Protein AF-0000000070387228 (afdb_homodimer)

InterPro domains:
  IPR002164 Nucleosome assembly protein [PF00956] (34-225)
  IPR002164 Nucleosome assembly protein [PTHR11875] (31-243)
  IPR037231 NAP-like superfamily [SSF143113] (24-251)

Nearest PDB structures (foldseek):
  7mto-assembly1_A-2  TM=8.230E-01  e=4.947E-10  Homo sapiens
  5day-assembly1_A  TM=7.634E-01  e=9.384E-08  Arabidopsis thaliana
  5day-assembly1_B  TM=8.164E-01  e=2.935E-07  Arabidopsis thaliana
  2e50-assembly2_Q  TM=8.242E-01  e=1.029E-06  Homo sapiens
  7un3-assembly1_C  TM=5.697E-01  e=8.864E-08  Homo sapiens

Structure (mmCIF, N/CA/C/O backbone):
data_AF-0000000070387228-model_v1
#
loop_
_entity.id
_entity.type
_entity.pdbx_description
1 polymer 'Template-activating factor I'
#
loop_
_atom_site.group_PDB
_atom_site.id
_atom_site.type_symbol
_atom_site.label_atom_id
_atom_site.label_alt_id
_atom_site.label_comp_id
_atom_site.label_asym_id
_atom_site.label_entity_id
_atom_site.label_seq_id
_atom_site.pdbx_PDB_ins_code
_atom_site.Cartn_x
_atom_site.Cartn_y
_atom_site.Cartn_z
_atom_site.occupancy
_atom_site.B_iso_or_equiv
_atom_site.auth_seq_id
_atom_site.auth_comp_id
_atom_site.auth_asym_id
_atom_site.auth_atom_id
_atom_site.pdbx_PDB_model_num
ATOM 1 N N . MET A 1 1 ? -10.091 30.792 23.882 1 68.48 1 MET A N 1
ATOM 2 C CA . MET A 1 1 ? -10.14 29.617 24.748 1 68.48 1 MET A CA 1
ATOM 3 C C . MET A 1 1 ? -8.739 29.199 25.179 1 68.48 1 MET A C 1
ATOM 5 O O . MET A 1 1 ? -7.801 29.237 24.38 1 68.48 1 MET A O 1
ATOM 9 N N . SER A 1 2 ? -8.559 29.061 26.487 1 78.41 2 SER A N 1
ATOM 10 C CA . SER A 1 2 ? -7.26 28.664 27.021 1 78.41 2 SER A CA 1
ATOM 11 C C . SER A 1 2 ? -6.997 27.18 26.787 1 78.41 2 SER A C 1
ATOM 13 O O . SER A 1 2 ? -7.922 26.417 26.5 1 78.41 2 SER A O 1
ATOM 15 N N . ALA A 1 3 ? -5.678 26.781 26.728 1 82.27 3 ALA A N 1
ATOM 16 C CA . ALA A 1 3 ? -5.283 25.384 26.565 1 82.27 3 ALA A CA 1
ATOM 17 C C . ALA A 1 3 ? -5.942 24.501 27.621 1 82.27 3 ALA A C 1
ATOM 19 O O . ALA A 1 3 ? -6.336 23.368 27.333 1 82.27 3 ALA A O 1
ATOM 20 N N . GLU A 1 4 ? -6.111 25.009 28.8 1 81.86 4 GLU A N 1
ATOM 21 C CA . GLU A 1 4 ? -6.675 24.24 29.905 1 81.86 4 GLU A CA 1
ATOM 22 C C . GLU A 1 4 ? -8.144 23.91 29.656 1 81.86 4 GLU A C 1
ATOM 24 O O . GLU A 1 4 ? -8.618 22.838 30.037 1 81.86 4 GLU A O 1
ATOM 29 N N . ASP A 1 5 ? -8.788 24.691 28.935 1 86.61 5 ASP A N 1
ATOM 30 C CA . ASP A 1 5 ? -10.222 24.532 28.717 1 86.61 5 ASP A CA 1
ATOM 31 C C . ASP A 1 5 ? -10.505 23.931 27.342 1 86.61 5 ASP A C 1
ATOM 33 O O . ASP A 1 5 ? -11.664 23.798 26.943 1 86.61 5 ASP A O 1
ATOM 37 N N . PHE A 1 6 ? -9.425 23.63 26.697 1 90.86 6 PHE A N 1
ATO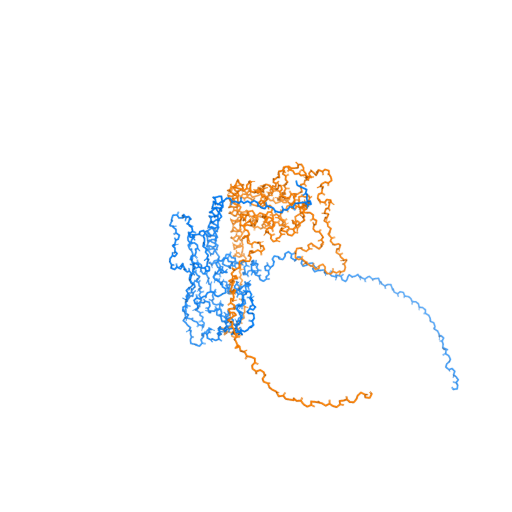M 38 C CA . PHE A 1 6 ? -9.614 23.167 25.327 1 90.86 6 PHE A CA 1
ATOM 39 C C . PHE A 1 6 ? -10.283 21.798 25.306 1 90.86 6 PHE A C 1
ATOM 41 O O . PHE A 1 6 ? -9.89 20.897 26.05 1 90.86 6 PHE A O 1
ATOM 48 N N . GLU A 1 7 ? -11.333 21.676 24.591 1 90.35 7 GLU A N 1
ATOM 49 C CA . GLU A 1 7 ? -12.013 20.415 24.309 1 90.35 7 GLU A CA 1
ATOM 50 C C . GLU A 1 7 ? -12.18 20.201 22.808 1 90.35 7 GLU A C 1
ATOM 52 O O . GLU A 1 7 ? -12.462 21.146 22.068 1 90.35 7 GLU A O 1
ATOM 57 N N . LEU A 1 8 ? -11.952 19.006 22.447 1 92.03 8 LEU A N 1
ATOM 58 C CA . LEU A 1 8 ? -12.148 18.67 21.041 1 92.03 8 LEU A CA 1
ATOM 59 C C . LEU A 1 8 ? -13.589 18.934 20.616 1 92.03 8 LEU A C 1
ATOM 61 O O . LEU A 1 8 ? -14.528 18.542 21.312 1 92.03 8 LEU A O 1
ATOM 65 N N . SER A 1 9 ? -13.784 19.709 19.622 1 91.5 9 SER A N 1
ATOM 66 C CA . SER A 1 9 ? -15.084 20.02 19.036 1 91.5 9 SER A CA 1
ATOM 67 C C . SER A 1 9 ? -15.034 19.95 17.513 1 91.5 9 SER A C 1
ATOM 69 O O . SER A 1 9 ? -15.028 20.982 16.839 1 91.5 9 SER A O 1
ATOM 71 N N . PRO A 1 10 ? -15.047 18.758 17.021 1 88.7 10 PRO A N 1
ATOM 72 C CA . PRO A 1 10 ? -14.919 18.613 15.569 1 88.7 10 PRO A CA 1
ATOM 73 C C . PRO A 1 10 ? -16.11 19.196 14.811 1 88.7 10 PRO A C 1
ATOM 75 O O . PRO A 1 10 ? -17.256 19.039 15.24 1 88.7 10 PRO A O 1
ATOM 78 N N . GLY A 1 11 ? -15.716 19.983 13.784 1 90.72 11 GLY A N 1
ATOM 79 C CA . GLY A 1 11 ? -16.769 20.471 12.908 1 90.72 11 GLY A CA 1
ATOM 80 C C . GLY A 1 11 ? -17.446 19.368 12.117 1 90.72 11 GLY A C 1
ATOM 81 O O . GLY A 1 11 ? -17.009 18.216 12.149 1 90.72 11 GLY A O 1
ATOM 82 N N . GLN A 1 12 ? -18.537 19.821 11.508 1 92.95 12 GLN A N 1
ATOM 83 C CA . GLN A 1 12 ? -19.277 18.863 10.694 1 92.95 12 GLN A CA 1
ATOM 84 C C . GLN A 1 12 ? -19.145 19.185 9.208 1 92.95 12 GLN A C 1
ATOM 86 O O . GLN A 1 12 ? -19.017 20.351 8.829 1 92.95 12 GLN A O 1
ATOM 91 N N . ILE A 1 13 ? -19.102 18.191 8.496 1 95.43 13 ILE A N 1
ATOM 92 C CA . ILE A 1 13 ? -19.135 18.319 7.043 1 95.43 13 ILE A CA 1
ATOM 93 C C . ILE A 1 13 ? -20.568 18.148 6.543 1 95.43 13 ILE A C 1
ATOM 95 O O . ILE A 1 13 ? -21.268 17.219 6.951 1 95.43 13 ILE A O 1
ATOM 99 N N . SER A 1 14 ? -21.016 19.114 5.699 1 95.24 14 SER A N 1
ATOM 100 C CA . SER A 1 14 ? -22.367 19.005 5.16 1 95.24 14 SER A CA 1
ATOM 101 C C . SER A 1 14 ? -22.524 17.75 4.309 1 95.24 14 SER A C 1
ATOM 103 O O . SER A 1 14 ? -21.542 17.227 3.778 1 95.24 14 SER A O 1
ATOM 105 N N . ASP A 1 15 ? -23.741 17.345 4.146 1 95.93 15 ASP A N 1
ATOM 106 C CA . ASP A 1 15 ? -24.02 16.148 3.358 1 95.93 15 ASP A CA 1
ATOM 107 C C . ASP A 1 15 ? -23.559 16.322 1.912 1 95.93 15 ASP A C 1
ATOM 109 O O . ASP A 1 15 ? -23.03 15.387 1.307 1 95.93 15 ASP A O 1
ATOM 113 N N . SER A 1 16 ? -23.781 17.502 1.465 1 96.27 16 SER A N 1
ATOM 114 C CA . SER A 1 16 ? -23.407 17.779 0.082 1 96.27 16 SER A CA 1
ATOM 115 C C . SER A 1 16 ? -21.898 17.68 -0.113 1 96.27 16 SER A C 1
ATOM 117 O O . SER A 1 16 ? -21.429 17.053 -1.066 1 96.27 16 SER A O 1
ATOM 119 N N . VAL A 1 17 ? -21.118 18.331 0.765 1 96.42 17 VAL A N 1
ATOM 120 C CA . VAL A 1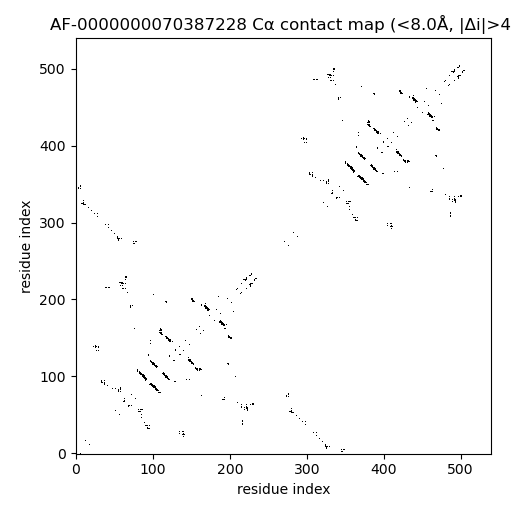 17 ? -19.661 18.29 0.685 1 96.42 17 VAL A CA 1
ATOM 121 C C . VAL A 1 17 ? -19.171 16.863 0.925 1 96.42 17 VAL A C 1
ATOM 123 O O . VAL A 1 17 ? -18.263 16.389 0.238 1 96.42 17 VAL A O 1
ATOM 126 N N . ARG A 1 18 ? -19.771 16.207 1.891 1 96.98 18 ARG A N 1
ATOM 127 C CA . ARG A 1 18 ? -19.427 14.818 2.177 1 96.98 18 ARG A CA 1
ATOM 128 C C . ARG A 1 18 ? -19.592 13.947 0.936 1 96.98 18 ARG A C 1
ATOM 130 O O . ARG A 1 18 ? -18.705 13.159 0.602 1 96.98 18 ARG A O 1
ATOM 137 N N . HIS A 1 19 ? -20.675 14.116 0.3 1 96.71 19 HIS A N 1
ATOM 138 C CA . HIS A 1 19 ? -20.946 13.337 -0.903 1 96.71 19 HIS A CA 1
ATOM 139 C C . HIS A 1 19 ? -19.91 13.618 -1.986 1 96.71 19 HIS A C 1
ATOM 141 O O . HIS A 1 19 ? -19.411 12.691 -2.629 1 96.71 19 HIS A O 1
ATOM 147 N N . GLN A 1 20 ? -19.528 14.826 -2.178 1 97.35 20 GLN A N 1
ATOM 148 C CA . GLN A 1 20 ? -18.524 15.196 -3.17 1 97.35 20 GLN A CA 1
ATOM 149 C C . GLN A 1 20 ? -17.171 14.57 -2.844 1 97.35 20 GLN A C 1
ATOM 151 O O . GLN A 1 20 ? -16.48 14.073 -3.736 1 97.35 20 GLN A O 1
ATOM 156 N N . LEU A 1 21 ? -16.852 14.594 -1.554 1 97.57 21 LEU A N 1
ATOM 157 C CA . LEU A 1 21 ? -15.568 14.045 -1.132 1 97.57 21 LEU A CA 1
ATOM 158 C C . LEU A 1 21 ? -15.551 12.527 -1.277 1 97.57 21 LEU A C 1
ATOM 160 O O . LEU A 1 21 ? -14.529 11.946 -1.649 1 97.57 21 LEU A O 1
ATOM 164 N N . GLU A 1 22 ? -16.668 11.917 -1.048 1 96.77 22 GLU A N 1
ATOM 165 C CA . GLU A 1 22 ? -16.786 10.473 -1.23 1 96.77 22 GLU A CA 1
ATOM 166 C C . GLU A 1 22 ? -16.611 10.086 -2.696 1 96.77 22 GLU A C 1
ATOM 168 O O . GLU A 1 22 ? -15.951 9.092 -3.006 1 96.77 22 GLU A O 1
ATOM 173 N N . ILE A 1 23 ? -17.18 10.838 -3.527 1 97.13 23 ILE A N 1
ATOM 174 C CA . ILE A 1 23 ? -17.078 10.581 -4.959 1 97.13 23 ILE A CA 1
ATOM 175 C C . ILE A 1 23 ? -15.622 10.708 -5.403 1 97.13 23 ILE A C 1
ATOM 177 O O . ILE A 1 23 ? -15.1 9.834 -6.099 1 97.13 23 ILE A O 1
ATOM 181 N N . GLU A 1 24 ? -14.948 11.737 -4.983 1 96.83 24 GLU A N 1
ATOM 182 C CA . GLU A 1 24 ? -13.563 11.955 -5.39 1 96.83 24 GLU A CA 1
ATOM 183 C C . GLU A 1 24 ? -12.646 10.871 -4.831 1 96.83 24 GLU A C 1
ATOM 185 O O . GLU A 1 24 ? -11.734 10.407 -5.519 1 96.83 24 GLU A O 1
ATOM 190 N N . GLU A 1 25 ? -12.905 10.519 -3.607 1 96.47 25 GLU A N 1
ATOM 191 C CA . GLU A 1 25 ? -12.151 9.421 -3.009 1 96.47 25 GLU A CA 1
ATOM 192 C C . GLU A 1 25 ? -12.349 8.126 -3.791 1 96.47 25 GLU A C 1
ATOM 194 O O . GLU A 1 25 ? -11.384 7.41 -4.071 1 96.47 25 GLU A O 1
ATOM 199 N N . GLY A 1 26 ? -13.585 7.86 -4.086 1 96.37 26 GLY A N 1
ATOM 200 C CA . GLY A 1 26 ? -13.891 6.679 -4.878 1 96.37 26 GLY A CA 1
ATOM 201 C C . GLY A 1 26 ? -13.241 6.695 -6.248 1 96.37 26 GLY A C 1
ATOM 202 O O . GLY A 1 26 ? -12.723 5.675 -6.707 1 96.37 26 GLY A O 1
ATOM 203 N N . ASN A 1 27 ? -13.285 7.875 -6.919 1 97.22 27 ASN A N 1
ATOM 204 C CA . ASN A 1 27 ? -12.632 8.016 -8.217 1 97.22 27 ASN A CA 1
ATOM 205 C C . ASN A 1 27 ? -11.134 7.743 -8.123 1 97.22 27 ASN A C 1
ATOM 207 O O . ASN A 1 27 ? -10.578 7.02 -8.952 1 97.22 27 ASN A O 1
ATOM 211 N N . LYS A 1 28 ? -10.536 8.304 -7.165 1 97.08 28 LYS A N 1
ATOM 212 C CA . LYS A 1 28 ? -9.108 8.1 -6.941 1 97.08 28 LYS A CA 1
ATOM 213 C C . LYS A 1 28 ? -8.787 6.62 -6.753 1 97.08 28 LYS A C 1
ATOM 215 O O . LYS A 1 28 ? -7.842 6.103 -7.354 1 97.08 28 LYS A O 1
ATOM 220 N N . ASN A 1 29 ? -9.586 5.962 -5.956 1 96.39 29 ASN A N 1
ATOM 221 C CA . ASN A 1 29 ? -9.353 4.548 -5.68 1 96.39 29 ASN A CA 1
ATOM 222 C C . ASN A 1 29 ? -9.498 3.699 -6.939 1 96.39 29 ASN A C 1
ATOM 224 O O . ASN A 1 29 ? -8.727 2.763 -7.154 1 96.39 29 ASN A O 1
ATOM 228 N N . VAL A 1 30 ? -10.463 4.031 -7.703 1 97.57 30 VAL A N 1
ATOM 229 C CA . VAL A 1 30 ? -10.664 3.313 -8.957 1 97.57 30 VAL A CA 1
ATOM 230 C C . VAL A 1 30 ? -9.467 3.536 -9.878 1 97.57 30 VAL A C 1
ATOM 232 O O . VAL A 1 30 ? -8.952 2.59 -10.479 1 97.57 30 VAL A O 1
ATOM 235 N N . GLN A 1 31 ? -8.964 4.752 -9.947 1 97.15 31 GLN A N 1
ATOM 236 C CA . GLN A 1 31 ? -7.807 5.056 -10.783 1 97.15 31 GLN A CA 1
ATOM 237 C C . GLN A 1 31 ? -6.565 4.318 -10.293 1 97.15 31 GLN A C 1
ATOM 239 O O . GLN A 1 31 ? -5.765 3.835 -11.097 1 97.15 31 GLN A O 1
ATOM 244 N N . TYR A 1 32 ? -6.456 4.195 -9.02 1 97.04 32 TYR A N 1
ATOM 245 C CA . TYR A 1 32 ? -5.345 3.447 -8.443 1 97.04 32 TYR A CA 1
ATOM 246 C C . TYR A 1 32 ? -5.409 1.979 -8.845 1 97.04 32 TYR A C 1
ATOM 248 O O . TYR A 1 32 ? -4.395 1.39 -9.229 1 97.04 32 TYR A O 1
ATOM 256 N N . GLN A 1 33 ? -6.568 1.461 -8.734 1 97.17 33 GLN A N 1
ATOM 257 C CA . GLN A 1 33 ? -6.716 0.042 -9.039 1 97.17 33 GLN A CA 1
ATOM 258 C C . GLN A 1 33 ? -6.466 -0.231 -10.52 1 97.17 33 GLN A C 1
ATOM 260 O O . GLN A 1 33 ? -5.818 -1.218 -10.874 1 97.17 33 GLN A O 1
ATOM 265 N N . ARG A 1 34 ? -6.951 0.639 -11.376 1 98.02 34 ARG A N 1
ATOM 266 C CA . ARG A 1 34 ? -6.707 0.493 -12.807 1 98.02 34 ARG A CA 1
ATOM 267 C C . ARG A 1 34 ? -5.22 0.611 -13.124 1 98.02 34 ARG A C 1
ATOM 269 O O . ARG A 1 34 ? -4.684 -0.172 -13.911 1 98.02 34 ARG A O 1
ATOM 276 N N . PHE A 1 35 ? -4.589 1.543 -12.542 1 98.36 35 PHE A N 1
ATOM 277 C CA . PHE A 1 35 ? -3.154 1.715 -12.736 1 98.36 35 PHE A CA 1
ATOM 278 C C . PHE A 1 35 ? -2.39 0.495 -12.235 1 98.36 35 PHE A C 1
ATOM 280 O O . PHE A 1 35 ? -1.488 -0 -12.913 1 98.36 35 PHE A O 1
ATOM 287 N N . HIS A 1 36 ? -2.731 0.012 -11.045 1 97.78 36 HIS A N 1
ATOM 288 C CA . HIS A 1 36 ? -2.09 -1.165 -10.468 1 97.78 36 HIS A CA 1
ATOM 289 C C . HIS A 1 36 ? -2.238 -2.376 -11.383 1 97.78 36 HIS A C 1
ATOM 291 O O . HIS A 1 36 ? -1.274 -3.113 -11.604 1 97.78 36 HIS A O 1
ATOM 297 N N . THR A 1 37 ? -3.437 -2.534 -11.861 1 98.21 37 THR A N 1
ATOM 298 C CA . THR A 1 37 ? -3.706 -3.649 -12.762 1 98.21 37 THR A CA 1
ATOM 299 C C . THR A 1 37 ? -2.827 -3.562 -14.007 1 98.21 37 THR A C 1
ATOM 301 O O . THR A 1 37 ? -2.16 -4.533 -14.37 1 98.21 37 THR A O 1
ATOM 304 N N . LYS A 1 38 ? -2.767 -2.414 -14.594 1 98.26 38 LYS A N 1
ATOM 305 C CA . LYS A 1 38 ? -1.968 -2.218 -15.801 1 98.26 38 LYS A CA 1
ATOM 306 C C . LYS A 1 38 ? -0.485 -2.441 -15.52 1 98.26 38 LYS A C 1
ATOM 308 O O . LYS A 1 38 ? 0.198 -3.135 -16.276 1 98.26 38 LYS A O 1
ATOM 313 N N . GLN A 1 39 ? 0.011 -1.89 -14.436 1 97.89 39 GLN A N 1
ATOM 314 C CA . GLN A 1 39 ? 1.422 -2.019 -14.089 1 97.89 39 GLN A CA 1
ATOM 315 C C . GLN A 1 39 ? 1.789 -3.473 -13.809 1 97.89 39 GLN A C 1
ATOM 317 O O . GLN A 1 39 ? 2.869 -3.931 -14.189 1 97.89 39 GLN A O 1
ATOM 322 N N . THR A 1 40 ? 0.888 -4.183 -13.122 1 98.14 40 THR A N 1
ATOM 323 C CA . THR A 1 40 ? 1.133 -5.591 -12.828 1 98.14 40 THR A CA 1
ATOM 324 C C . THR A 1 40 ? 1.202 -6.408 -14.115 1 98.14 40 THR A C 1
ATOM 326 O O . THR A 1 40 ? 2.105 -7.229 -14.288 1 98.14 40 THR A O 1
ATOM 329 N N . GLN A 1 41 ? 0.304 -6.121 -14.99 1 98.08 41 GLN A N 1
ATOM 330 C CA . GLN A 1 41 ? 0.29 -6.845 -16.256 1 98.08 41 GLN A CA 1
ATOM 331 C C . GLN A 1 41 ? 1.539 -6.54 -17.079 1 98.08 41 GLN A C 1
ATOM 333 O O . GLN A 1 41 ? 2.143 -7.445 -17.657 1 98.08 41 GLN A O 1
ATOM 338 N N . ASP A 1 42 ? 1.925 -5.33 -17.14 1 97.95 42 ASP A N 1
ATOM 339 C CA . ASP A 1 42 ? 3.146 -4.955 -17.848 1 97.95 42 ASP A CA 1
ATOM 340 C C . ASP A 1 42 ? 4.367 -5.632 -17.23 1 97.95 42 ASP A C 1
ATOM 342 O O . ASP A 1 42 ? 5.238 -6.128 -17.948 1 97.95 42 ASP A O 1
ATOM 346 N N . TYR A 1 43 ? 4.408 -5.625 -15.94 1 97.98 43 TYR A N 1
ATOM 347 C CA . TYR A 1 43 ? 5.509 -6.254 -15.219 1 97.98 43 TYR A CA 1
ATOM 348 C C . TYR A 1 43 ? 5.563 -7.75 -15.504 1 97.98 43 TYR A C 1
ATOM 350 O O . TYR A 1 43 ? 6.63 -8.295 -15.796 1 97.98 43 TYR A O 1
ATOM 358 N N . LEU A 1 44 ? 4.434 -8.382 -15.447 1 98.26 44 LEU A N 1
ATOM 359 C CA . LEU A 1 44 ? 4.377 -9.823 -15.664 1 98.26 44 LEU A CA 1
ATOM 360 C C . LEU A 1 44 ? 4.751 -10.172 -17.101 1 98.26 44 LEU A C 1
ATOM 362 O O . LEU A 1 44 ? 5.351 -11.219 -17.354 1 98.26 44 LEU A O 1
ATOM 366 N N . ALA A 1 45 ? 4.34 -9.303 -18.041 1 97.78 45 ALA A N 1
ATOM 367 C CA . ALA A 1 45 ? 4.709 -9.512 -19.439 1 97.78 45 ALA A CA 1
ATOM 368 C C . ALA A 1 45 ? 6.225 -9.527 -19.61 1 97.78 45 ALA A C 1
ATOM 370 O O . ALA A 1 45 ? 6.748 -10.184 -20.513 1 97.78 45 ALA A O 1
ATOM 371 N N . HIS A 1 46 ? 6.917 -8.889 -18.757 1 97.38 46 HIS A N 1
ATOM 372 C CA . HIS A 1 46 ? 8.375 -8.852 -18.785 1 97.38 46 HIS A CA 1
ATOM 373 C C . HIS A 1 46 ? 8.971 -10.009 -17.991 1 97.38 46 HIS A C 1
ATOM 375 O O . HIS A 1 46 ? 9.931 -10.644 -18.435 1 97.38 46 HIS A O 1
ATOM 381 N N . LEU A 1 47 ? 8.418 -10.32 -16.891 1 98.1 47 LEU A N 1
ATOM 382 C CA . LEU A 1 47 ? 8.975 -11.272 -15.937 1 98.1 47 LEU A CA 1
ATOM 383 C C . LEU A 1 47 ? 8.778 -12.705 -16.421 1 98.1 47 LEU A C 1
ATOM 385 O O . LEU A 1 47 ? 9.724 -13.496 -16.435 1 98.1 47 LEU A O 1
ATOM 389 N N . ARG A 1 48 ? 7.585 -13.046 -16.798 1 98.14 48 ARG A N 1
ATOM 390 C CA . ARG A 1 48 ? 7.172 -14.432 -16.992 1 98.14 48 ARG A CA 1
ATOM 391 C C . ARG A 1 48 ? 8.043 -15.122 -18.037 1 98.14 48 ARG A C 1
ATOM 393 O O . ARG A 1 48 ? 8.569 -16.21 -17.793 1 98.14 48 ARG A O 1
ATOM 400 N N . PRO A 1 49 ? 8.321 -14.476 -19.211 1 97.52 49 PRO A N 1
ATOM 401 C CA . PRO A 1 49 ? 9.18 -15.147 -20.19 1 97.52 49 PRO A CA 1
ATOM 402 C C . PRO A 1 49 ? 10.612 -15.329 -19.691 1 97.52 49 PRO A C 1
ATOM 404 O O . PRO A 1 49 ? 11.306 -16.255 -20.119 1 97.52 49 PRO A O 1
ATOM 407 N N . LYS A 1 50 ? 11.062 -14.558 -18.772 1 97.26 50 LYS A N 1
ATOM 408 C CA . LYS A 1 50 ? 12.452 -14.561 -18.327 1 97.26 50 LYS A CA 1
ATOM 409 C C . LYS A 1 50 ? 12.676 -15.599 -17.231 1 97.26 50 LYS A C 1
ATOM 411 O O . LYS A 1 50 ? 13.805 -16.045 -17.012 1 97.26 50 LYS A O 1
ATOM 416 N N . VAL A 1 51 ? 11.585 -16.005 -16.556 1 96.86 51 VAL A N 1
ATOM 417 C CA . VAL A 1 51 ? 11.788 -16.893 -15.416 1 96.86 51 VAL A CA 1
ATOM 418 C C . VAL A 1 51 ? 11.212 -18.273 -15.727 1 96.86 51 VAL A C 1
ATOM 420 O O . VAL A 1 51 ? 11.208 -19.158 -14.868 1 96.86 51 VAL A O 1
ATOM 423 N N . LYS A 1 52 ? 10.704 -18.492 -16.843 1 93.57 52 LYS A N 1
ATOM 424 C CA . LYS A 1 52 ? 10.045 -19.732 -17.242 1 93.57 52 LYS A CA 1
ATOM 425 C C . LYS A 1 52 ? 10.969 -20.932 -17.054 1 93.57 52 LYS A C 1
ATOM 427 O O . LYS A 1 52 ? 10.518 -22.018 -16.686 1 93.57 52 LYS A O 1
ATOM 432 N N . ASP A 1 53 ? 12.276 -20.732 -17.242 1 91.98 53 ASP A N 1
ATOM 433 C CA . ASP A 1 53 ? 13.22 -21.845 -17.196 1 91.98 53 ASP A CA 1
ATOM 434 C C . ASP A 1 53 ? 13.951 -21.891 -15.856 1 91.98 53 ASP A C 1
ATOM 436 O O . ASP A 1 53 ? 14.902 -22.657 -15.688 1 91.98 53 ASP A O 1
ATOM 440 N N . VAL A 1 54 ? 13.565 -20.98 -14.982 1 96.02 54 VAL A N 1
ATOM 441 C CA . VAL A 1 54 ? 14.161 -20.998 -13.65 1 96.02 54 VAL A CA 1
ATOM 442 C C . VAL A 1 54 ? 13.469 -22.051 -12.787 1 96.02 54 VAL A C 1
ATOM 444 O O . VAL A 1 54 ? 12.3 -21.895 -12.424 1 96.02 54 VAL A O 1
ATOM 447 N N . ASP A 1 55 ? 14.163 -23.04 -12.445 1 94.86 55 ASP A N 1
ATOM 448 C CA . ASP A 1 55 ? 13.599 -24.16 -11.699 1 94.86 55 ASP A CA 1
ATOM 449 C C . ASP A 1 55 ? 12.984 -23.69 -10.383 1 94.86 55 ASP A C 1
ATOM 451 O O . ASP A 1 55 ? 13.625 -22.969 -9.615 1 94.86 55 ASP A O 1
ATOM 455 N N . GLN A 1 56 ? 11.748 -24.059 -10.131 1 96.67 56 GLN A N 1
ATOM 456 C CA . GLN A 1 56 ? 11.025 -23.886 -8.876 1 96.67 56 GLN A CA 1
ATOM 457 C C . GLN A 1 56 ? 10.865 -22.408 -8.532 1 96.67 56 GLN A C 1
ATOM 459 O O . GLN A 1 56 ? 10.754 -22.047 -7.359 1 96.67 56 GLN A O 1
ATOM 464 N N . PHE A 1 57 ? 10.983 -21.503 -9.538 1 97.79 57 PHE A N 1
ATOM 465 C CA . PHE A 1 57 ? 10.827 -20.071 -9.311 1 97.79 57 PHE A CA 1
ATOM 466 C C . PHE A 1 57 ? 9.563 -19.784 -8.51 1 97.79 57 PHE A C 1
ATOM 468 O O . PHE A 1 57 ? 9.625 -19.181 -7.436 1 97.79 57 PHE A O 1
ATOM 475 N N . TRP A 1 58 ? 8.438 -20.274 -8.95 1 98.39 58 TRP A N 1
ATOM 476 C CA . TRP A 1 58 ? 7.148 -19.936 -8.356 1 98.39 58 TRP A CA 1
ATOM 477 C C . TRP A 1 58 ? 6.982 -20.609 -6.997 1 98.39 58 TRP A C 1
ATOM 479 O O . TRP A 1 58 ? 6.351 -20.053 -6.095 1 98.39 58 TRP A O 1
ATOM 489 N N . LEU A 1 59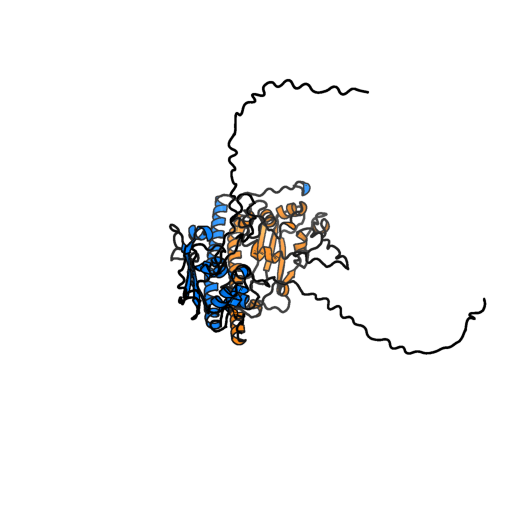 ? 7.494 -21.805 -6.889 1 98.03 59 LEU A N 1
ATOM 490 C CA . LEU A 1 59 ? 7.454 -22.443 -5.577 1 98.03 59 LEU A CA 1
ATOM 491 C C . LEU A 1 59 ? 8.196 -21.605 -4.542 1 98.03 59 LEU A C 1
ATOM 493 O O . LEU A 1 59 ? 7.699 -21.396 -3.433 1 98.03 59 LEU A O 1
ATOM 497 N N . ILE A 1 60 ? 9.358 -21.064 -4.933 1 97.39 60 ILE A N 1
ATOM 498 C CA . ILE A 1 60 ? 10.148 -20.234 -4.03 1 97.39 60 ILE A CA 1
ATOM 499 C C . ILE A 1 60 ? 9.384 -18.953 -3.705 1 97.39 60 ILE A C 1
ATOM 501 O O . ILE A 1 60 ? 9.355 -18.516 -2.552 1 97.39 60 ILE A O 1
ATOM 505 N N . VAL A 1 61 ? 8.763 -18.395 -4.677 1 97.87 61 VAL A N 1
ATOM 506 C CA . VAL A 1 61 ? 7.955 -17.195 -4.487 1 97.87 61 VAL A CA 1
ATOM 507 C C . VAL A 1 61 ? 6.858 -17.467 -3.461 1 97.87 61 VAL A C 1
ATOM 509 O O . VAL A 1 61 ? 6.664 -16.685 -2.528 1 97.87 61 VAL A O 1
ATOM 512 N N . LEU A 1 62 ? 6.164 -18.584 -3.602 1 98.04 62 LEU A N 1
ATOM 513 C CA . LEU A 1 62 ? 5.071 -18.928 -2.699 1 98.04 62 LEU A CA 1
ATOM 514 C C . LEU A 1 62 ? 5.59 -19.177 -1.287 1 98.04 62 LEU A C 1
ATOM 516 O O . LEU A 1 62 ? 4.987 -18.726 -0.311 1 98.04 62 LEU A O 1
ATOM 520 N N . LEU A 1 63 ? 6.7 -19.777 -1.192 1 96.91 63 LEU A N 1
ATOM 521 C CA . LEU A 1 63 ? 7.293 -20.119 0.097 1 96.91 63 LEU A CA 1
ATOM 522 C C . LEU A 1 63 ? 7.82 -18.873 0.8 1 96.91 63 LEU A C 1
ATOM 524 O O . LEU A 1 63 ? 8.072 -18.896 2.007 1 96.91 63 LEU A O 1
ATOM 528 N N . SER A 1 64 ? 7.982 -17.824 0.042 1 96.45 64 SER A N 1
ATOM 529 C CA . SER A 1 64 ? 8.561 -16.601 0.588 1 96.45 64 SER A CA 1
ATOM 530 C C . SER A 1 64 ? 7.478 -15.649 1.082 1 96.45 64 SER A C 1
ATOM 532 O O . SER A 1 64 ? 7.78 -14.598 1.652 1 96.45 64 SER A O 1
ATOM 534 N N . HIS A 1 65 ? 6.279 -16.016 0.893 1 97.01 65 HIS A N 1
ATOM 535 C CA . HIS A 1 65 ? 5.175 -15.13 1.244 1 97.01 65 HIS A CA 1
ATOM 536 C C . HIS A 1 65 ? 4.541 -15.539 2.569 1 97.01 65 HIS A C 1
ATOM 538 O O . HIS A 1 65 ? 4.106 -16.682 2.728 1 97.01 65 HIS A O 1
ATOM 544 N N . GLN A 1 66 ? 4.367 -14.629 3.453 1 95.12 66 GLN A N 1
ATOM 545 C CA . GLN A 1 66 ? 4.032 -14.918 4.844 1 95.12 66 GLN A CA 1
ATOM 546 C C . GLN A 1 66 ? 2.652 -15.559 4.955 1 95.12 66 GLN A C 1
ATOM 548 O O . GLN A 1 66 ? 2.423 -16.403 5.824 1 95.12 66 GLN A O 1
ATOM 553 N N . ILE A 1 67 ? 1.716 -15.189 4.142 1 94.13 67 ILE A N 1
ATOM 554 C CA . ILE A 1 67 ? 0.35 -15.691 4.235 1 94.13 67 ILE A CA 1
ATOM 555 C C . ILE A 1 67 ? 0.242 -17.032 3.511 1 94.13 67 ILE A C 1
ATOM 557 O O . ILE A 1 67 ? -0.428 -17.95 3.989 1 94.13 67 ILE A O 1
ATOM 561 N N . VAL A 1 68 ? 0.962 -17.236 2.421 1 96.61 68 VAL A N 1
ATOM 562 C CA . VAL A 1 68 ? 0.808 -18.416 1.576 1 96.61 68 VAL A CA 1
ATOM 563 C C . VAL A 1 68 ? 1.745 -19.522 2.057 1 96.61 68 VAL A C 1
ATOM 565 O O . VAL A 1 68 ? 1.373 -20.698 2.066 1 96.61 68 VAL A O 1
ATOM 568 N N . ALA A 1 69 ? 2.889 -19.2 2.51 1 96.02 69 ALA A N 1
ATOM 569 C CA . ALA A 1 69 ? 3.955 -20.143 2.836 1 96.02 69 ALA A CA 1
ATOM 570 C C . ALA A 1 69 ? 3.465 -21.21 3.81 1 96.02 69 ALA A C 1
ATOM 572 O O . ALA A 1 69 ? 3.709 -22.402 3.609 1 96.02 69 ALA A O 1
ATOM 573 N N . PRO A 1 70 ? 2.708 -20.863 4.871 1 95.03 70 PRO A N 1
ATOM 574 C CA . PRO A 1 70 ? 2.264 -21.875 5.832 1 95.03 70 PRO A CA 1
ATOM 575 C C . PRO A 1 70 ? 1.362 -22.933 5.201 1 95.03 70 PRO A C 1
ATOM 577 O O . PRO A 1 70 ? 1.187 -24.016 5.764 1 95.03 70 PRO A O 1
ATOM 580 N N . HIS A 1 71 ? 0.843 -22.679 4.066 1 94.82 71 HIS A N 1
ATOM 581 C CA . HIS A 1 71 ? -0.114 -23.583 3.44 1 94.82 71 HIS A CA 1
ATOM 582 C C . HIS A 1 71 ? 0.555 -24.441 2.372 1 94.82 71 HIS A C 1
ATOM 584 O O . HIS A 1 71 ? -0.099 -25.271 1.736 1 94.82 71 HIS A O 1
ATOM 590 N N . VAL A 1 72 ? 1.825 -24.208 2.16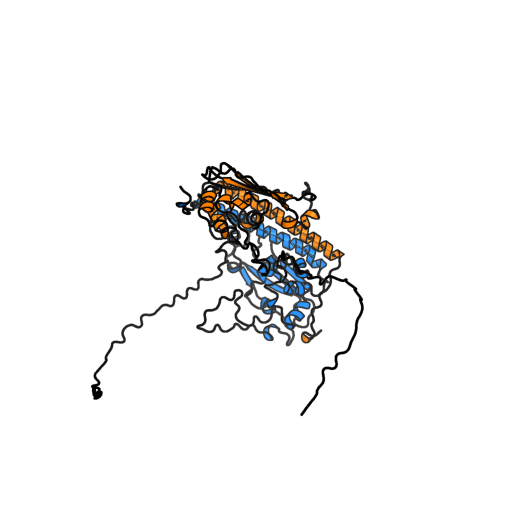3 1 95.27 72 VAL A N 1
ATOM 591 C CA . VAL A 1 72 ? 2.57 -24.955 1.154 1 95.27 72 VAL A CA 1
ATOM 592 C C . VAL A 1 72 ? 3.76 -25.656 1.805 1 95.27 72 VAL A C 1
ATOM 594 O O . VAL A 1 72 ? 4.79 -25.87 1.161 1 95.27 72 VAL A O 1
ATOM 597 N N . THR A 1 73 ? 3.679 -26.048 2.984 1 89.59 73 THR A N 1
ATOM 598 C CA . THR A 1 73 ? 4.83 -26.543 3.73 1 89.59 73 THR A CA 1
ATOM 599 C C . THR A 1 73 ? 4.962 -28.056 3.58 1 89.59 73 THR A C 1
ATOM 601 O O . THR A 1 73 ? 6.035 -28.617 3.812 1 89.59 73 THR A O 1
ATOM 604 N N . SER A 1 74 ? 3.882 -28.784 3.253 1 92.89 74 SER A N 1
ATOM 605 C CA . SER A 1 74 ? 3.976 -30.233 3.11 1 92.89 74 SER A CA 1
ATOM 606 C C . SER A 1 74 ? 4.892 -30.616 1.953 1 92.89 74 SER A C 1
ATOM 608 O O . SER A 1 74 ? 4.865 -29.981 0.896 1 92.89 74 SER A O 1
ATOM 610 N N . LYS A 1 75 ? 5.606 -31.714 2.115 1 94.07 75 LYS A N 1
ATOM 611 C CA . LYS A 1 75 ? 6.512 -32.189 1.073 1 94.07 75 LYS A CA 1
ATOM 612 C C . LYS A 1 75 ? 5.746 -32.57 -0.191 1 94.07 75 LYS A C 1
ATOM 614 O O . LYS A 1 75 ? 6.237 -32.373 -1.304 1 94.07 75 LYS A O 1
ATOM 619 N N . LEU A 1 76 ? 4.575 -33.116 -0.02 1 95.49 76 LEU A N 1
ATOM 620 C CA . LEU A 1 76 ? 3.751 -33.513 -1.157 1 95.49 76 LEU A CA 1
ATOM 621 C C . LEU A 1 76 ? 3.311 -32.293 -1.96 1 95.49 76 LEU A C 1
ATOM 623 O O . LEU A 1 76 ? 3.404 -32.288 -3.19 1 95.49 76 LEU A O 1
ATOM 627 N N . ASP A 1 77 ? 2.878 -31.232 -1.278 1 96.95 77 ASP A N 1
ATOM 628 C CA . ASP A 1 77 ? 2.487 -30 -1.956 1 96.95 77 ASP A CA 1
ATOM 629 C C . ASP A 1 77 ? 3.681 -29.353 -2.654 1 96.95 77 ASP A C 1
ATOM 631 O O . ASP A 1 77 ? 3.567 -28.892 -3.791 1 96.95 77 ASP A O 1
ATOM 635 N N . GLN A 1 78 ? 4.777 -29.323 -1.955 1 97.29 78 GLN A N 1
ATOM 636 C CA . GLN A 1 78 ? 5.966 -28.709 -2.535 1 97.29 78 GLN A CA 1
ATOM 637 C C . GLN A 1 78 ? 6.42 -29.46 -3.784 1 97.29 78 GLN A C 1
ATOM 639 O O . GLN A 1 78 ? 6.787 -28.844 -4.787 1 97.29 78 GLN A O 1
ATOM 644 N N . HIS A 1 79 ? 6.404 -30.801 -3.683 1 97.69 79 HIS A N 1
ATOM 645 C CA . HIS A 1 79 ? 6.76 -31.587 -4.86 1 97.69 79 HIS A CA 1
ATOM 646 C C . HIS A 1 79 ? 5.812 -31.301 -6.02 1 97.69 79 HIS A C 1
ATOM 648 O O . HIS A 1 79 ? 6.256 -31.079 -7.149 1 97.69 79 HIS A O 1
ATOM 654 N N . ALA A 1 80 ? 4.541 -31.291 -5.773 1 98.13 80 ALA A N 1
ATOM 655 C CA . ALA A 1 80 ? 3.562 -31.001 -6.818 1 98.13 80 ALA A CA 1
ATOM 656 C C . ALA A 1 80 ? 3.766 -29.599 -7.386 1 98.13 80 ALA A C 1
ATOM 658 O O . ALA A 1 80 ? 3.727 -29.404 -8.603 1 98.13 80 ALA A O 1
ATOM 659 N N . LEU A 1 81 ? 4.025 -28.607 -6.519 1 98.08 81 LEU A N 1
ATOM 660 C CA . LEU A 1 81 ? 4.175 -27.212 -6.92 1 98.08 81 LEU A CA 1
ATOM 661 C C . LEU A 1 81 ? 5.529 -26.979 -7.581 1 98.08 81 LEU A C 1
ATOM 663 O O . LEU A 1 81 ? 5.737 -25.956 -8.237 1 98.08 81 LEU A O 1
ATOM 667 N N . SER A 1 82 ? 6.443 -27.903 -7.411 1 97.19 82 SER A N 1
ATOM 668 C CA . SER A 1 82 ? 7.726 -27.785 -8.096 1 97.19 82 SER A CA 1
ATOM 669 C C . SER A 1 82 ? 7.561 -27.922 -9.606 1 97.19 82 SER A C 1
ATOM 671 O O . SER A 1 82 ? 8.461 -27.564 -10.369 1 97.19 82 SER A O 1
ATOM 673 N N . PHE A 1 83 ? 6.43 -28.388 -10.057 1 97.11 83 PHE A N 1
ATOM 674 C CA . PHE A 1 83 ? 6.151 -28.525 -11.482 1 97.11 83 PHE A CA 1
ATOM 675 C C . PHE A 1 83 ? 5.411 -27.302 -12.009 1 97.11 83 PHE A C 1
ATOM 677 O O . PHE A 1 83 ? 5.084 -27.23 -13.195 1 97.11 83 PHE A O 1
ATOM 684 N N . LEU A 1 84 ? 5.098 -26.315 -11.12 1 98.06 84 LEU A N 1
ATOM 685 C CA . LEU A 1 84 ? 4.486 -25.049 -11.508 1 98.06 84 LEU A CA 1
ATOM 686 C C . LEU A 1 84 ? 5.471 -24.184 -12.287 1 98.06 84 LEU A C 1
ATOM 688 O O . LEU A 1 84 ? 6.505 -23.777 -11.752 1 98.06 84 LEU A O 1
ATOM 692 N N . GLU A 1 85 ? 5.088 -23.82 -13.527 1 96.86 85 GLU A N 1
ATOM 693 C CA . GLU A 1 85 ? 6.015 -23.126 -14.416 1 96.86 85 GLU A CA 1
ATOM 694 C C . GLU A 1 85 ? 5.646 -21.652 -14.557 1 96.86 85 GLU A C 1
ATOM 696 O O . GLU A 1 85 ? 6.496 -20.823 -14.887 1 96.86 85 GLU A O 1
ATOM 701 N N . ASP A 1 86 ? 4.392 -21.432 -14.345 1 98.01 86 ASP A N 1
ATOM 702 C CA . ASP A 1 86 ? 3.905 -20.091 -14.655 1 98.01 86 ASP A CA 1
ATOM 703 C C . ASP A 1 86 ? 2.597 -19.8 -13.922 1 98.01 86 ASP A C 1
ATOM 705 O O . ASP A 1 86 ? 1.79 -20.705 -13.699 1 98.01 86 ASP A O 1
ATOM 709 N N . ILE A 1 87 ? 2.429 -18.582 -13.52 1 98.63 87 ILE A N 1
ATOM 710 C CA . ILE A 1 87 ? 1.144 -18.093 -13.034 1 98.63 87 ILE A CA 1
ATOM 711 C C . ILE A 1 87 ? 0.7 -16.893 -13.868 1 98.63 87 ILE A C 1
ATOM 713 O O . ILE A 1 87 ? 1.392 -15.873 -13.917 1 98.63 87 ILE A O 1
ATOM 717 N N . GLU A 1 88 ? -0.431 -17.056 -14.476 1 98.39 88 GLU A N 1
ATOM 718 C CA . GLU A 1 88 ? -1.002 -16.027 -15.341 1 98.39 88 GLU A CA 1
ATOM 719 C C . GLU A 1 88 ? -2.165 -15.315 -14.657 1 98.39 88 GLU A C 1
ATOM 721 O O . GLU A 1 88 ? -3.017 -15.958 -14.04 1 98.39 88 GLU A O 1
ATOM 726 N N . LEU A 1 89 ? -2.104 -13.984 -14.694 1 98.72 89 LEU A N 1
ATOM 727 C CA . LEU A 1 89 ? -3.213 -13.163 -14.221 1 98.72 89 LEU A CA 1
ATOM 728 C C . LEU A 1 89 ? -4.025 -12.619 -15.392 1 98.72 89 LEU A C 1
ATOM 730 O O . LEU A 1 89 ? -3.495 -11.894 -16.237 1 98.72 89 LEU A O 1
ATOM 734 N N . LYS A 1 90 ? -5.252 -13.049 -15.488 1 98.6 90 LYS A N 1
ATOM 735 C CA . LYS A 1 90 ? -6.199 -12.481 -16.443 1 98.6 90 LYS A CA 1
ATOM 736 C C . LYS A 1 90 ? -7.122 -11.47 -15.767 1 98.6 90 LYS A C 1
ATOM 738 O O . LYS A 1 90 ? -7.906 -11.83 -14.887 1 98.6 90 LYS A O 1
ATOM 743 N N . GLN A 1 91 ? -7.003 -10.273 -16.156 1 98.36 91 GLN A N 1
ATOM 744 C CA . GLN A 1 91 ? -7.764 -9.182 -15.556 1 98.36 91 GLN A CA 1
ATOM 745 C C . GLN A 1 91 ? -7.908 -8.013 -16.527 1 98.36 91 GLN A C 1
ATOM 747 O O . GLN A 1 91 ? -6.953 -7.652 -17.218 1 98.36 91 GLN A O 1
ATOM 752 N N . ASP A 1 92 ? -9.072 -7.455 -16.573 1 97.33 92 ASP A N 1
ATOM 753 C CA . ASP A 1 92 ? -9.305 -6.282 -17.411 1 97.33 92 ASP A CA 1
ATOM 754 C C . ASP A 1 92 ? -8.96 -4.996 -16.664 1 97.33 92 ASP A C 1
ATOM 756 O O . ASP A 1 92 ? -9.398 -4.794 -15.529 1 97.33 92 ASP A O 1
ATOM 760 N N . VAL A 1 93 ? -8.165 -4.13 -17.263 1 96.88 93 VAL A N 1
ATOM 761 C CA . VAL A 1 93 ? -7.733 -2.885 -16.635 1 96.88 93 VAL A CA 1
ATOM 762 C C . VAL A 1 93 ? -8.946 -2.003 -16.349 1 96.88 93 VAL A C 1
ATOM 764 O O . VAL A 1 93 ? -9.016 -1.354 -15.302 1 96.88 93 VAL A O 1
ATOM 767 N N . ASN A 1 94 ? -9.904 -1.961 -17.274 1 96.12 94 ASN A N 1
ATOM 768 C CA . ASN A 1 94 ? -11.069 -1.095 -17.129 1 96.12 94 ASN A CA 1
ATOM 769 C C . ASN A 1 94 ? -12.025 -1.615 -16.059 1 96.12 94 ASN A C 1
ATOM 771 O O . ASN A 1 94 ? -12.636 -0.829 -15.332 1 96.12 94 ASN A O 1
ATOM 775 N N . ASP A 1 95 ? -12.194 -2.892 -16.035 1 97.45 95 ASP A N 1
ATOM 776 C CA . ASP A 1 95 ? -12.953 -3.542 -14.971 1 97.45 95 ASP A CA 1
ATOM 777 C C . ASP A 1 95 ? -12.063 -4.476 -14.154 1 97.45 95 ASP A C 1
ATOM 779 O O . ASP A 1 95 ? -12.124 -5.697 -14.314 1 97.45 95 ASP A O 1
ATOM 783 N N . PHE A 1 96 ? -11.305 -3.901 -13.244 1 97.61 96 PHE A N 1
ATOM 784 C CA . PHE A 1 96 ? -10.255 -4.579 -12.493 1 97.61 96 PHE A CA 1
ATOM 785 C C . PHE A 1 96 ? -10.854 -5.549 -11.481 1 97.61 96 PHE A C 1
ATOM 787 O O . PHE A 1 96 ? -10.125 -6.281 -10.808 1 97.61 96 PHE A O 1
ATOM 794 N N . ARG A 1 97 ? -12.184 -5.688 -11.365 1 97.8 97 ARG A N 1
ATOM 795 C CA . ARG A 1 97 ? -12.837 -6.396 -10.268 1 97.8 97 ARG A CA 1
ATOM 796 C C . ARG A 1 97 ? -12.805 -7.904 -10.493 1 97.8 97 ARG A C 1
ATOM 798 O O . ARG A 1 97 ? -12.19 -8.639 -9.718 1 97.8 97 ARG A O 1
ATOM 805 N N . PRO A 1 98 ? -13.38 -8.402 -11.584 1 98.3 98 PRO A N 1
ATOM 806 C CA . PRO A 1 98 ? -13.204 -9.836 -11.826 1 98.3 98 PRO A CA 1
ATOM 807 C C . PRO A 1 98 ? -11.801 -10.183 -12.319 1 98.3 98 PRO A C 1
ATOM 809 O O . PRO A 1 98 ? -11.169 -9.38 -13.011 1 98.3 98 PRO A O 1
ATOM 812 N N . TYR A 1 99 ? -11.32 -11.363 -11.998 1 98.61 99 TYR A N 1
ATOM 813 C CA . TYR A 1 99 ? -10.006 -11.802 -12.452 1 98.61 99 TYR A CA 1
ATOM 814 C C . TYR A 1 99 ? -9.881 -13.319 -12.374 1 98.61 99 TYR A C 1
ATOM 816 O O . TYR A 1 99 ? -10.744 -13.991 -11.804 1 98.61 99 TYR A O 1
ATOM 824 N N . GLU A 1 100 ? -8.912 -13.785 -13.045 1 98.55 100 GLU A N 1
ATOM 825 C CA . GLU A 1 100 ? -8.629 -15.216 -13.081 1 98.55 100 GLU A CA 1
ATOM 826 C C . GLU A 1 100 ? -7.138 -15.489 -12.91 1 98.55 100 GLU A C 1
ATOM 828 O O . GLU A 1 100 ? -6.305 -14.828 -13.533 1 98.55 100 GLU A O 1
ATOM 833 N N . LEU A 1 101 ? -6.832 -16.371 -12.011 1 98.66 101 LEU A N 1
ATOM 834 C CA . LEU A 1 101 ? -5.474 -16.875 -11.838 1 98.66 101 LEU A CA 1
ATOM 835 C C . LEU A 1 101 ? -5.316 -18.245 -12.491 1 98.66 101 LEU A C 1
ATOM 837 O O . LEU A 1 101 ? -6.038 -19.186 -12.152 1 98.66 101 LEU A O 1
ATOM 841 N N . VAL A 1 102 ? -4.39 -18.327 -13.429 1 98.68 102 VAL A N 1
ATOM 842 C CA . VAL A 1 102 ? -4.146 -19.575 -14.143 1 98.68 102 VAL A CA 1
ATOM 843 C C . VAL A 1 102 ? -2.748 -20.094 -13.815 1 98.68 102 VAL A C 1
ATOM 845 O O . VAL A 1 102 ? -1.749 -19.433 -14.11 1 98.68 102 VAL A O 1
ATOM 848 N N . PHE A 1 103 ? -2.698 -21.289 -13.237 1 98.73 103 PHE A N 1
ATOM 849 C CA . PHE A 1 103 ? -1.444 -21.956 -12.908 1 98.73 103 PHE A CA 1
ATOM 850 C C . PHE A 1 103 ? -1.077 -22.977 -13.978 1 98.73 103 PHE A C 1
ATOM 852 O O . PHE A 1 103 ? -1.847 -23.899 -14.255 1 98.73 103 PHE A O 1
ATOM 859 N N . HIS A 1 104 ? 0.073 -22.808 -14.61 1 98.68 104 HIS A N 1
ATOM 860 C CA . HIS A 1 104 ? 0.542 -23.701 -15.663 1 98.68 104 HIS A CA 1
ATOM 861 C C . HIS A 1 104 ? 1.554 -24.707 -15.123 1 98.68 104 HIS A C 1
ATOM 863 O O . HIS A 1 104 ? 2.56 -24.321 -14.524 1 98.68 104 HIS A O 1
ATOM 869 N N . PHE A 1 105 ? 1.264 -25.96 -15.38 1 98.19 105 PHE A N 1
ATOM 870 C CA . PHE A 1 105 ? 2.112 -27.023 -14.853 1 98.19 105 PHE A CA 1
ATOM 871 C C . PHE A 1 105 ? 2.752 -27.817 -15.986 1 98.19 105 PHE A C 1
ATOM 873 O O . PHE A 1 105 ? 2.121 -28.053 -17.019 1 98.19 105 PHE A O 1
ATOM 880 N N . LYS A 1 106 ? 3.931 -28.189 -15.745 1 96.8 106 LYS A N 1
ATOM 881 C CA . LYS A 1 106 ? 4.511 -29.246 -16.57 1 96.8 106 LYS A CA 1
ATOM 882 C C . LYS A 1 106 ? 3.969 -30.615 -16.17 1 96.8 106 LYS A C 1
ATOM 884 O O . LYS A 1 106 ? 3.266 -30.741 -15.164 1 96.8 106 LYS A O 1
ATOM 889 N N . GLU A 1 107 ? 4.315 -31.616 -17.053 1 97.47 107 GLU A N 1
ATOM 890 C CA . GLU A 1 107 ? 3.918 -32.973 -16.691 1 97.47 107 GLU A CA 1
ATOM 891 C C . GLU A 1 107 ? 4.389 -33.33 -15.284 1 97.47 107 GLU A C 1
ATOM 893 O O . GLU A 1 107 ? 5.522 -33.024 -14.907 1 97.47 107 GLU A O 1
ATOM 898 N N . ASN A 1 108 ? 3.458 -33.944 -14.5 1 97.35 108 ASN A N 1
ATOM 899 C CA . ASN A 1 108 ? 3.74 -34.249 -13.101 1 97.35 108 AS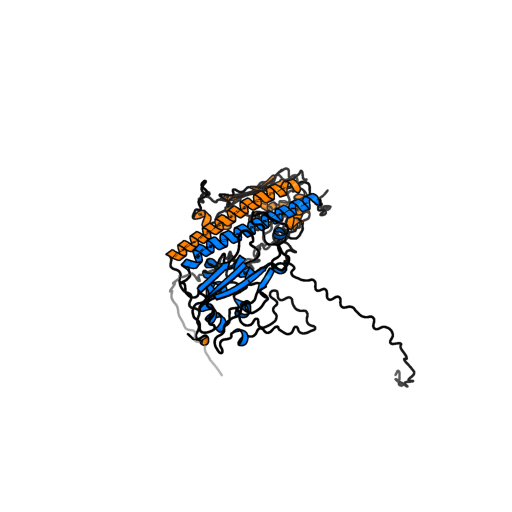N A CA 1
ATOM 900 C C . ASN A 1 108 ? 3.069 -35.548 -12.664 1 97.35 108 ASN A C 1
ATOM 902 O O . ASN A 1 108 ? 2.222 -36.085 -13.379 1 97.35 108 ASN A O 1
ATOM 906 N N . PRO A 1 109 ? 3.431 -36.103 -11.642 1 97.49 109 PRO A N 1
ATOM 907 C CA . PRO A 1 109 ? 2.915 -37.413 -11.238 1 97.49 109 PRO A CA 1
ATOM 908 C C . PRO A 1 109 ? 1.567 -37.323 -10.526 1 97.49 109 PRO A C 1
ATOM 910 O O . PRO A 1 109 ? 0.987 -38.349 -10.163 1 97.49 109 PRO A O 1
ATOM 913 N N . TYR A 1 110 ? 0.96 -36.174 -10.385 1 98.18 110 TYR A N 1
ATOM 914 C CA . TYR A 1 110 ? -0.199 -36.024 -9.513 1 98.18 110 TYR A CA 1
ATOM 915 C C . TYR A 1 110 ? -1.48 -35.885 -10.327 1 98.18 110 TYR A C 1
ATOM 917 O O . TYR A 1 110 ? -2.514 -36.455 -9.971 1 98.18 110 TYR A O 1
ATOM 925 N N . PHE A 1 111 ? -1.482 -35.155 -11.354 1 98.75 111 PHE A N 1
ATOM 926 C CA . PHE A 1 111 ? -2.685 -34.894 -12.137 1 98.75 111 PHE A CA 1
ATOM 927 C C . PHE A 1 111 ? -2.339 -34.679 -13.605 1 98.75 111 PHE A C 1
ATOM 929 O O . PHE A 1 111 ? -1.171 -34.489 -13.952 1 98.75 111 PHE A O 1
ATOM 936 N N . THR A 1 112 ? -3.343 -34.655 -14.477 1 98.62 112 THR A N 1
ATOM 937 C CA . THR A 1 112 ? -3.113 -34.592 -15.916 1 98.62 112 THR A CA 1
ATOM 938 C C . THR A 1 112 ? -3.395 -33.191 -16.449 1 98.62 112 THR A C 1
ATOM 940 O O . THR A 1 112 ? -3.048 -32.872 -17.588 1 98.62 112 THR A O 1
ATOM 943 N N . ASN A 1 113 ? -4.008 -32.313 -15.593 1 98.41 113 ASN A N 1
ATOM 944 C CA . ASN A 1 113 ? -4.263 -30.942 -16.022 1 98.41 113 ASN A CA 1
ATOM 945 C C . ASN A 1 113 ? -2.977 -30.239 -16.448 1 98.41 113 ASN A C 1
ATOM 947 O O . ASN A 1 113 ? -1.947 -30.366 -15.784 1 98.41 113 ASN A O 1
ATOM 951 N N . LYS A 1 114 ? -3.048 -29.554 -17.5 1 98.4 114 LYS A N 1
ATOM 952 C CA . LYS A 1 114 ? -1.935 -28.681 -17.86 1 98.4 114 LYS A CA 1
ATOM 953 C C . LYS A 1 114 ? -2.035 -27.338 -17.143 1 98.4 114 LYS A C 1
ATOM 955 O O . LYS A 1 114 ? -1.022 -26.677 -16.906 1 98.4 114 LYS A O 1
ATOM 960 N N . THR A 1 115 ? -3.303 -26.991 -16.911 1 98.52 115 THR A N 1
ATOM 961 C CA . THR A 1 115 ? -3.567 -25.746 -16.199 1 98.52 115 THR A CA 1
ATOM 962 C C . THR A 1 115 ? -4.615 -25.957 -15.11 1 98.52 115 THR A C 1
ATOM 964 O O . THR A 1 115 ? -5.523 -26.777 -15.265 1 98.52 115 THR A O 1
ATOM 967 N N . LEU A 1 116 ? -4.452 -25.293 -13.996 1 98.44 116 LEU A N 1
ATOM 968 C CA . LEU A 1 116 ? -5.476 -25.128 -12.97 1 98.44 116 LEU A CA 1
ATOM 969 C C . LEU A 1 116 ? -5.828 -23.655 -12.785 1 98.44 116 LEU A C 1
ATOM 971 O O . LEU A 1 116 ? -4.937 -22.808 -12.689 1 98.44 116 LEU A O 1
ATOM 975 N N . SER A 1 117 ? -7.054 -23.365 -12.753 1 97.25 117 SER A N 1
ATOM 976 C CA . SER A 1 117 ? -7.467 -21.966 -12.706 1 97.25 117 SER A CA 1
ATOM 977 C C . SER A 1 117 ? -8.396 -21.704 -11.526 1 97.25 117 SER A C 1
ATOM 979 O O . SER A 1 117 ? -9.142 -22.591 -11.107 1 97.25 117 SER A O 1
ATOM 981 N N . LYS A 1 118 ? -8.307 -20.616 -10.933 1 97.85 118 LYS A N 1
ATOM 982 C CA . LYS A 1 118 ? -9.238 -20.055 -9.958 1 97.85 118 LYS A CA 1
ATOM 983 C C . LYS A 1 118 ? -9.84 -18.747 -10.463 1 97.85 118 LYS A C 1
ATOM 985 O O . LYS A 1 118 ? -9.118 -17.78 -10.711 1 97.85 118 LYS A O 1
ATOM 990 N N . LYS A 1 119 ? -11.122 -18.736 -10.636 1 97.65 119 LYS A N 1
ATOM 991 C CA . LYS A 1 119 ? -11.804 -17.596 -11.242 1 97.65 119 LYS A CA 1
ATOM 992 C C . LYS A 1 119 ? -12.628 -16.835 -10.208 1 97.65 119 LYS A C 1
ATOM 994 O O . LYS A 1 119 ? -13.303 -17.443 -9.375 1 97.65 119 LYS A O 1
ATOM 999 N N . TYR A 1 120 ? -12.508 -15.558 -10.23 1 98.05 120 TYR A N 1
ATOM 1000 C CA . TYR A 1 120 ? -13.293 -14.617 -9.439 1 98.05 120 TYR A CA 1
ATOM 1001 C C . TYR A 1 120 ? -14.185 -13.763 -10.333 1 98.05 120 TYR A C 1
ATOM 1003 O O . TYR A 1 120 ? -13.69 -12.97 -11.138 1 98.05 120 TYR A O 1
ATOM 1011 N N . THR A 1 121 ? -15.483 -13.95 -10.222 1 97.85 121 THR A N 1
ATOM 1012 C CA . THR A 1 121 ? -16.417 -13.264 -11.106 1 97.85 121 THR A CA 1
ATOM 1013 C C . THR A 1 121 ? -17.373 -12.384 -10.306 1 97.85 121 THR A C 1
ATOM 1015 O O . THR A 1 121 ? -17.592 -12.619 -9.115 1 97.85 121 THR A O 1
ATOM 1018 N N . LEU A 1 122 ? -17.896 -11.411 -10.991 1 97.51 122 LEU A N 1
ATOM 1019 C CA . LEU A 1 122 ? -18.909 -10.578 -10.351 1 97.51 122 LEU A CA 1
ATOM 1020 C C . LEU A 1 122 ? -20.144 -11.4 -9.998 1 97.51 122 LEU A C 1
ATOM 1022 O O . LEU A 1 122 ? -20.595 -12.225 -10.795 1 97.51 122 LEU A O 1
ATOM 1026 N N . LYS A 1 123 ? -20.626 -11.195 -8.828 1 96.79 123 LYS A N 1
ATOM 1027 C CA . LYS A 1 123 ? -21.88 -11.832 -8.437 1 96.79 123 LYS A CA 1
ATOM 1028 C C . LYS A 1 123 ? -23.032 -11.368 -9.323 1 96.79 123 LYS A C 1
ATOM 1030 O O . LYS A 1 123 ? -22.953 -10.308 -9.948 1 96.79 123 LYS A O 1
ATOM 1035 N N . LYS A 1 124 ? -24.067 -12.217 -9.278 1 94.89 124 LYS A N 1
ATOM 1036 C CA . LYS A 1 124 ? -25.256 -11.878 -10.055 1 94.89 124 LYS A CA 1
ATOM 1037 C C . LYS A 1 124 ? -25.817 -10.521 -9.638 1 94.89 124 LYS A C 1
ATOM 1039 O O . LYS A 1 124 ? -25.929 -10.23 -8.445 1 94.89 124 LYS A O 1
ATOM 1044 N N . GLY A 1 125 ? -26.078 -9.617 -10.584 1 94.15 125 GLY A N 1
ATOM 1045 C CA . GLY A 1 125 ? -26.676 -8.32 -10.309 1 94.15 125 GLY A CA 1
ATOM 1046 C C . GLY A 1 125 ? -25.67 -7.185 -10.318 1 94.15 125 GLY A C 1
ATOM 1047 O O . GLY A 1 125 ? -26.049 -6.014 -10.388 1 94.15 125 GLY A O 1
ATOM 1048 N N . ILE A 1 126 ? -24.452 -7.554 -10.204 1 95.1 126 ILE A N 1
ATOM 1049 C CA . ILE A 1 126 ? -23.429 -6.515 -10.26 1 95.1 126 ILE A CA 1
ATOM 1050 C C . ILE A 1 126 ? -23.036 -6.255 -11.712 1 95.1 126 ILE A C 1
ATOM 1052 O O . ILE A 1 126 ? -22.604 -7.169 -12.418 1 95.1 126 ILE A O 1
ATOM 1056 N N . LYS A 1 127 ? -23.103 -5.028 -12.117 1 93.96 127 LYS A N 1
ATOM 1057 C CA . LYS A 1 127 ? -22.874 -4.658 -13.511 1 93.96 127 LYS A CA 1
ATOM 1058 C C . LYS A 1 127 ? -21.382 -4.533 -13.809 1 93.96 127 LYS A C 1
ATOM 1060 O O . LYS A 1 127 ? -20.621 -4.013 -12.99 1 93.96 127 LYS A O 1
ATOM 1065 N N . PRO A 1 128 ? -20.972 -5.037 -14.968 1 95.23 128 PRO A N 1
ATOM 1066 C CA . PRO A 1 128 ? -19.591 -4.795 -15.391 1 95.23 128 PRO A CA 1
ATOM 1067 C C . PRO A 1 128 ? -19.283 -3.312 -15.58 1 95.23 128 PRO A C 1
ATOM 1069 O O . PRO A 1 128 ? -20.202 -2.492 -15.659 1 95.23 128 PRO A O 1
ATOM 1072 N N . ALA A 1 129 ? -18.032 -2.991 -15.58 1 96.62 129 ALA A N 1
ATOM 1073 C CA . ALA A 1 129 ? -17.632 -1.606 -15.814 1 96.62 129 ALA A CA 1
ATOM 1074 C C . ALA A 1 129 ? -18.019 -1.152 -17.219 1 96.62 129 ALA A C 1
ATOM 1076 O O . ALA A 1 129 ? -18.007 -1.949 -18.16 1 96.62 129 ALA A O 1
ATOM 1077 N N . PRO A 1 130 ? -18.289 0.109 -17.398 1 95.04 130 PRO A N 1
ATOM 1078 C CA . PRO A 1 130 ? -18.6 0.626 -18.733 1 95.04 130 PRO A CA 1
ATOM 1079 C C . PRO A 1 130 ? -17.402 0.574 -19.679 1 95.04 130 PRO A C 1
ATOM 1081 O O . PRO A 1 130 ? -16.261 0.76 -19.248 1 95.04 130 PRO A O 1
ATOM 1084 N N . ALA A 1 131 ? -17.711 0.415 -20.946 1 91.85 131 ALA A N 1
ATOM 1085 C CA . ALA A 1 131 ? -16.667 0.289 -21.959 1 91.85 131 ALA A CA 1
ATOM 1086 C C . ALA A 1 131 ? -15.951 1.619 -22.179 1 91.85 131 ALA A C 1
ATOM 1088 O O . ALA A 1 131 ? -14.795 1.645 -22.608 1 91.85 131 ALA A O 1
ATOM 1089 N N . ASP A 1 132 ? -16.589 2.702 -21.822 1 92.85 132 ASP A N 1
ATOM 1090 C CA . ASP A 1 132 ? -16.03 4.02 -22.11 1 92.85 132 ASP A CA 1
ATOM 1091 C C . ASP A 1 132 ? -15.079 4.467 -21.002 1 92.85 132 ASP A C 1
ATOM 1093 O O . ASP A 1 132 ? -14.544 5.577 -21.046 1 92.85 132 ASP A O 1
ATOM 1097 N N . GLY A 1 133 ? -14.953 3.67 -20.007 1 92.59 133 GLY A N 1
ATOM 1098 C CA . GLY A 1 133 ? -13.975 3.951 -18.968 1 92.59 133 GLY A CA 1
ATOM 1099 C C . GLY A 1 133 ? -14.525 4.814 -17.849 1 92.59 133 GLY A C 1
ATOM 1100 O O . GLY A 1 133 ? -13.802 5.16 -16.912 1 92.59 133 GLY A O 1
ATOM 1101 N N . SER A 1 134 ? -15.801 5.092 -17.902 1 95.41 134 SER A N 1
ATOM 1102 C CA . SER A 1 134 ? -16.404 5.919 -16.863 1 95.41 134 SER A CA 1
ATOM 1103 C C . SER A 1 134 ? -16.436 5.189 -15.524 1 95.41 134 SER A C 1
ATOM 1105 O O . SER A 1 134 ? -16.465 3.957 -15.483 1 95.41 134 SER A O 1
ATOM 1107 N N . VAL A 1 135 ? -16.431 5.959 -14.473 1 96.82 135 VAL A N 1
ATOM 1108 C CA . VAL A 1 135 ? -16.462 5.394 -13.128 1 96.82 135 VAL A CA 1
ATOM 1109 C C . VAL A 1 135 ? -17.889 5.427 -12.586 1 96.82 135 VAL A C 1
ATOM 1111 O O . VAL A 1 135 ? -18.488 6.498 -12.463 1 96.82 135 VAL A O 1
ATOM 1114 N N . THR A 1 136 ? -18.421 4.302 -12.282 1 96.64 136 THR A N 1
ATOM 1115 C CA . THR A 1 136 ? -19.78 4.186 -11.765 1 96.64 136 THR A CA 1
ATOM 1116 C C . THR A 1 136 ? -19.77 4.057 -10.244 1 96.64 136 THR A C 1
ATOM 1118 O O . THR A 1 136 ? -18.716 3.85 -9.64 1 96.64 136 THR A O 1
ATOM 1121 N N . ASP A 1 137 ? -20.886 4.143 -9.658 1 94.95 137 ASP A N 1
ATOM 1122 C CA . ASP A 1 137 ? -21.025 3.966 -8.216 1 94.95 137 ASP A CA 1
ATOM 1123 C C . ASP A 1 137 ? -20.625 2.554 -7.794 1 94.95 137 ASP A C 1
ATOM 1125 O O . ASP A 1 137 ? -20.028 2.364 -6.733 1 94.95 137 ASP A O 1
ATOM 1129 N N . GLU A 1 138 ? -20.95 1.62 -8.658 1 94.39 138 GLU A N 1
ATOM 1130 C CA . GLU A 1 138 ? -20.603 0.23 -8.381 1 94.39 138 GLU A CA 1
ATOM 1131 C C . GLU A 1 138 ? -19.09 0.042 -8.308 1 94.39 138 GLU A C 1
ATOM 1133 O O . GLU A 1 138 ? -18.595 -0.732 -7.486 1 94.39 138 GLU A O 1
ATOM 1138 N N . LEU A 1 139 ? -18.393 0.769 -9.145 1 96.91 139 LEU A N 1
ATOM 1139 C CA . LEU A 1 139 ? -16.936 0.701 -9.131 1 96.91 139 LEU A CA 1
ATOM 1140 C C . LEU A 1 139 ? -16.374 1.355 -7.874 1 96.91 139 LEU A C 1
ATOM 1142 O O . LEU A 1 139 ? -15.464 0.813 -7.241 1 96.91 139 LEU A O 1
ATOM 1146 N N . ARG A 1 140 ? -16.923 2.468 -7.438 1 96.42 140 ARG A N 1
ATOM 1147 C CA . ARG A 1 140 ? -16.446 3.223 -6.284 1 96.42 140 ARG A CA 1
ATOM 1148 C C . ARG A 1 140 ? -16.644 2.436 -4.993 1 96.42 140 ARG A C 1
ATOM 1150 O O . ARG A 1 140 ? -15.834 2.533 -4.07 1 96.42 140 ARG A O 1
ATOM 1157 N N . LYS A 1 141 ? -17.691 1.657 -4.947 1 93.9 141 LYS A N 1
ATOM 1158 C CA . LYS A 1 141 ? -18.1 1.012 -3.702 1 93.9 141 LYS A CA 1
ATOM 1159 C C . LYS A 1 141 ? -17.749 -0.472 -3.711 1 93.9 141 LYS A C 1
ATOM 1161 O O . LYS A 1 141 ? -18.192 -1.226 -2.842 1 93.9 141 LYS A O 1
ATOM 1166 N N . PHE A 1 142 ? -16.939 -0.874 -4.591 1 96.28 142 PHE A N 1
ATOM 1167 C CA . PHE A 1 142 ? -16.574 -2.273 -4.782 1 96.28 142 PHE A CA 1
ATOM 1168 C C . PHE A 1 142 ? -15.939 -2.843 -3.52 1 96.28 142 PHE A C 1
ATOM 1170 O O . PHE A 1 142 ? -15.061 -2.218 -2.923 1 96.28 142 PHE A O 1
ATOM 1177 N N . ASN A 1 143 ? -16.446 -3.998 -3.175 1 94.28 143 ASN A N 1
ATOM 1178 C CA . ASN A 1 143 ? -15.926 -4.825 -2.091 1 94.28 143 ASN A CA 1
ATOM 1179 C C . ASN A 1 143 ? -15.669 -6.257 -2.553 1 94.28 143 ASN A C 1
ATOM 1181 O O . ASN A 1 143 ? -16.61 -7.006 -2.821 1 94.28 143 ASN A O 1
ATOM 1185 N N . GLU A 1 144 ? -14.497 -6.612 -2.578 1 93.77 144 GLU A N 1
ATOM 1186 C CA . GLU A 1 144 ? -14.097 -7.888 -3.165 1 93.77 144 GLU A CA 1
ATOM 1187 C C . GLU A 1 144 ? -14.787 -9.057 -2.469 1 93.77 144 GLU A C 1
ATOM 1189 O O . GLU A 1 144 ? -15.259 -9.987 -3.126 1 93.77 144 GLU A O 1
ATOM 1194 N N . GLU A 1 145 ? -14.89 -9.086 -1.185 1 90.65 145 GLU A N 1
ATOM 1195 C CA . GLU A 1 145 ? -15.489 -10.172 -0.414 1 90.65 145 GLU A CA 1
ATOM 1196 C C . GLU A 1 145 ? -16.989 -10.272 -0.675 1 90.65 145 GLU A C 1
ATOM 1198 O O . GLU A 1 145 ? -17.536 -11.373 -0.771 1 90.65 145 GLU A O 1
ATOM 1203 N N . GLN A 1 146 ? -17.584 -9.142 -0.877 1 93.47 146 GLN A N 1
ATOM 1204 C CA . GLN A 1 146 ? -19.039 -9.112 -0.975 1 93.47 146 GLN A CA 1
ATOM 1205 C C . GLN A 1 146 ? -19.494 -9.208 -2.429 1 93.47 146 GLN A C 1
ATOM 1207 O O . GLN A 1 146 ? -20.565 -9.749 -2.715 1 93.47 146 GLN A O 1
ATOM 1212 N N . ASP A 1 147 ? -18.634 -8.771 -3.342 1 96.69 147 ASP A N 1
ATOM 1213 C CA . ASP A 1 147 ? -19.138 -8.534 -4.692 1 96.69 147 ASP A CA 1
ATOM 1214 C C . ASP A 1 147 ? -18.65 -9.611 -5.657 1 96.69 147 ASP A C 1
ATOM 1216 O O . ASP A 1 147 ? -19.13 -9.701 -6.789 1 96.69 147 ASP A O 1
ATOM 1220 N N . LEU A 1 148 ? -17.72 -10.42 -5.238 1 96.97 148 LEU A N 1
ATOM 1221 C CA . LEU A 1 148 ? -17.188 -11.442 -6.132 1 96.97 148 LEU A CA 1
ATOM 1222 C C . LEU A 1 148 ? -17.668 -12.83 -5.718 1 96.97 148 LEU A C 1
ATOM 1224 O O . LEU A 1 148 ? -17.935 -13.073 -4.539 1 96.97 148 LEU A O 1
ATOM 1228 N N . GLU A 1 149 ? -17.811 -13.633 -6.657 1 96.35 149 GLU A N 1
ATOM 1229 C CA . GLU A 1 149 ? -18.011 -15.068 -6.482 1 96.35 149 GLU A CA 1
ATOM 1230 C C . GLU A 1 149 ? -16.794 -15.857 -6.956 1 96.35 149 GLU A C 1
ATOM 1232 O O . GLU A 1 149 ? -16.184 -15.517 -7.971 1 96.35 149 GLU A O 1
ATOM 1237 N N . VAL A 1 150 ? -16.491 -16.867 -6.185 1 96 150 VAL A N 1
ATOM 1238 C CA . VAL A 1 150 ? -15.311 -17.68 -6.46 1 96 150 VAL A CA 1
ATOM 1239 C C . VAL A 1 150 ? -15.734 -19.013 -7.075 1 96 150 VAL A C 1
ATOM 1241 O O . VAL A 1 150 ? -16.671 -19.655 -6.595 1 96 150 VAL A O 1
ATOM 1244 N N . ASN A 1 151 ? -15.02 -19.392 -8.098 1 93.3 151 ASN A N 1
ATOM 1245 C CA . ASN A 1 151 ? -15.351 -20.638 -8.782 1 93.3 151 ASN A CA 1
ATOM 1246 C C . ASN A 1 151 ? -14.365 -21.749 -8.432 1 93.3 151 ASN A C 1
ATOM 1248 O O . ASN A 1 151 ? -13.244 -21.476 -7.999 1 93.3 151 ASN A O 1
ATOM 1252 N N . ARG A 1 152 ? -14.868 -22.965 -8.589 1 92.25 152 ARG A N 1
ATOM 1253 C CA . ARG A 1 152 ? -14.027 -24.132 -8.346 1 92.25 152 ARG A CA 1
ATOM 1254 C C . ARG A 1 152 ? -13.487 -24.701 -9.654 1 92.25 152 ARG A C 1
ATOM 1256 O O . ARG A 1 152 ? -14.02 -24.414 -10.728 1 92.25 152 ARG A O 1
ATOM 1263 N N . ALA A 1 153 ? -12.432 -25.305 -9.546 1 93.51 153 ALA A N 1
ATOM 1264 C CA . ALA A 1 153 ? -11.876 -26.078 -10.653 1 93.51 153 ALA A CA 1
ATOM 1265 C C . ALA A 1 153 ? -11.818 -27.564 -10.309 1 93.51 153 ALA A C 1
ATOM 1267 O O . ALA A 1 153 ? -11.821 -27.936 -9.133 1 93.51 153 ALA A O 1
ATOM 1268 N N . THR A 1 154 ? -11.868 -28.37 -11.328 1 95.72 154 THR A N 1
ATOM 1269 C CA . THR A 1 154 ? -11.686 -29.809 -11.173 1 95.72 154 THR A CA 1
ATOM 1270 C C . THR A 1 154 ? -10.241 -30.206 -11.461 1 95.72 154 THR A C 1
ATOM 1272 O O . THR A 1 154 ? -9.649 -29.747 -12.44 1 95.72 154 THR A O 1
ATOM 1275 N N . ILE A 1 155 ? -9.712 -30.922 -10.571 1 98.36 155 ILE A N 1
ATOM 1276 C CA . ILE A 1 155 ? -8.374 -31.462 -10.786 1 98.36 155 ILE A CA 1
ATOM 1277 C C . ILE A 1 155 ? -8.47 -32.922 -11.221 1 98.36 155 ILE A C 1
ATOM 1279 O O . ILE A 1 155 ? -9.127 -33.731 -10.561 1 98.36 155 ILE A O 1
ATOM 1283 N N . ASP A 1 156 ? -7.881 -33.283 -12.398 1 98.47 156 ASP A N 1
ATOM 1284 C CA . ASP A 1 156 ? -7.848 -34.649 -12.91 1 98.47 156 ASP A CA 1
ATOM 1285 C C . ASP A 1 156 ? -6.704 -35.443 -12.284 1 98.47 156 ASP A C 1
ATOM 1287 O O . ASP A 1 156 ? -5.708 -35.736 -12.949 1 98.47 156 ASP A O 1
ATOM 1291 N N . TRP A 1 157 ? -6.949 -35.916 -11.124 1 98.57 157 TRP A N 1
ATOM 1292 C CA . TRP A 1 157 ? -5.928 -36.603 -10.34 1 98.57 157 TRP A CA 1
ATOM 1293 C C . TRP A 1 157 ? -5.567 -37.943 -10.971 1 98.57 157 TRP A C 1
ATOM 1295 O O . TRP A 1 157 ? -6.445 -38.674 -11.437 1 98.57 157 TRP A O 1
ATOM 1305 N N . LYS A 1 158 ? -4.311 -38.22 -11.027 1 97.92 158 LYS A N 1
ATOM 1306 C CA . LYS A 1 158 ? -3.874 -39.572 -11.364 1 97.92 158 LYS A CA 1
ATOM 1307 C C . LYS A 1 158 ? -4.191 -40.549 -10.235 1 97.92 158 LYS A C 1
ATOM 1309 O O . LYS A 1 158 ? -4.413 -40.138 -9.095 1 97.92 158 LYS A O 1
ATOM 1314 N N . ASP A 1 159 ? -4.161 -41.786 -10.478 1 96.66 159 ASP A N 1
ATOM 1315 C CA . ASP A 1 159 ? -4.576 -42.81 -9.524 1 96.66 159 ASP A CA 1
ATOM 1316 C C . ASP A 1 159 ? -3.739 -42.743 -8.249 1 96.66 159 ASP A C 1
ATOM 1318 O O . ASP A 1 159 ? -2.51 -42.826 -8.302 1 96.66 159 ASP A O 1
ATOM 1322 N N . GLY A 1 160 ? -4.501 -42.537 -7.163 1 95.61 160 GLY A N 1
ATOM 1323 C CA . GLY A 1 160 ? -3.875 -42.571 -5.85 1 95.61 160 GLY A CA 1
ATOM 1324 C C . GLY A 1 160 ? -3.085 -41.315 -5.533 1 95.61 160 GLY A C 1
ATOM 1325 O O . GLY A 1 160 ? -2.358 -41.268 -4.539 1 95.61 160 GLY A O 1
ATOM 1326 N N . GLN A 1 161 ? -3.197 -40.251 -6.353 1 96.84 161 GLN A N 1
ATOM 1327 C CA . GLN A 1 161 ? -2.326 -39.091 -6.193 1 96.84 161 GLN A CA 1
ATOM 1328 C C . GLN A 1 161 ? -3.12 -37.864 -5.756 1 96.84 161 GLN A C 1
ATOM 1330 O O . GLN A 1 161 ? -2.613 -36.741 -5.803 1 96.84 161 GLN A O 1
ATOM 1335 N N . ASN A 1 162 ? -4.37 -38.136 -5.351 1 97.43 162 ASN A N 1
ATOM 1336 C CA . ASN A 1 162 ? -5.219 -37.031 -4.918 1 97.43 162 ASN A CA 1
ATOM 1337 C C . ASN A 1 162 ? -4.742 -36.442 -3.594 1 97.43 162 ASN A C 1
ATOM 1339 O O . ASN A 1 162 ? -4.989 -37.013 -2.531 1 97.43 162 ASN A O 1
ATOM 1343 N N . LEU A 1 163 ? -4.134 -35.292 -3.677 1 97.04 163 LEU A N 1
ATOM 1344 C CA . LEU A 1 163 ? -3.531 -34.676 -2.5 1 97.04 163 LEU A CA 1
ATOM 1345 C C . LEU A 1 163 ? -4.604 -34.199 -1.526 1 97.04 163 LEU A C 1
ATOM 1347 O O . LEU A 1 163 ? -4.384 -34.185 -0.313 1 97.04 163 LEU A O 1
ATOM 1351 N N . CYS A 1 164 ? -5.73 -33.795 -2.022 1 95.23 164 CYS A N 1
ATOM 1352 C CA . CYS A 1 164 ? -6.819 -33.357 -1.156 1 95.23 164 CYS A CA 1
ATOM 1353 C C . CYS A 1 164 ? -7.362 -34.519 -0.333 1 95.23 164 CYS A C 1
ATOM 1355 O O . CYS A 1 164 ? -7.755 -34.338 0.821 1 95.23 164 CYS A O 1
ATOM 1357 N N . GLU A 1 165 ? -7.366 -35.648 -0.936 1 94.6 165 GLU A N 1
ATOM 1358 C CA . GLU A 1 165 ? -7.774 -36.839 -0.198 1 94.6 165 GLU A CA 1
ATOM 1359 C C . GLU A 1 165 ? -6.698 -37.27 0.794 1 94.6 165 GLU A C 1
ATOM 1361 O O . GLU A 1 165 ? -7.009 -37.708 1.904 1 94.6 165 GLU A O 1
ATOM 1366 N N . ARG A 1 166 ? -5.483 -37.156 0.412 1 93.91 166 ARG A N 1
ATOM 1367 C CA . ARG A 1 166 ? -4.367 -37.579 1.251 1 93.91 166 ARG A CA 1
ATOM 1368 C C . ARG A 1 166 ? -4.158 -36.614 2.413 1 93.91 166 ARG A C 1
ATOM 1370 O O . ARG A 1 166 ? -3.679 -37.009 3.477 1 93.91 166 ARG A O 1
ATOM 1377 N N . MET A 1 167 ? -4.492 -35.377 2.165 1 93.08 167 MET A N 1
ATOM 1378 C CA . MET A 1 167 ? -4.4 -34.332 3.181 1 93.08 167 MET A CA 1
ATOM 1379 C C . MET A 1 167 ? -5.711 -33.56 3.288 1 93.08 167 MET A C 1
ATOM 1381 O O . MET A 1 167 ? -5.808 -32.424 2.82 1 93.08 167 MET A O 1
ATOM 1385 N N . PRO A 1 168 ? -6.649 -34.172 3.944 1 89.87 168 PRO A N 1
ATOM 1386 C CA . PRO A 1 168 ? -7.968 -33.542 4.026 1 89.87 168 PRO A CA 1
ATOM 1387 C C . PRO A 1 168 ? -7.982 -32.318 4.94 1 89.87 168 PRO A C 1
ATOM 1389 O O . PRO A 1 168 ? -7.185 -32.235 5.878 1 89.87 168 PRO A O 1
ATOM 1392 N N . ARG A 1 169 ? -8.789 -31.415 4.507 1 85.24 169 ARG A N 1
ATOM 1393 C CA . ARG A 1 169 ? -9.03 -30.259 5.365 1 85.24 169 ARG A CA 1
ATOM 1394 C C . ARG A 1 169 ? -9.965 -30.616 6.515 1 85.24 169 ARG A C 1
ATOM 1396 O O . ARG A 1 169 ? -10.999 -31.253 6.307 1 85.24 169 ARG A O 1
ATOM 1403 N N . GLN A 1 170 ? -9.452 -30.467 7.7 1 78.38 170 GLN A N 1
ATOM 1404 C CA . GLN A 1 170 ? -10.263 -30.779 8.872 1 78.38 170 GLN A CA 1
ATOM 1405 C C . GLN A 1 170 ? -10.525 -29.529 9.709 1 78.38 170 GLN A C 1
ATOM 1407 O O . GLN A 1 170 ? -9.586 -28.888 10.186 1 78.38 170 GLN A O 1
ATOM 1412 N N . ALA A 1 171 ? -11.745 -29.042 9.549 1 62.58 171 ALA A N 1
ATOM 1413 C CA . ALA A 1 171 ? -12.086 -27.93 10.434 1 62.58 171 ALA A CA 1
ATOM 1414 C C . ALA A 1 171 ? -12.129 -28.382 11.891 1 62.58 171 ALA A C 1
ATOM 1416 O O . ALA A 1 171 ? -12.542 -29.505 12.187 1 62.58 171 ALA A O 1
ATOM 1417 N N . GLN A 1 172 ? -11.268 -27.877 12.729 1 56.34 172 GLN A N 1
ATOM 1418 C CA . GLN A 1 172 ? -11.451 -28.23 14.133 1 56.34 172 GLN A CA 1
ATOM 1419 C C . GLN A 1 172 ? -12.879 -27.947 14.59 1 56.34 172 GLN A C 1
ATOM 1421 O O . GLN A 1 172 ? -13.441 -26.896 14.274 1 56.34 172 GLN A O 1
ATOM 1426 N N . ALA A 1 173 ? -13.614 -29.071 14.814 1 47.55 173 ALA A N 1
ATOM 1427 C CA . ALA A 1 173 ? -14.922 -28.913 15.445 1 47.55 173 ALA A CA 1
ATOM 1428 C C . ALA A 1 173 ? -14.902 -27.787 16.475 1 47.55 173 ALA A C 1
ATOM 1430 O O . ALA A 1 173 ? -14.053 -27.77 17.369 1 47.55 173 ALA A O 1
ATOM 1431 N N . GLN A 1 174 ? -15.328 -26.654 16.155 1 44.83 174 GLN A N 1
ATOM 1432 C CA . GLN A 1 174 ? -15.518 -25.677 17.222 1 44.83 174 GLN A CA 1
ATOM 1433 C C . GLN A 1 174 ? -16.076 -26.338 18.48 1 44.83 174 GLN A C 1
ATOM 1435 O O . GLN A 1 174 ? -17.052 -27.088 18.413 1 44.83 174 GLN A O 1
ATOM 1440 N N . ARG A 1 175 ? -15.263 -26.68 19.429 1 41.4 175 ARG A N 1
ATOM 1441 C CA . ARG A 1 175 ? -15.922 -26.986 20.695 1 41.4 175 ARG A CA 1
ATOM 1442 C C . ARG A 1 175 ? -17.12 -26.07 20.923 1 41.4 175 ARG A C 1
ATOM 1444 O O . ARG A 1 175 ? -17.071 -24.882 20.597 1 41.4 175 ARG A O 1
ATOM 1451 N N . GLU A 1 176 ? -18.427 -26.537 21.071 1 37.09 176 GLU A N 1
ATOM 1452 C CA . GLU A 1 176 ? -19.602 -25.727 21.377 1 37.09 176 GLU A CA 1
ATOM 1453 C C . GLU A 1 176 ? -19.216 -24.459 22.134 1 37.09 176 GLU A C 1
ATOM 1455 O O . GLU A 1 176 ? -19.788 -23.393 21.902 1 37.09 176 GLU A O 1
ATOM 1460 N N . GLY A 1 177 ? -18.794 -24.536 23.49 1 37.7 177 GLY A N 1
ATOM 1461 C CA . GLY A 1 177 ? -18.735 -23.511 24.52 1 37.7 177 GLY A CA 1
ATOM 1462 C C . GLY A 1 177 ? -17.567 -22.559 24.347 1 37.7 177 GLY A C 1
ATOM 1463 O O . GLY A 1 177 ? -17.4 -21.625 25.134 1 37.7 177 GLY A O 1
ATOM 1464 N N . GLY A 1 178 ? -16.363 -23.034 23.942 1 36.75 178 GLY A N 1
ATOM 1465 C CA . GLY A 1 178 ? -15.218 -22.15 24.097 1 36.75 178 GLY A CA 1
ATOM 1466 C C . GLY A 1 178 ? -15.165 -21.054 23.051 1 36.75 178 GLY A C 1
ATOM 1467 O O . GLY A 1 178 ? -15.785 -21.168 21.992 1 36.75 178 GLY A O 1
ATOM 1468 N N . GLU A 1 179 ? -14.998 -19.829 23.495 1 34.36 179 GLU A N 1
ATOM 1469 C CA . GLU A 1 179 ? -14.868 -18.591 22.733 1 34.36 179 GLU A CA 1
ATOM 1470 C C . GLU A 1 179 ? -13.991 -18.791 21.5 1 34.36 179 GLU A C 1
ATOM 1472 O O . GLU A 1 179 ? -12.88 -19.314 21.601 1 34.36 179 GLU A O 1
ATOM 1477 N N . ALA A 1 180 ? -14.569 -19.14 20.348 1 35.47 180 ALA A N 1
ATOM 1478 C CA . ALA A 1 180 ? -13.881 -19.044 19.063 1 35.47 180 ALA A CA 1
ATOM 1479 C C . ALA A 1 180 ? -12.778 -17.99 19.109 1 35.47 180 ALA A C 1
ATOM 1481 O O . ALA A 1 180 ? -13.058 -16.79 19.16 1 35.47 180 ALA A O 1
ATOM 1482 N N . ASP A 1 181 ? -11.735 -18.209 19.888 1 35.83 181 ASP A N 1
ATOM 1483 C CA . ASP A 1 181 ? -10.588 -17.315 19.751 1 35.83 181 ASP A CA 1
ATOM 1484 C C . ASP A 1 181 ? -10.32 -16.986 18.285 1 35.83 181 ASP A C 1
ATOM 1486 O O . ASP A 1 181 ? -10.268 -17.884 17.441 1 35.83 181 ASP A O 1
ATOM 1490 N N . ASP A 1 182 ? -10.794 -15.858 17.742 1 36.07 182 ASP A N 1
ATOM 1491 C CA . ASP A 1 182 ? -10.54 -15.148 16.493 1 36.07 182 ASP A CA 1
ATOM 1492 C C . ASP A 1 182 ? -9.104 -15.362 16.021 1 36.07 182 ASP A C 1
ATOM 1494 O O . ASP A 1 182 ? -8.211 -14.582 16.359 1 36.07 182 ASP A O 1
ATOM 1498 N N . LEU A 1 183 ? -8.45 -16.515 16.144 1 41 183 LEU A N 1
ATOM 1499 C CA . LEU A 1 183 ? -7.137 -16.59 15.514 1 41 183 LEU A CA 1
ATOM 1500 C C . LEU A 1 183 ? -7.158 -15.941 14.134 1 41 183 LEU A C 1
ATOM 1502 O O . LEU A 1 183 ? -8.144 -16.06 13.403 1 41 183 LEU A O 1
ATOM 1506 N N . GLU A 1 184 ? -6.569 -14.901 13.934 1 41.32 184 GLU A N 1
ATOM 1507 C CA . GLU A 1 184 ? -6.597 -14.009 12.778 1 41.32 184 GLU A CA 1
ATOM 1508 C C . GLU A 1 184 ? -6.817 -14.788 11.485 1 41.32 184 GLU A C 1
ATOM 1510 O O . GLU A 1 184 ? -7.557 -14.344 10.605 1 41.32 184 GLU A O 1
ATOM 1515 N N . ASP A 1 185 ? -5.964 -15.651 11.133 1 46.59 185 ASP A N 1
ATOM 1516 C CA . ASP A 1 185 ? -6.33 -16.577 10.065 1 46.59 185 ASP A CA 1
ATOM 1517 C C . ASP A 1 185 ? -6.838 -17.899 10.635 1 46.59 185 ASP A C 1
ATOM 1519 O O . ASP A 1 185 ? -6.053 -18.814 10.892 1 46.59 185 ASP A O 1
ATOM 1523 N N . GLY A 1 186 ? -7.791 -17.696 11.367 1 49.04 186 GLY A N 1
ATOM 1524 C CA . GLY A 1 186 ? -8.491 -18.415 12.418 1 49.04 186 GLY A CA 1
ATOM 1525 C C . GLY A 1 186 ? -8.841 -19.841 12.035 1 49.04 186 GLY A C 1
ATOM 1526 O O . GLY A 1 186 ? -9.834 -20.393 12.516 1 49.04 186 GLY A O 1
ATOM 1527 N N . PHE A 1 187 ? -8.378 -20.202 10.758 1 57.88 187 PHE A N 1
ATOM 1528 C CA . PHE A 1 187 ? -8.773 -21.596 10.592 1 57.88 187 PHE A CA 1
ATOM 1529 C C . PHE A 1 187 ? -8.216 -22.455 11.72 1 57.88 187 PHE A C 1
ATOM 1531 O O . PHE A 1 187 ? -7.001 -22.517 11.918 1 57.88 187 PHE A O 1
ATOM 1538 N N . GLU A 1 188 ? -9.079 -22.668 12.638 1 64.86 188 GLU A N 1
ATOM 1539 C CA . GLU A 1 188 ? -8.744 -23.608 13.704 1 64.86 188 GLU A CA 1
ATOM 1540 C C . GLU A 1 188 ? -8.843 -25.051 13.218 1 64.86 188 GLU A C 1
ATOM 1542 O O . GLU A 1 188 ? -9.916 -25.504 12.813 1 64.86 188 GLU A O 1
ATOM 1547 N N . GLY A 1 189 ? -7.725 -25.647 12.751 1 74.34 189 GLY A N 1
ATOM 1548 C CA . GLY A 1 189 ? -7.608 -27.02 12.285 1 74.34 189 GLY A CA 1
ATOM 1549 C C . GLY A 1 189 ? -6.502 -27.21 11.263 1 74.34 189 GLY A C 1
ATOM 1550 O O . GLY A 1 189 ? -5.64 -26.344 11.106 1 74.34 189 GLY A O 1
ATOM 1551 N N . ASP A 1 190 ? -6.529 -28.379 10.707 1 81.92 190 ASP A N 1
ATOM 1552 C CA . ASP A 1 190 ? -5.567 -28.709 9.66 1 81.92 190 ASP A CA 1
ATOM 1553 C C . ASP A 1 190 ? -6.006 -28.142 8.311 1 81.92 190 ASP A C 1
ATOM 1555 O O . ASP A 1 190 ? -7.069 -28.498 7.799 1 81.92 190 ASP A O 1
ATOM 1559 N N . PRO A 1 191 ? -5.343 -27.169 7.738 1 87.99 191 PRO A N 1
ATOM 1560 C CA . PRO A 1 191 ? -5.741 -26.541 6.477 1 87.99 191 PRO A CA 1
ATOM 1561 C C . PRO A 1 191 ? -5.721 -27.514 5.3 1 87.99 191 PRO A C 1
ATOM 1563 O O . PRO A 1 191 ? -6.273 -27.216 4.238 1 87.99 191 PRO A O 1
ATOM 1566 N N . GLY A 1 192 ? -5.043 -28.674 5.44 1 92.3 192 GLY A N 1
ATOM 1567 C CA . GLY A 1 192 ? -4.934 -29.644 4.362 1 92.3 192 GLY A CA 1
ATOM 1568 C C . GLY A 1 192 ? -3.968 -29.219 3.272 1 92.3 192 GLY A C 1
ATOM 1569 O O . GLY A 1 192 ? -3.055 -28.428 3.518 1 92.3 192 GLY A O 1
ATOM 1570 N N . SER A 1 193 ? -4.181 -29.814 2.072 1 96 193 SER A N 1
ATOM 1571 C CA . SER A 1 193 ? -3.33 -29.505 0.928 1 96 193 SER A CA 1
ATOM 1572 C C . SER A 1 193 ? -3.623 -28.112 0.381 1 96 193 SER A C 1
ATOM 1574 O O . SER A 1 193 ? -4.771 -27.663 0.394 1 96 193 SER A O 1
ATOM 1576 N N . PHE A 1 194 ? -2.642 -27.462 -0.15 1 96.96 194 PHE A N 1
ATOM 1577 C CA . PHE A 1 194 ? -2.796 -26.2 -0.865 1 96.96 194 PHE A CA 1
ATOM 1578 C C . PHE A 1 194 ? -3.804 -26.34 -1.999 1 96.96 194 PHE A C 1
ATOM 1580 O O . PHE A 1 194 ? -4.516 -25.387 -2.324 1 96.96 194 PHE A O 1
ATOM 1587 N N . PHE A 1 195 ? -3.945 -27.482 -2.593 1 97.75 195 PHE A N 1
ATOM 1588 C CA . PHE A 1 195 ? -4.706 -27.71 -3.816 1 97.75 195 PHE A CA 1
ATOM 1589 C C . PHE A 1 195 ? -6.204 -27.663 -3.538 1 97.75 195 PHE A C 1
ATOM 1591 O O . PHE A 1 195 ? -7.011 -27.581 -4.466 1 97.75 195 PHE A O 1
ATOM 1598 N N . TRP A 1 196 ? -6.585 -27.652 -2.268 1 95.4 196 TRP A N 1
ATOM 1599 C CA . TRP A 1 196 ? -7.974 -27.358 -1.934 1 95.4 196 TRP A CA 1
ATOM 1600 C C . TRP A 1 196 ? -8.381 -25.984 -2.454 1 95.4 196 TRP A C 1
ATOM 1602 O O . TRP A 1 196 ? -9.561 -25.734 -2.709 1 95.4 196 TRP A O 1
ATOM 1612 N N . TYR A 1 197 ? -7.411 -25.147 -2.609 1 96.68 197 TYR A N 1
ATOM 1613 C CA . TYR A 1 197 ? -7.64 -23.813 -3.152 1 96.68 197 TYR A CA 1
ATOM 1614 C C . TYR A 1 197 ? -8.398 -23.883 -4.472 1 96.68 197 TYR A C 1
ATOM 1616 O O . TYR A 1 197 ? -9.263 -23.047 -4.743 1 96.68 197 TYR A O 1
ATOM 1624 N N . PHE A 1 198 ? -8.098 -24.839 -5.288 1 97.51 198 PHE A N 1
ATOM 1625 C CA . PHE A 1 198 ? -8.716 -24.949 -6.604 1 97.51 198 PHE A CA 1
ATOM 1626 C C . PHE A 1 198 ? -10.066 -25.65 -6.512 1 97.51 198 PHE A C 1
ATOM 1628 O O . PHE A 1 198 ? -11.012 -25.283 -7.212 1 97.51 198 PHE A O 1
ATOM 1635 N N . GLN A 1 199 ? -10.149 -26.586 -5.684 1 94 199 GLN A N 1
ATOM 1636 C CA . GLN A 1 199 ? -11.307 -27.472 -5.687 1 94 199 GLN A CA 1
ATOM 1637 C C . GLN A 1 199 ? -12.463 -26.87 -4.893 1 94 199 GLN A C 1
ATOM 1639 O O . GLN A 1 199 ? -13.62 -27.249 -5.087 1 94 199 GLN A O 1
ATOM 1644 N N . GLU A 1 200 ? -12.143 -26.002 -4.047 1 91.79 200 GLU A N 1
ATOM 1645 C CA . GLU A 1 200 ? -13.196 -25.422 -3.219 1 91.79 200 GLU A CA 1
ATOM 1646 C C . GLU A 1 200 ? -13.794 -24.181 -3.875 1 91.79 200 GLU A C 1
ATOM 1648 O O . GLU A 1 200 ? -13.092 -23.437 -4.563 1 91.79 200 GLU A O 1
ATOM 1653 N N . LYS A 1 201 ? -15.002 -23.99 -3.512 1 89.95 201 LYS A N 1
ATOM 1654 C CA . LYS A 1 201 ? -15.703 -22.816 -4.022 1 89.95 201 LYS A CA 1
ATOM 1655 C C . LYS A 1 201 ? -15.297 -21.559 -3.258 1 89.95 201 LYS A C 1
ATOM 1657 O O . LYS A 1 201 ? -15.387 -20.448 -3.786 1 89.95 201 LYS A O 1
ATOM 1662 N N . ALA A 1 202 ? -14.794 -21.712 -2.122 1 89.66 202 ALA A N 1
ATOM 1663 C CA . ALA A 1 202 ? -14.411 -20.563 -1.305 1 89.66 202 ALA A CA 1
ATOM 1664 C C . ALA A 1 202 ? -12.902 -20.344 -1.339 1 89.66 202 ALA A C 1
ATOM 1666 O O . ALA A 1 202 ? -12.138 -21.278 -1.598 1 89.66 202 ALA A O 1
ATOM 1667 N N . ASP A 1 203 ? -12.517 -19.154 -1.259 1 93.63 203 ASP A N 1
ATOM 1668 C CA . ASP A 1 203 ? -11.124 -18.789 -1.022 1 93.63 203 ASP A CA 1
ATOM 1669 C C . ASP A 1 203 ? -10.895 -18.416 0.441 1 93.63 203 ASP A C 1
ATOM 1671 O O . ASP A 1 203 ? -10.706 -17.241 0.765 1 93.63 203 ASP A O 1
ATOM 1675 N N . ARG A 1 204 ? -10.802 -19.409 1.202 1 88.41 204 ARG A N 1
ATOM 1676 C CA . ARG A 1 204 ? -10.86 -19.296 2.656 1 88.41 204 ARG A CA 1
ATOM 1677 C C . ARG A 1 204 ? -9.7 -18.461 3.187 1 88.41 204 ARG A C 1
ATOM 1679 O O . ARG A 1 204 ? -9.839 -17.766 4.195 1 88.41 204 ARG A O 1
ATOM 1686 N N . PHE A 1 205 ? -8.625 -18.526 2.55 1 92.55 205 PHE A N 1
ATOM 1687 C CA . PHE A 1 205 ? -7.43 -17.891 3.095 1 92.55 205 PHE A CA 1
ATOM 1688 C C . PHE A 1 205 ? -7.077 -16.636 2.307 1 92.55 205 PHE A C 1
ATOM 1690 O O . PHE A 1 205 ? -5.972 -16.105 2.438 1 92.55 205 PHE A O 1
ATOM 1697 N N . ASN A 1 206 ? -7.97 -16.203 1.424 1 93.5 206 ASN A N 1
ATOM 1698 C CA . ASN A 1 206 ? -7.838 -14.977 0.644 1 93.5 206 ASN A CA 1
ATOM 1699 C C . ASN A 1 206 ? -6.6 -15.01 -0.248 1 93.5 206 ASN A C 1
ATOM 1701 O O . ASN A 1 206 ? -5.889 -14.011 -0.368 1 93.5 206 ASN A O 1
ATOM 1705 N N . PHE A 1 207 ? -6.289 -16.149 -0.858 1 96.78 207 PHE A N 1
ATOM 1706 C CA . PHE A 1 207 ? -5.139 -16.294 -1.743 1 96.78 207 PHE A CA 1
ATOM 1707 C C . PHE A 1 207 ? -5.298 -15.426 -2.985 1 96.78 207 PHE A C 1
ATOM 1709 O O . PHE A 1 207 ? -4.321 -14.864 -3.485 1 96.78 207 PHE A O 1
ATOM 1716 N N . GLY A 1 208 ? -6.471 -15.366 -3.458 1 97.41 208 GLY A N 1
ATOM 1717 C CA . GLY A 1 208 ? -6.705 -14.575 -4.656 1 97.41 208 GLY A CA 1
ATOM 1718 C C . GLY A 1 208 ? -6.171 -13.159 -4.55 1 97.41 208 GLY A C 1
ATOM 1719 O O . GLY A 1 208 ? -5.416 -12.709 -5.415 1 97.41 208 GLY A O 1
ATOM 1720 N N . GLU A 1 209 ? -6.535 -12.556 -3.491 1 96.37 209 GLU A N 1
ATOM 1721 C CA . GLU A 1 209 ? -6.088 -11.185 -3.264 1 96.37 209 GLU A CA 1
ATOM 1722 C C . GLU A 1 209 ? -4.575 -11.122 -3.077 1 96.37 209 GLU A C 1
ATOM 1724 O O . GLU A 1 209 ? -3.921 -10.199 -3.568 1 96.37 209 GLU A O 1
ATOM 1729 N N . GLN A 1 210 ? -3.972 -12.073 -2.376 1 97.18 210 GLN A N 1
ATOM 1730 C CA . GLN A 1 210 ? -2.53 -12.099 -2.156 1 97.18 210 GLN A CA 1
ATOM 1731 C C . GLN A 1 210 ? -1.775 -12.249 -3.474 1 97.18 210 GLN A C 1
ATOM 1733 O O . GLN A 1 210 ? -0.783 -11.557 -3.709 1 97.18 210 GLN A O 1
ATOM 1738 N N . PHE A 1 211 ? -2.277 -13.126 -4.306 1 98.32 211 PHE A N 1
ATOM 1739 C CA . PHE A 1 211 ? -1.625 -13.326 -5.595 1 98.32 211 PHE A CA 1
ATOM 1740 C C . PHE A 1 211 ? -1.734 -12.074 -6.456 1 98.32 211 PHE A C 1
ATOM 1742 O O . PHE A 1 211 ? -0.727 -11.575 -6.965 1 98.32 211 PHE A O 1
ATOM 1749 N N . LYS A 1 212 ? -2.931 -11.554 -6.559 1 98.09 212 LYS A N 1
ATOM 1750 C CA . LYS A 1 212 ? -3.233 -10.449 -7.465 1 98.09 212 LYS A CA 1
ATOM 1751 C C . LYS A 1 212 ? -2.547 -9.164 -7.012 1 98.09 212 LYS A C 1
ATOM 1753 O O . LYS A 1 212 ? -1.951 -8.453 -7.824 1 98.09 212 LYS A O 1
ATOM 1758 N N . ASP A 1 213 ? -2.522 -8.909 -5.732 1 96.28 213 ASP A N 1
ATOM 1759 C CA . ASP A 1 213 ? -2.171 -7.572 -5.263 1 96.28 213 ASP A CA 1
ATOM 1760 C C . ASP A 1 213 ? -0.763 -7.549 -4.674 1 96.28 213 ASP A C 1
ATOM 1762 O O . ASP A 1 213 ? -0.162 -6.482 -4.53 1 96.28 213 ASP A O 1
ATOM 1766 N N . ASP A 1 214 ? -0.216 -8.714 -4.374 1 96.86 214 ASP A N 1
ATOM 1767 C CA . ASP A 1 214 ? 1.055 -8.69 -3.657 1 96.86 214 ASP A CA 1
ATOM 1768 C C . ASP A 1 214 ? 2.08 -9.604 -4.324 1 96.86 214 ASP A C 1
ATOM 1770 O O . ASP A 1 214 ? 3.142 -9.148 -4.752 1 96.86 214 ASP A O 1
ATOM 1774 N N . ILE A 1 215 ? 1.816 -10.794 -4.578 1 98.28 215 ILE A N 1
ATOM 1775 C CA . ILE A 1 215 ? 2.776 -11.793 -5.034 1 98.28 215 ILE A CA 1
ATOM 1776 C C . ILE A 1 215 ? 3.158 -11.517 -6.486 1 98.28 215 ILE A C 1
ATOM 1778 O O . ILE A 1 215 ? 4.338 -11.355 -6.804 1 98.28 215 ILE A O 1
ATOM 1782 N N . LEU A 1 216 ? 2.178 -11.384 -7.35 1 98.65 216 LEU A N 1
ATOM 1783 C CA . LEU A 1 216 ? 2.457 -11.274 -8.778 1 98.65 216 LEU A CA 1
ATOM 1784 C C . LEU A 1 216 ? 3.117 -9.938 -9.102 1 98.65 216 LEU A C 1
ATOM 1786 O O . LEU A 1 216 ? 4.088 -9.889 -9.861 1 98.65 216 LEU A O 1
ATOM 1790 N N . PRO A 1 217 ? 2.729 -8.892 -8.471 1 97.9 217 PRO A N 1
ATOM 1791 C CA . PRO A 1 217 ? 3.394 -7.62 -8.763 1 97.9 217 PRO A CA 1
ATOM 1792 C C . PRO A 1 217 ? 4.824 -7.566 -8.23 1 97.9 217 PRO A C 1
ATOM 1794 O O . PRO A 1 217 ? 5.599 -6.689 -8.62 1 97.9 217 PRO A O 1
ATOM 1797 N N . GLU A 1 218 ? 5.2 -8.503 -7.336 1 97.36 218 GLU A N 1
ATOM 1798 C CA . GLU A 1 218 ? 6.511 -8.474 -6.695 1 97.36 218 GLU A CA 1
ATOM 1799 C C . GLU A 1 218 ? 7.179 -9.845 -6.744 1 97.36 218 GLU A C 1
ATOM 1801 O O . GLU A 1 218 ? 7.938 -10.203 -5.841 1 97.36 218 GLU A O 1
ATOM 1806 N N . ALA 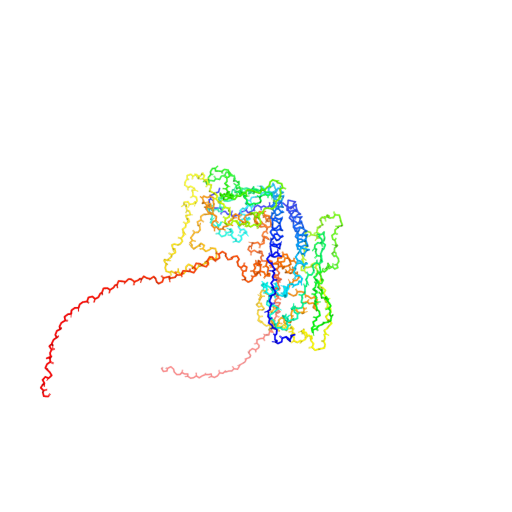A 1 219 ? 6.846 -10.593 -7.689 1 98.05 219 ALA A N 1
ATOM 1807 C CA . ALA A 1 219 ? 7.259 -11.993 -7.745 1 98.05 219 ALA A CA 1
ATOM 1808 C C . ALA A 1 219 ? 8.778 -12.12 -7.685 1 98.05 219 ALA A C 1
ATOM 1810 O O . ALA A 1 219 ? 9.309 -12.954 -6.949 1 98.05 219 ALA A O 1
ATOM 1811 N N . PHE A 1 220 ? 9.538 -11.341 -8.437 1 97.91 220 PHE A N 1
ATOM 1812 C CA . PHE A 1 220 ? 10.995 -11.402 -8.437 1 97.91 220 PHE A CA 1
ATOM 1813 C C . PHE A 1 220 ? 11.551 -11.045 -7.064 1 97.91 220 PHE A C 1
ATOM 1815 O O . PHE A 1 220 ? 12.498 -11.676 -6.589 1 97.91 220 PHE A O 1
ATOM 1822 N N . ALA A 1 221 ? 10.959 -10.025 -6.489 1 96.79 221 ALA A N 1
ATOM 1823 C CA . ALA A 1 221 ? 11.387 -9.645 -5.145 1 96.79 221 ALA A CA 1
ATOM 1824 C C . ALA A 1 221 ? 11.195 -10.796 -4.162 1 96.79 221 ALA A C 1
ATOM 1826 O O . ALA A 1 221 ? 12.056 -11.048 -3.316 1 96.79 221 ALA A O 1
ATOM 1827 N N . TYR A 1 222 ? 10.079 -11.444 -4.239 1 97.31 222 TYR A N 1
ATOM 1828 C CA . TYR A 1 222 ? 9.83 -12.582 -3.361 1 97.31 222 TYR A CA 1
ATOM 1829 C C . TYR A 1 222 ? 10.824 -13.705 -3.63 1 97.31 222 TYR A C 1
ATOM 1831 O O . TYR A 1 222 ? 11.321 -14.34 -2.697 1 97.31 222 TYR A O 1
ATOM 1839 N N . PHE A 1 223 ? 11.127 -13.905 -4.901 1 97.25 223 PHE A N 1
ATOM 1840 C CA . PHE A 1 223 ? 12.105 -14.928 -5.25 1 97.25 223 PHE A CA 1
ATOM 1841 C C . PHE A 1 223 ? 13.462 -14.613 -4.632 1 97.25 223 PHE A C 1
ATOM 1843 O O . PHE A 1 223 ? 14.176 -15.517 -4.194 1 97.25 223 PHE A O 1
ATOM 1850 N N . GLU A 1 224 ? 13.698 -13.327 -4.537 1 95.03 224 GLU A N 1
ATOM 1851 C CA . GLU A 1 224 ? 14.987 -12.889 -4.011 1 95.03 224 GLU A CA 1
ATOM 1852 C C . GLU A 1 224 ? 14.935 -12.717 -2.495 1 95.03 224 GLU A C 1
ATOM 1854 O O . GLU A 1 224 ? 15.913 -12.285 -1.88 1 95.03 224 GLU A O 1
ATOM 1859 N N . GLY A 1 225 ? 13.797 -12.899 -1.882 1 93.64 225 GLY A N 1
ATOM 1860 C CA . GLY A 1 225 ? 13.665 -12.817 -0.436 1 93.64 225 GLY A CA 1
ATOM 1861 C C . GLY A 1 225 ? 13.456 -11.4 0.065 1 93.64 225 GLY A C 1
ATOM 1862 O O . GLY A 1 225 ? 13.671 -11.115 1.245 1 93.64 225 GLY A O 1
ATOM 1863 N N . ARG A 1 226 ? 13 -10.498 -0.74 1 92.73 226 ARG A N 1
ATOM 1864 C CA . ARG A 1 226 ? 12.884 -9.094 -0.359 1 92.73 226 ARG A CA 1
ATOM 1865 C C . ARG A 1 226 ? 11.435 -8.624 -0.434 1 92.73 226 ARG A C 1
ATOM 1867 O O . ARG A 1 226 ? 11.162 -7.424 -0.368 1 92.73 226 ARG A O 1
ATOM 1874 N N . GLY A 1 227 ? 10.546 -9.556 -0.709 1 93.41 227 GLY A N 1
ATOM 1875 C CA . GLY A 1 227 ? 9.15 -9.165 -0.826 1 93.41 227 GLY A CA 1
ATOM 1876 C C . GLY A 1 227 ? 8.614 -8.489 0.422 1 93.41 227 GLY A C 1
ATOM 1877 O O . GLY A 1 227 ? 8.996 -8.843 1.539 1 93.41 227 GLY A O 1
ATOM 1878 N N . GLU A 1 228 ? 7.763 -7.599 0.263 1 88.41 228 GLU A N 1
ATOM 1879 C CA . GLU A 1 228 ? 7.257 -6.774 1.356 1 88.41 228 GLU A CA 1
ATOM 1880 C C . GLU A 1 228 ? 6.564 -7.625 2.416 1 88.41 228 GLU A C 1
ATOM 1882 O O . GLU A 1 228 ? 6.688 -7.358 3.613 1 88.41 228 GLU A O 1
ATOM 1887 N N . SER A 1 229 ? 5.856 -8.571 1.966 1 88.62 229 SER A N 1
ATOM 1888 C CA . SER A 1 229 ? 5.137 -9.453 2.88 1 88.62 229 SER A CA 1
ATOM 1889 C C . SER A 1 229 ? 5.891 -10.76 3.096 1 88.62 229 SER A C 1
ATOM 1891 O O . SER A 1 229 ? 5.279 -11.808 3.31 1 88.62 229 SER A O 1
ATOM 1893 N N . GLY A 1 230 ? 7.171 -10.682 2.911 1 85.02 230 GLY A N 1
ATOM 1894 C CA . GLY A 1 230 ? 8.003 -11.847 3.165 1 85.02 230 GLY A CA 1
ATOM 1895 C C . GLY A 1 230 ? 8.459 -11.952 4.608 1 85.02 230 GLY A C 1
ATOM 1896 O O . GLY A 1 230 ? 8.053 -11.15 5.453 1 85.02 230 GLY A O 1
ATOM 1897 N N . PHE A 1 231 ? 9.078 -13.184 4.952 1 73.49 231 PHE A N 1
ATOM 1898 C CA . PHE A 1 231 ? 9.57 -13.424 6.304 1 73.49 231 PHE A CA 1
ATOM 1899 C C . PHE A 1 231 ? 10.666 -12.429 6.666 1 73.49 231 PHE A C 1
ATOM 1901 O O . PHE A 1 231 ? 10.849 -12.098 7.839 1 73.49 231 PHE A O 1
ATOM 1908 N N . GLY A 1 232 ? 11.493 -12.031 5.672 1 59.8 232 GLY A N 1
ATOM 1909 C CA . GLY A 1 232 ? 12.55 -11.051 5.867 1 59.8 232 GLY A CA 1
ATOM 1910 C C . GLY A 1 232 ? 12.091 -9.624 5.63 1 59.8 232 GLY A C 1
ATOM 1911 O O . GLY A 1 232 ? 12.895 -8.692 5.677 1 59.8 232 GLY A O 1
ATOM 1912 N N . GLY A 1 233 ? 11.01 -9.61 5.044 1 54.56 233 GLY A N 1
ATOM 1913 C CA . GLY A 1 233 ? 10.56 -8.282 4.659 1 54.56 233 GLY A CA 1
ATOM 1914 C C . GLY A 1 233 ? 10.559 -7.295 5.811 1 54.56 233 GLY A C 1
ATOM 1915 O O . GLY A 1 233 ? 9.857 -6.283 5.768 1 54.56 233 GLY A O 1
ATOM 1916 N N . GLU A 1 234 ? 11.051 -7.896 6.863 1 45.28 234 GLU A N 1
ATOM 1917 C CA . GLU A 1 234 ? 11.177 -6.789 7.806 1 45.28 234 GLU A CA 1
ATOM 1918 C C . GLU A 1 234 ? 11.955 -5.628 7.194 1 45.28 234 GLU A C 1
ATOM 1920 O O . GLU A 1 234 ? 13 -5.833 6.573 1 45.28 234 GLU A O 1
ATOM 1925 N N . SER A 1 235 ? 11.533 -4.77 6.509 1 40.09 235 SER A N 1
ATOM 1926 C CA . SER A 1 235 ? 12.381 -3.585 6.444 1 40.09 235 SER A CA 1
ATOM 1927 C C . SER A 1 235 ? 13.354 -3.536 7.617 1 40.09 235 SER A C 1
ATOM 1929 O O . SER A 1 235 ? 12.944 -3.342 8.763 1 40.09 235 SER A O 1
ATOM 1931 N N . ASP A 1 236 ? 14.341 -4.401 7.55 1 34.63 236 ASP A N 1
ATOM 1932 C CA . ASP A 1 236 ? 15.527 -4.45 8.4 1 34.63 236 ASP A CA 1
ATOM 1933 C C . ASP A 1 236 ? 16.069 -3.048 8.667 1 34.63 236 ASP A C 1
ATOM 1935 O O . ASP A 1 236 ? 16.777 -2.481 7.833 1 34.63 236 ASP A O 1
ATOM 1939 N N . ASP A 1 237 ? 15.516 -2.044 8.788 1 32.33 237 ASP A N 1
ATOM 1940 C CA . ASP A 1 237 ? 16.358 -1.067 9.472 1 32.33 237 ASP A CA 1
ATOM 1941 C C . ASP A 1 237 ? 17.083 -1.701 10.657 1 32.33 237 ASP A C 1
ATOM 1943 O O . ASP A 1 237 ? 17.482 -1.003 11.592 1 32.33 237 ASP A O 1
ATOM 1947 N N . GLU A 1 238 ? 16.919 -3.011 10.867 1 30.57 238 GLU A N 1
ATOM 1948 C CA . GLU A 1 238 ? 17.627 -3.474 12.058 1 30.57 238 GLU A CA 1
ATOM 1949 C C . GLU A 1 238 ? 19.122 -3.621 11.788 1 30.57 238 GLU A C 1
ATOM 1951 O O . GLU A 1 238 ? 19.54 -4.516 11.052 1 30.57 238 GLU A O 1
ATOM 1956 N N . ASP A 1 239 ? 19.946 -2.589 11.646 1 28.12 239 ASP A N 1
ATOM 1957 C CA . ASP A 1 239 ? 21.404 -2.628 11.707 1 28.12 239 ASP A CA 1
ATOM 1958 C C . ASP A 1 239 ? 21.884 -3.669 12.715 1 28.12 239 ASP A C 1
ATOM 1960 O O . ASP A 1 239 ? 21.448 -3.672 13.868 1 28.12 239 ASP A O 1
ATOM 1964 N N . ASP A 1 240 ? 22.166 -4.878 12.355 1 28.57 240 ASP A N 1
ATOM 1965 C CA . ASP A 1 240 ? 22.964 -5.931 12.975 1 28.57 240 ASP A CA 1
ATOM 1966 C C . ASP A 1 240 ? 24.214 -5.356 13.636 1 28.57 240 ASP A C 1
ATOM 1968 O O . ASP A 1 240 ? 25.185 -5.021 12.955 1 28.57 240 ASP A O 1
ATOM 1972 N N . SER A 1 241 ? 24.077 -4.382 14.54 1 28.46 241 SER A N 1
ATOM 1973 C CA . SER A 1 241 ? 25.222 -3.973 15.347 1 28.46 241 SER A CA 1
ATOM 1974 C C . SER A 1 241 ? 25.867 -5.169 16.038 1 28.46 241 SER A C 1
ATOM 1976 O O . SER A 1 241 ? 25.766 -5.317 17.258 1 28.46 241 SER A O 1
ATOM 1978 N N . LEU A 1 242 ? 26.067 -6.316 15.415 1 26.07 242 LEU A N 1
ATOM 1979 C CA . LEU A 1 242 ? 26.913 -7.326 16.04 1 26.07 242 LEU A CA 1
ATOM 1980 C C . LEU A 1 242 ? 28.2 -6.705 16.572 1 26.07 242 LEU A C 1
ATOM 1982 O O . LEU A 1 242 ? 28.922 -6.032 15.832 1 26.07 242 LEU A O 1
ATOM 1986 N N . ASP A 1 243 ? 28.152 -6.215 17.816 1 27.16 243 ASP A N 1
ATOM 1987 C CA . ASP A 1 243 ? 29.265 -5.84 18.684 1 27.16 243 ASP A CA 1
ATOM 1988 C C . ASP A 1 243 ? 30.352 -6.913 18.677 1 27.16 243 ASP A C 1
ATOM 1990 O O . ASP A 1 243 ? 30.126 -8.036 19.131 1 27.16 243 ASP A O 1
ATOM 1994 N N . GLU A 1 244 ? 31.004 -7.169 17.598 1 26.79 244 GLU A N 1
ATOM 1995 C CA . GLU A 1 244 ? 32.262 -7.91 17.584 1 26.79 244 GLU A CA 1
ATOM 1996 C C . GLU A 1 244 ? 33.161 -7.492 18.745 1 26.79 244 GLU A C 1
ATOM 1998 O O . GLU A 1 244 ? 33.592 -6.34 18.82 1 26.79 244 GLU A O 1
ATOM 2003 N N . GLU A 1 245 ? 32.845 -7.972 20.044 1 28.49 245 GLU A N 1
ATOM 2004 C CA . GLU A 1 245 ? 33.743 -7.892 21.192 1 28.49 245 GLU A CA 1
ATOM 2005 C C . GLU A 1 245 ? 35.149 -8.359 20.827 1 28.49 245 GLU A C 1
ATOM 2007 O O . GLU A 1 245 ? 35.392 -9.559 20.681 1 28.49 245 GLU A O 1
ATOM 2012 N N . ASP A 1 246 ? 35.806 -7.801 19.961 1 24.34 246 ASP A N 1
ATOM 2013 C CA . ASP A 1 246 ? 37.195 -8.125 19.654 1 24.34 246 ASP A CA 1
ATOM 2014 C C . ASP A 1 246 ? 38.058 -8.099 20.914 1 24.34 246 ASP A C 1
ATOM 2016 O O . ASP A 1 246 ? 38.135 -7.076 21.598 1 24.34 246 ASP A O 1
ATOM 2020 N N . ASP A 1 247 ? 38.211 -9.275 21.688 1 28.02 247 ASP A N 1
ATOM 2021 C CA . ASP A 1 247 ? 39.199 -9.668 22.687 1 28.02 247 ASP A CA 1
ATOM 2022 C C . ASP A 1 247 ? 40.603 -9.235 22.271 1 28.02 247 ASP A C 1
ATOM 2024 O O . ASP A 1 247 ? 41.227 -9.871 21.419 1 28.02 247 ASP A O 1
ATOM 2028 N N . GLU A 1 248 ? 40.88 -7.954 22.192 1 21.02 248 GLU A N 1
ATOM 2029 C CA . GLU A 1 248 ? 42.177 -7.478 21.722 1 21.02 248 GLU A CA 1
ATOM 2030 C C . GLU A 1 248 ? 43.317 -8.111 22.514 1 21.02 248 GLU A C 1
ATOM 2032 O O . GLU A 1 248 ? 44.256 -8.658 21.931 1 21.02 248 GLU A O 1
ATOM 2037 N N . ASP A 1 249 ? 43.878 -7.454 23.591 1 21.42 249 ASP A N 1
ATOM 2038 C CA . ASP A 1 249 ? 45.222 -6.885 23.579 1 21.42 249 ASP A CA 1
ATOM 2039 C C . ASP A 1 249 ? 46.256 -7.909 24.04 1 21.42 249 ASP A C 1
ATOM 2041 O O . ASP A 1 249 ? 45.971 -8.743 24.902 1 21.42 249 ASP A O 1
ATOM 2045 N N . GLU A 1 250 ? 47.514 -7.844 23.466 1 20.83 250 GLU A N 1
ATOM 2046 C CA . GLU A 1 250 ? 48.794 -8.497 23.205 1 20.83 250 GLU A CA 1
ATOM 2047 C C . GLU A 1 250 ? 49.572 -8.723 24.498 1 20.83 250 GLU A C 1
ATOM 2049 O O . GLU A 1 250 ? 50.04 -9.832 24.762 1 20.83 250 GLU A O 1
ATOM 2054 N N . ASP A 1 251 ? 50.31 -7.656 25.111 1 19.26 251 ASP A N 1
ATOM 2055 C CA . ASP A 1 251 ? 51.754 -7.649 24.9 1 19.26 251 ASP A CA 1
ATOM 2056 C C . ASP A 1 251 ? 52.478 -8.378 26.03 1 19.26 251 ASP A C 1
ATOM 2058 O O . ASP A 1 251 ? 53.421 -9.133 25.784 1 19.26 251 ASP A O 1
ATOM 2062 N N . GLU A 1 252 ? 52.476 -7.763 27.291 1 20.71 252 GLU A N 1
ATOM 2063 C CA . GLU A 1 252 ? 53.81 -7.501 27.824 1 20.71 252 GLU A CA 1
ATOM 2064 C C . GLU A 1 252 ? 54.449 -8.778 28.364 1 20.71 252 GLU A C 1
ATOM 2066 O O . GLU A 1 252 ? 53.778 -9.593 29 1 20.71 252 GLU A O 1
ATOM 2071 N N . ILE A 1 253 ? 55.775 -9.001 28.074 1 20.45 253 ILE A N 1
ATOM 2072 C CA . ILE A 1 253 ? 56.887 -9.942 27.996 1 20.45 253 ILE A CA 1
ATOM 2073 C C . ILE A 1 253 ? 57.334 -10.331 29.403 1 20.45 253 ILE A C 1
ATOM 2075 O O . ILE A 1 253 ? 57.833 -11.438 29.619 1 20.45 253 ILE A O 1
ATOM 2079 N N . ASP A 1 254 ? 57.288 -9.375 30.437 1 20.09 254 ASP A N 1
ATOM 2080 C CA . ASP A 1 254 ? 58.608 -9.288 31.054 1 20.09 254 ASP A CA 1
ATOM 2081 C C . ASP A 1 254 ? 58.919 -10.543 31.866 1 20.09 254 ASP A C 1
ATOM 2083 O O . ASP A 1 254 ? 58.064 -11.041 32.602 1 20.09 254 ASP A O 1
ATOM 2087 N N . LEU A 1 255 ? 60.147 -11.073 31.706 1 20.13 255 LEU A N 1
ATOM 2088 C CA . LEU A 1 255 ? 61.004 -12.229 31.945 1 20.13 255 LEU A CA 1
ATOM 2089 C C . LEU A 1 255 ? 61.26 -12.417 33.436 1 20.13 255 LEU A C 1
ATOM 2091 O O . LEU A 1 255 ? 61.717 -13.48 33.863 1 20.13 255 LEU A O 1
ATOM 2095 N N . GLU A 1 256 ? 61.432 -11.288 34.3 1 18.66 256 GLU A N 1
ATOM 2096 C CA . GLU A 1 256 ? 62.694 -11.424 35.02 1 18.66 256 GLU A CA 1
ATOM 2097 C C . GLU A 1 256 ? 62.623 -12.547 36.051 1 18.66 256 GLU A C 1
ATOM 2099 O O . GLU A 1 256 ? 61.533 -12.959 36.453 1 18.66 256 GLU A O 1
ATOM 2104 N N . GLU A 1 257 ? 63.558 -12.423 37.193 1 17.94 257 GLU A N 1
ATOM 2105 C CA . GLU A 1 257 ? 64.752 -13.091 37.701 1 17.94 257 GLU A CA 1
ATOM 2106 C C . GLU A 1 257 ? 64.419 -13.985 38.892 1 17.94 257 GLU A C 1
ATOM 2108 O O . GLU A 1 257 ? 64.754 -15.172 38.897 1 17.94 257 GLU A O 1
ATOM 2113 N N . ASP A 1 258 ? 64.84 -13.6 40.217 1 17.48 258 ASP A N 1
ATOM 2114 C CA . ASP A 1 258 ? 65.899 -14.25 40.982 1 17.48 258 ASP A CA 1
ATOM 2115 C C . ASP A 1 258 ? 65.32 -15.225 42.005 1 17.48 258 ASP A C 1
ATOM 2117 O O . ASP A 1 258 ? 65.693 -16.399 42.031 1 17.48 258 ASP A O 1
ATOM 2121 N N . GLU A 1 259 ? 65.357 -14.875 43.463 1 17.73 259 GLU A N 1
ATOM 2122 C CA . GLU A 1 259 ? 66.243 -15.509 44.434 1 17.73 259 GLU A CA 1
ATOM 2123 C C . GLU A 1 259 ? 65.532 -16.636 45.178 1 17.73 259 GLU A C 1
ATOM 2125 O O . GLU A 1 259 ? 64.3 -16.681 45.214 1 17.73 259 GLU A O 1
ATOM 2130 N N . LYS A 1 260 ? 66.142 -17.01 46.525 1 18.42 260 LYS A N 1
ATOM 2131 C CA . LYS A 1 260 ? 66.765 -18.148 47.195 1 18.42 260 LYS A CA 1
ATOM 2132 C C . LYS A 1 260 ? 65.76 -18.885 48.076 1 18.42 260 LYS A C 1
ATOM 2134 O O . LYS A 1 260 ? 64.684 -18.361 48.371 1 18.42 260 LYS A O 1
ATOM 2139 N N . PRO A 1 261 ? 66.032 -19.049 49.6 1 21.01 261 PRO A N 1
ATOM 2140 C CA . PRO A 1 261 ? 66.471 -20.288 50.245 1 21.01 261 PRO A CA 1
ATOM 2141 C C . PRO A 1 261 ? 65.326 -21.043 50.916 1 21.01 261 PRO A C 1
ATOM 2143 O O . PRO A 1 261 ? 64.21 -20.525 51.007 1 21.01 261 PRO A O 1
ATOM 2146 N N . LYS A 1 262 ? 65.549 -21.35 52.378 1 18.21 262 LYS A N 1
ATOM 2147 C CA . LYS A 1 262 ? 65.95 -22.489 53.199 1 18.21 262 LYS A CA 1
ATOM 2148 C C . LYS A 1 262 ? 64.806 -22.948 54.099 1 18.21 262 LYS A C 1
ATOM 2150 O O . LYS A 1 262 ? 64.732 -24.121 54.469 1 18.21 262 LYS A O 1
ATOM 2155 N N . LYS A 1 263 ? 64.079 -22.115 55.039 1 17.69 263 LYS A N 1
ATOM 2156 C CA . LYS A 1 263 ? 64.116 -22.563 56.428 1 17.69 263 LYS A CA 1
ATOM 2157 C C . LYS A 1 263 ? 63.164 -23.735 56.654 1 17.69 263 LYS A C 1
ATOM 2159 O O . LYS A 1 263 ? 61.984 -23.659 56.305 1 17.69 263 LYS A O 1
ATOM 2164 N N . LYS A 1 264 ? 63.76 -24.846 57.128 1 18.15 264 LYS A N 1
ATOM 2165 C CA . LYS A 1 264 ? 63.426 -26.212 57.517 1 18.15 264 LYS A CA 1
ATOM 2166 C C . LYS A 1 264 ? 62.569 -26.23 58.779 1 18.15 264 LYS A C 1
ATOM 2168 O O . LYS A 1 264 ? 63.068 -25.981 59.879 1 18.15 264 LYS A O 1
ATOM 2173 N N . ARG A 1 265 ? 61.575 -25.527 58.961 1 19.12 265 ARG A N 1
ATOM 2174 C CA . ARG A 1 265 ? 61.048 -25.607 60.319 1 19.12 265 ARG A CA 1
ATOM 2175 C C . ARG A 1 265 ? 60.823 -27.057 60.735 1 19.12 265 ARG A C 1
ATOM 2177 O O . ARG A 1 265 ? 60.223 -27.835 59.991 1 19.12 265 ARG A O 1
ATOM 2184 N N . LYS A 1 266 ? 61.36 -27.508 61.992 1 20.03 266 LYS A N 1
ATOM 2185 C CA . LYS A 1 266 ? 61.65 -28.635 62.875 1 20.03 266 LYS A CA 1
ATOM 2186 C C . LYS A 1 266 ? 60.365 -29.313 63.34 1 20.03 266 LYS A C 1
ATOM 2188 O O . LYS A 1 266 ? 59.51 -28.676 63.959 1 20.03 266 LYS A O 1
ATOM 2193 N N . VAL A 1 267 ? 59.983 -30.364 62.762 1 19.88 267 VAL A N 1
ATOM 2194 C CA . VAL A 1 267 ? 58.997 -31.344 63.205 1 19.88 267 VAL A CA 1
ATOM 2195 C C . VAL A 1 267 ? 59.452 -31.977 64.519 1 19.88 267 VAL A C 1
ATOM 2197 O O . VAL A 1 267 ? 60.408 -32.756 64.542 1 19.88 267 VAL A O 1
ATOM 2200 N N . GLY A 1 268 ? 59.903 -31.206 65.507 1 20.01 268 GLY A N 1
ATOM 2201 C CA . GLY A 1 268 ? 60.368 -31.972 66.653 1 20.01 268 GLY A CA 1
ATOM 2202 C C . GLY A 1 268 ? 59.461 -33.138 66.998 1 20.01 268 GLY A C 1
ATOM 2203 O O . GLY A 1 268 ? 59.89 -34.294 66.97 1 20.01 268 GLY A O 1
ATOM 2204 N N . ALA A 1 269 ? 58.935 -33.265 68.489 1 23.25 269 ALA A N 1
ATOM 2205 C CA . ALA A 1 269 ? 58.964 -34.059 69.715 1 23.25 269 ALA A CA 1
ATOM 2206 C C . ALA A 1 269 ? 57.85 -35.101 69.72 1 23.25 269 ALA A C 1
ATOM 2208 O O . ALA A 1 269 ? 56.907 -35.015 68.929 1 23.25 269 ALA A O 1
ATOM 2209 N N . HIS A 1 270 ? 57.117 -35.439 71.008 1 24.48 270 HIS A N 1
ATOM 2210 C CA . HIS A 1 270 ? 56.595 -36.727 71.451 1 24.48 270 HIS A CA 1
ATOM 2211 C C . HIS A 1 270 ? 55.422 -37.174 70.584 1 24.48 270 HIS A C 1
ATOM 2213 O O . HIS A 1 270 ? 54.608 -36.35 70.16 1 24.48 270 HIS A O 1
ATOM 2219 N N . MET B 1 1 ? 11.605 -37.924 -9.559 1 68.29 1 MET B N 1
ATOM 2220 C CA . MET B 1 1 ? 11.866 -37.828 -8.125 1 68.29 1 MET B CA 1
ATOM 2221 C C . MET B 1 1 ? 10.576 -37.976 -7.326 1 68.29 1 MET B C 1
ATOM 2223 O O . MET B 1 1 ? 9.532 -37.457 -7.723 1 68.29 1 MET B O 1
ATOM 2227 N N . SER B 1 2 ? 10.605 -38.886 -6.376 1 78.53 2 SER B N 1
ATOM 2228 C CA . SER B 1 2 ? 9.432 -39.113 -5.538 1 78.53 2 SER B CA 1
ATOM 2229 C C . SER B 1 2 ? 9.241 -37.98 -4.535 1 78.53 2 SER B C 1
ATOM 2231 O O . SER B 1 2 ? 10.164 -37.2 -4.289 1 78.53 2 SER B O 1
ATOM 2233 N N . ALA B 1 3 ? 7.952 -37.747 -4.081 1 82.38 3 ALA B N 1
ATOM 2234 C CA . ALA B 1 3 ? 7.633 -36.732 -3.081 1 82.38 3 ALA B CA 1
ATOM 2235 C C . ALA B 1 3 ? 8.5 -36.896 -1.836 1 82.38 3 ALA B C 1
ATOM 2237 O O . ALA B 1 3 ? 8.915 -35.908 -1.226 1 82.38 3 ALA B O 1
ATOM 2238 N N . GLU B 1 4 ? 8.813 -38.099 -1.477 1 81.87 4 GLU B N 1
ATOM 2239 C CA . GLU B 1 4 ? 9.585 -38.387 -0.272 1 81.87 4 GLU B CA 1
ATOM 2240 C C . GLU B 1 4 ? 11.02 -37.883 -0.403 1 81.87 4 GLU B C 1
ATOM 2242 O O . GLU B 1 4 ? 11.619 -37.439 0.579 1 81.87 4 GLU B O 1
ATOM 2247 N N . ASP B 1 5 ? 11.499 -37.822 -1.555 1 86.73 5 ASP B N 1
ATOM 2248 C CA . ASP B 1 5 ? 12.892 -37.455 -1.789 1 86.73 5 ASP B CA 1
ATOM 2249 C C . ASP B 1 5 ? 13.007 -36.008 -2.262 1 86.73 5 ASP B C 1
ATOM 2251 O O . ASP B 1 5 ? 14.1 -35.541 -2.589 1 86.73 5 ASP B O 1
ATOM 2255 N N . PHE B 1 6 ? 11.869 -35.393 -2.298 1 90.8 6 PHE B N 1
ATOM 2256 C CA . PHE B 1 6 ? 11.882 -34.046 -2.856 1 90.8 6 PHE B CA 1
ATOM 2257 C C . PHE B 1 6 ? 12.637 -33.088 -1.942 1 90.8 6 PHE B C 1
ATOM 2259 O O . PHE B 1 6 ? 12.427 -33.088 -0.727 1 90.8 6 PHE B O 1
ATOM 2266 N N . GLU B 1 7 ? 13.571 -32.387 -2.477 1 90.41 7 GLU B N 1
ATOM 2267 C CA . GLU B 1 7 ? 14.29 -31.304 -1.813 1 90.41 7 GLU B CA 1
ATOM 2268 C C . GLU B 1 7 ? 14.245 -30.023 -2.641 1 90.41 7 GLU B C 1
ATOM 2270 O O . GLU B 1 7 ? 14.348 -30.066 -3.868 1 90.41 7 GLU B O 1
ATOM 2275 N N . LEU B 1 8 ? 14.044 -28.99 -1.951 1 92.24 8 LEU B N 1
ATOM 2276 C CA . LEU B 1 8 ? 14.049 -27.698 -2.629 1 92.24 8 LEU B CA 1
ATOM 2277 C C . LEU B 1 8 ? 15.385 -27.453 -3.321 1 92.24 8 LEU B C 1
ATOM 2279 O O . LEU B 1 8 ? 16.445 -27.655 -2.725 1 92.24 8 LEU B O 1
ATOM 2283 N N . SER B 1 9 ? 15.368 -27.192 -4.561 1 91.83 9 SER B N 1
ATOM 2284 C CA . SER B 1 9 ? 16.539 -26.867 -5.37 1 91.83 9 SER B CA 1
ATOM 2285 C C . SER B 1 9 ? 16.263 -25.684 -6.292 1 91.83 9 SER B C 1
ATOM 2287 O O . SER B 1 9 ? 16.094 -25.859 -7.5 1 91.83 9 SER B O 1
ATOM 2289 N N . PRO B 1 10 ? 16.262 -24.528 -5.722 1 89.21 10 PRO B N 1
ATOM 2290 C CA . PRO B 1 10 ? 15.928 -23.353 -6.53 1 89.21 10 PRO B CA 1
ATOM 2291 C C . PRO B 1 10 ? 16.95 -23.085 -7.633 1 89.21 10 PRO B C 1
ATOM 2293 O O . PRO B 1 10 ? 18.155 -23.23 -7.411 1 89.21 10 PRO B O 1
ATOM 2296 N N . GLY B 1 11 ? 16.373 -22.85 -8.821 1 91 11 GLY B N 1
ATOM 2297 C CA . GLY B 1 11 ? 17.249 -22.438 -9.906 1 91 11 GLY B CA 1
ATOM 2298 C C . GLY B 1 11 ? 17.869 -21.071 -9.686 1 91 11 GLY B C 1
ATOM 2299 O O . GLY B 1 11 ? 17.513 -20.367 -8.738 1 91 11 GLY B O 1
ATOM 2300 N N . GLN B 1 12 ? 18.823 -20.834 -10.574 1 93.06 12 GLN B N 1
ATOM 2301 C CA . GLN B 1 12 ? 19.494 -19.542 -10.484 1 93.06 12 GLN B CA 1
ATOM 2302 C C . GLN B 1 12 ? 19.115 -18.642 -11.657 1 93.06 12 GLN B C 1
ATOM 2304 O O . GLN B 1 12 ? 18.854 -19.127 -12.76 1 93.06 12 GLN B O 1
ATOM 2309 N N . ILE B 1 13 ? 19.028 -17.466 -11.353 1 95.49 13 ILE B N 1
ATOM 2310 C CA . ILE B 1 13 ? 18.831 -16.453 -12.384 1 95.49 13 ILE B CA 1
ATOM 2311 C C . ILE B 1 13 ? 20.179 -15.866 -12.795 1 95.49 13 ILE B C 1
ATOM 2313 O O . ILE B 1 13 ? 20.996 -15.512 -11.942 1 95.49 13 ILE B O 1
ATOM 2317 N N . SER B 1 14 ? 20.415 -15.838 -14.126 1 95.31 14 SER B N 1
ATOM 2318 C CA . SER B 1 14 ? 21.674 -15.27 -14.596 1 95.31 14 SER B CA 1
ATOM 2319 C C . SER B 1 14 ? 21.788 -13.795 -14.225 1 95.31 14 SER B C 1
ATOM 2321 O O . SER B 1 14 ? 20.776 -13.119 -14.026 1 95.31 14 SER B O 1
ATOM 2323 N N . ASP B 1 15 ? 23.002 -13.319 -14.216 1 95.93 15 ASP B N 1
ATOM 2324 C CA . ASP B 1 15 ? 23.242 -11.922 -13.866 1 95.93 15 ASP B CA 1
ATOM 2325 C C . ASP B 1 15 ? 22.556 -10.983 -14.856 1 95.93 15 ASP B C 1
ATOM 2327 O O . ASP B 1 15 ? 22.006 -9.952 -14.462 1 95.93 15 ASP B O 1
ATOM 2331 N N . SER B 1 16 ? 22.633 -11.409 -16.064 1 96.26 16 SER B N 1
ATOM 2332 C CA . SER B 1 16 ? 22.035 -10.577 -17.103 1 96.26 16 SER B CA 1
ATOM 2333 C C . SER B 1 16 ? 20.524 -10.472 -16.926 1 96.26 16 SER B C 1
ATOM 2335 O O . SER B 1 16 ? 19.96 -9.378 -16.993 1 96.26 16 SER B O 1
ATOM 2337 N N . VAL B 1 17 ? 19.842 -11.61 -16.734 1 96.47 17 VAL B N 1
ATOM 2338 C CA . VAL B 1 17 ? 18.397 -11.624 -16.532 1 96.47 17 VAL B CA 1
ATOM 2339 C C . VAL B 1 17 ? 18.05 -10.902 -15.231 1 96.47 17 VAL B C 1
ATOM 2341 O O . VAL B 1 17 ? 17.084 -10.138 -15.177 1 96.47 17 VAL B O 1
ATOM 2344 N N . ARG B 1 18 ? 18.829 -11.158 -14.206 1 97.01 18 ARG B N 1
ATOM 2345 C CA . ARG B 1 18 ? 18.63 -10.486 -12.926 1 97.01 18 ARG B CA 1
ATOM 2346 C C . ARG B 1 18 ? 18.666 -8.971 -13.092 1 97.01 18 ARG B C 1
ATOM 2348 O O . ARG B 1 18 ? 17.796 -8.264 -12.579 1 97.01 18 ARG B O 1
ATOM 2355 N N . HIS B 1 19 ? 19.621 -8.527 -13.793 1 96.72 19 HIS B N 1
ATOM 2356 C CA . HIS B 1 19 ? 19.762 -7.093 -14.021 1 96.72 19 HIS B CA 1
ATOM 2357 C C . HIS B 1 19 ? 18.556 -6.533 -14.768 1 96.72 19 HIS B C 1
ATOM 2359 O O . HIS B 1 19 ? 18.032 -5.477 -14.407 1 96.72 19 HIS B O 1
ATOM 2365 N N . GLN B 1 20 ? 18.065 -7.211 -15.738 1 97.35 20 GLN B N 1
ATOM 2366 C CA . GLN B 1 20 ? 16.899 -6.775 -16.499 1 97.35 20 GLN B CA 1
ATOM 2367 C C . GLN B 1 20 ? 15.658 -6.706 -15.613 1 97.35 20 GLN B C 1
ATOM 2369 O O . GLN B 1 20 ? 14.875 -5.758 -15.707 1 97.35 20 GLN B O 1
ATOM 2374 N N . LEU B 1 21 ? 15.547 -7.713 -14.763 1 97.61 21 LEU B N 1
ATOM 2375 C CA . LEU B 1 21 ? 14.386 -7.76 -13.882 1 97.61 21 LEU B CA 1
ATOM 2376 C C . LEU B 1 21 ? 14.454 -6.656 -12.833 1 97.61 21 LEU B C 1
ATOM 2378 O O . LEU B 1 21 ? 13.431 -6.064 -12.481 1 97.61 21 LEU B O 1
ATOM 2382 N N . GLU B 1 22 ? 15.625 -6.351 -12.391 1 96.8 22 GLU B N 1
ATOM 2383 C CA . GLU B 1 22 ? 15.815 -5.26 -11.441 1 96.8 22 GLU B CA 1
ATOM 2384 C C . GLU B 1 22 ? 15.451 -3.915 -12.063 1 96.8 22 GLU B C 1
ATOM 2386 O O . GLU B 1 22 ? 14.823 -3.075 -11.416 1 96.8 22 GLU B O 1
ATOM 2391 N N . ILE B 1 23 ? 15.836 -3.747 -13.254 1 97.18 23 ILE B N 1
ATOM 2392 C CA . ILE B 1 23 ? 15.539 -2.507 -13.963 1 97.18 23 ILE B CA 1
ATOM 2393 C C . ILE B 1 23 ? 14.028 -2.354 -14.125 1 97.18 23 ILE B C 1
ATOM 2395 O O . ILE B 1 23 ? 13.471 -1.293 -13.833 1 97.18 23 ILE B O 1
ATOM 2399 N N . GLU B 1 24 ? 13.354 -3.395 -14.533 1 96.91 24 GLU B N 1
ATOM 2400 C CA . GLU B 1 24 ? 11.913 -3.323 -14.752 1 96.91 24 GLU B CA 1
ATOM 2401 C C . GLU B 1 24 ? 11.166 -3.097 -13.44 1 96.91 24 GLU B C 1
ATOM 2403 O O . GLU B 1 24 ? 10.194 -2.34 -13.395 1 96.91 24 GLU B O 1
ATOM 2408 N N . GLU B 1 25 ? 11.627 -3.773 -12.432 1 96.47 25 GLU B N 1
ATOM 2409 C CA . GLU B 1 25 ? 11.047 -3.558 -11.109 1 96.47 25 GLU B CA 1
ATOM 2410 C C . GLU B 1 25 ? 11.214 -2.109 -10.662 1 96.47 25 GLU B C 1
ATOM 2412 O O . GLU B 1 25 ? 10.273 -1.498 -10.152 1 96.47 25 GLU B O 1
ATOM 2417 N N . GLY B 1 26 ? 12.408 -1.625 -10.832 1 96.38 26 GLY B N 1
ATOM 2418 C CA . GLY B 1 26 ? 12.673 -0.235 -10.496 1 96.38 26 GLY B CA 1
ATOM 2419 C C . GLY B 1 26 ? 11.825 0.742 -11.289 1 96.38 26 GLY B C 1
ATOM 2420 O O . GLY B 1 26 ? 11.315 1.72 -10.737 1 96.38 26 GLY B O 1
ATOM 2421 N N . ASN B 1 27 ? 11.683 0.476 -12.612 1 97.22 27 ASN B N 1
ATOM 2422 C CA . ASN B 1 27 ? 10.836 1.316 -13.451 1 97.22 27 ASN B CA 1
ATOM 2423 C C . ASN B 1 27 ? 9.391 1.322 -12.961 1 97.22 27 ASN B C 1
ATOM 2425 O O . ASN B 1 27 ? 8.768 2.38 -12.863 1 97.22 27 ASN B O 1
ATOM 2429 N N . LYS B 1 28 ? 8.906 0.194 -12.679 1 97.07 28 LYS B N 1
ATOM 2430 C CA . LYS B 1 28 ? 7.546 0.059 -12.166 1 97.07 28 LYS B CA 1
ATOM 2431 C C . LYS B 1 28 ? 7.359 0.865 -10.884 1 97.07 28 LYS B C 1
ATOM 2433 O O . LYS B 1 28 ? 6.374 1.592 -10.739 1 97.07 28 LYS B O 1
ATOM 2438 N N . ASN B 1 29 ? 8.312 0.75 -10.004 1 96.39 29 ASN B N 1
ATOM 2439 C CA . ASN B 1 29 ? 8.22 1.451 -8.727 1 96.39 29 ASN B CA 1
ATOM 2440 C C . ASN B 1 29 ? 8.234 2.965 -8.917 1 96.39 29 ASN B C 1
ATOM 2442 O O . ASN B 1 29 ? 7.504 3.687 -8.235 1 96.39 29 ASN B O 1
ATOM 2446 N N . VAL B 1 30 ? 9.049 3.396 -9.795 1 97.56 30 VAL B N 1
ATOM 2447 C CA . VAL B 1 30 ? 9.111 4.824 -10.086 1 97.56 30 VAL B CA 1
ATOM 2448 C C . VAL B 1 30 ? 7.778 5.292 -10.667 1 97.56 30 VAL B C 1
ATOM 2450 O O . VAL B 1 30 ? 7.247 6.328 -10.262 1 97.56 30 VAL B O 1
ATOM 2453 N N . GLN B 1 31 ? 7.195 4.509 -11.55 1 97.13 31 GLN B N 1
ATOM 2454 C CA . GLN B 1 31 ? 5.911 4.866 -12.145 1 97.13 31 GLN B CA 1
ATOM 2455 C C . GLN B 1 31 ? 4.806 4.89 -11.094 1 97.13 31 GLN B C 1
ATOM 2457 O O . GLN B 1 31 ? 3.929 5.756 -11.127 1 97.13 31 GLN B O 1
ATOM 2462 N N . TYR B 1 32 ? 4.896 4.005 -10.176 1 97.04 32 TYR B N 1
ATOM 2463 C CA . TYR B 1 32 ? 3.934 3.98 -9.08 1 97.04 32 TYR B CA 1
ATOM 2464 C C . TYR B 1 32 ? 4.034 5.245 -8.237 1 97.04 32 TYR B C 1
ATOM 2466 O O . TYR B 1 32 ? 3.016 5.847 -7.886 1 97.04 32 TYR B O 1
ATOM 2474 N N . GLN B 1 33 ? 5.228 5.58 -7.946 1 97.16 33 GLN B N 1
ATOM 2475 C CA . GLN B 1 33 ? 5.422 6.746 -7.092 1 97.16 33 GLN B CA 1
ATOM 2476 C C . GLN B 1 33 ? 4.975 8.024 -7.796 1 97.16 33 GLN B C 1
ATOM 2478 O O . GLN B 1 33 ? 4.352 8.893 -7.181 1 97.16 33 GLN B O 1
ATOM 2483 N N . ARG B 1 34 ? 5.261 8.135 -9.071 1 98 34 ARG B N 1
ATOM 2484 C CA . ARG B 1 34 ? 4.814 9.292 -9.84 1 98 34 ARG B CA 1
ATOM 2485 C C . ARG B 1 34 ? 3.291 9.349 -9.908 1 98 34 ARG B C 1
ATOM 2487 O O . ARG B 1 34 ? 2.697 10.416 -9.743 1 98 34 ARG B O 1
ATOM 2494 N N . PHE B 1 35 ? 2.698 8.25 -10.138 1 98.35 35 PHE B N 1
ATOM 2495 C CA . PHE B 1 35 ? 1.242 8.18 -10.174 1 98.35 35 PHE B CA 1
ATOM 2496 C C . PHE B 1 35 ? 0.648 8.552 -8.821 1 98.35 35 PHE B C 1
ATOM 2498 O O . PHE B 1 35 ? -0.307 9.328 -8.748 1 98.35 35 PHE B O 1
ATOM 2505 N N . HIS B 1 36 ? 1.201 8.002 -7.747 1 97.79 36 HIS B N 1
ATOM 2506 C CA . HIS B 1 36 ? 0.739 8.295 -6.394 1 97.79 36 HIS B CA 1
ATOM 2507 C C . HIS B 1 36 ? 0.829 9.787 -6.092 1 97.79 36 HIS B C 1
ATOM 2509 O O . HIS B 1 36 ? -0.104 10.369 -5.535 1 97.79 36 HIS B O 1
ATOM 2515 N N . THR B 1 37 ? 1.947 10.338 -6.46 1 98.18 37 THR B N 1
ATOM 2516 C CA . THR B 1 37 ? 2.152 11.765 -6.239 1 98.18 37 THR B CA 1
ATOM 2517 C C . THR B 1 37 ? 1.09 12.583 -6.967 1 98.18 37 THR B C 1
ATOM 2519 O O . THR B 1 37 ? 0.445 13.446 -6.368 1 98.18 37 THR B O 1
ATOM 2522 N N . LYS B 1 38 ? 0.86 12.265 -8.199 1 98.24 38 LYS B N 1
ATOM 2523 C CA . LYS B 1 38 ? -0.124 12.989 -8.997 1 98.24 38 LYS B CA 1
ATOM 2524 C C . LYS B 1 38 ? -1.529 12.819 -8.424 1 98.24 38 LYS B C 1
ATOM 2526 O O . LYS B 1 38 ? -2.268 13.795 -8.28 1 98.24 38 LYS B O 1
ATOM 2531 N N . GLN B 1 39 ? -1.891 11.605 -8.078 1 97.92 39 GLN B N 1
ATOM 2532 C CA . GLN B 1 39 ? -3.221 11.329 -7.545 1 97.92 39 GLN B CA 1
ATOM 2533 C C . GLN B 1 39 ? -3.44 12.044 -6.215 1 97.92 39 GLN B C 1
ATOM 2535 O O . GLN B 1 39 ? -4.531 12.554 -5.95 1 97.92 39 GLN B O 1
ATOM 2540 N N . THR B 1 40 ? -2.401 12.063 -5.38 1 98.15 40 THR B N 1
ATOM 2541 C CA . THR B 1 40 ? -2.499 12.747 -4.095 1 98.15 40 THR B CA 1
ATOM 2542 C C . THR B 1 40 ? -2.707 14.245 -4.295 1 98.15 40 THR B C 1
ATOM 2544 O O . THR B 1 40 ? -3.567 14.849 -3.651 1 98.15 40 THR B O 1
ATOM 2547 N N . GLN B 1 41 ? -1.968 14.781 -5.202 1 98.1 41 GLN B N 1
ATOM 2548 C CA . GLN B 1 41 ? -2.093 16.21 -5.47 1 98.1 41 GLN B CA 1
ATOM 2549 C C . GLN B 1 41 ? -3.468 16.544 -6.042 1 98.1 41 GLN B C 1
ATOM 2551 O O . GLN B 1 41 ? -4.088 17.532 -5.644 1 98.1 41 GLN B O 1
ATOM 2556 N N . ASP B 1 42 ? -3.948 15.766 -6.935 1 97.93 42 ASP B N 1
ATOM 2557 C CA . ASP B 1 42 ? -5.284 15.969 -7.488 1 97.93 42 ASP B CA 1
ATOM 2558 C C . ASP B 1 42 ? -6.35 15.863 -6.4 1 97.93 42 ASP B C 1
ATOM 2560 O O . ASP B 1 42 ? -7.282 16.669 -6.356 1 97.93 42 ASP B O 1
ATOM 2564 N N . TYR B 1 43 ? -6.189 14.877 -5.57 1 97.97 43 TYR B N 1
ATOM 2565 C CA . TYR B 1 43 ? -7.123 14.671 -4.469 1 97.97 43 TYR B CA 1
ATOM 2566 C C . TYR B 1 43 ? -7.117 15.862 -3.518 1 97.97 43 TYR B C 1
ATOM 2568 O O . TYR B 1 43 ? -8.176 16.365 -3.137 1 97.97 43 TYR B O 1
ATOM 2576 N N . LEU B 1 44 ? -5.952 16.317 -3.179 1 98.25 44 LEU B N 1
ATOM 2577 C CA . LEU B 1 44 ? -5.829 17.428 -2.243 1 98.25 44 LEU B CA 1
ATOM 2578 C C . LEU B 1 44 ? -6.392 18.711 -2.845 1 98.25 44 LEU B C 1
ATOM 2580 O O . LEU B 1 44 ? -6.949 19.546 -2.129 1 98.25 44 LEU B O 1
ATOM 2584 N N . ALA B 1 45 ? -6.205 18.883 -4.164 1 97.73 45 ALA B N 1
ATOM 2585 C CA . ALA B 1 45 ? -6.766 20.046 -4.846 1 97.73 45 ALA B CA 1
ATOM 2586 C C . ALA B 1 45 ? -8.286 20.081 -4.712 1 97.73 45 ALA B C 1
ATOM 2588 O O . ALA B 1 45 ? -8.891 21.156 -4.721 1 97.73 45 ALA B O 1
ATOM 2589 N N . HIS B 1 46 ? -8.88 18.967 -4.535 1 97.25 46 HIS B N 1
ATOM 2590 C CA . HIS B 1 46 ? -10.324 18.868 -4.356 1 97.25 46 HIS B CA 1
ATOM 2591 C C . HIS B 1 46 ? -10.706 18.981 -2.884 1 97.25 46 HIS B C 1
ATOM 2593 O O . HIS B 1 46 ? -11.676 19.661 -2.541 1 97.25 46 HIS B O 1
ATOM 2599 N N . LEU B 1 47 ? -9.967 18.398 -2.04 1 98.07 47 LEU B N 1
ATOM 2600 C CA . LEU B 1 47 ? -10.301 18.264 -0.626 1 98.07 47 LEU B CA 1
ATOM 2601 C C . LEU B 1 47 ? -10.079 19.581 0.112 1 98.07 47 LEU B C 1
ATOM 2603 O O . LEU B 1 47 ? -10.96 20.045 0.84 1 98.07 47 LEU B O 1
ATOM 2607 N N . ARG B 1 48 ? -8.938 20.176 -0.054 1 98.1 48 ARG B N 1
ATOM 2608 C CA . ARG B 1 48 ? -8.464 21.26 0.801 1 98.1 48 ARG B CA 1
ATOM 2609 C C . ARG B 1 48 ? -9.432 22.438 0.779 1 98.1 48 ARG B C 1
ATOM 2611 O O . ARG B 1 48 ? -9.841 22.931 1.832 1 98.1 48 ARG B O 1
ATOM 2618 N N . PRO B 1 49 ? -9.927 22.873 -0.416 1 97.46 49 PRO B N 1
ATOM 2619 C CA . PRO B 1 49 ? -10.876 23.989 -0.412 1 97.46 49 PRO B CA 1
ATOM 2620 C C . PRO B 1 49 ? -12.2 23.636 0.261 1 97.46 49 PRO B C 1
ATOM 2622 O O . PRO B 1 49 ? -12.883 24.517 0.789 1 97.46 49 PRO B O 1
ATOM 2625 N N . LYS B 1 50 ? -12.562 22.403 0.329 1 97.22 50 LYS B N 1
ATOM 2626 C CA . LYS B 1 50 ? -13.866 21.975 0.827 1 97.22 50 LYS B CA 1
ATOM 2627 C C . LYS B 1 50 ? -13.85 21.817 2.344 1 97.22 50 LYS B C 1
ATOM 2629 O O . LYS B 1 50 ? -14.9 21.866 2.99 1 97.22 50 LYS B O 1
ATOM 2634 N N . VAL B 1 51 ? -12.641 21.659 2.924 1 96.82 51 VAL B N 1
ATOM 2635 C CA . VAL B 1 51 ? -12.609 21.37 4.354 1 96.82 51 VAL B CA 1
ATOM 2636 C C . VAL B 1 51 ? -11.99 22.546 5.105 1 96.82 51 VAL B C 1
ATOM 2638 O O . VAL B 1 51 ? -11.788 22.478 6.32 1 96.82 51 VAL B O 1
ATOM 2641 N N . LYS B 1 52 ? -11.64 23.56 4.466 1 93.47 52 LYS B N 1
ATOM 2642 C CA . LYS B 1 52 ? -10.96 24.717 5.042 1 93.47 52 LYS B CA 1
ATOM 2643 C C . LYS B 1 52 ? -11.757 25.299 6.206 1 93.47 52 LYS B C 1
ATOM 2645 O O . LYS B 1 52 ? -11.179 25.761 7.192 1 93.47 52 LYS B O 1
ATOM 2650 N N . ASP B 1 53 ? -13.089 25.223 6.148 1 91.95 53 ASP B N 1
ATOM 2651 C CA . ASP B 1 53 ? -13.935 25.855 7.156 1 91.95 53 ASP B CA 1
ATOM 2652 C C . ASP B 1 53 ? -14.452 24.829 8.161 1 91.95 53 ASP B C 1
ATOM 2654 O O . ASP B 1 53 ? -15.308 25.142 8.991 1 91.95 53 ASP B O 1
ATOM 2658 N N . VAL B 1 54 ? -14.007 23.595 7.976 1 95.97 54 VAL B N 1
ATOM 2659 C CA . VAL B 1 54 ? -14.395 22.565 8.933 1 95.97 54 VAL B CA 1
ATOM 2660 C C . VAL B 1 54 ? -13.511 22.655 10.175 1 95.97 54 VAL B C 1
ATOM 2662 O O . VAL B 1 54 ? -12.314 22.364 10.115 1 95.97 54 VAL B O 1
ATOM 2665 N N . ASP B 1 55 ? -14.076 22.997 11.242 1 94.69 55 ASP B N 1
ATOM 2666 C CA . ASP B 1 55 ? -13.331 23.207 12.479 1 94.69 55 ASP B CA 1
ATOM 2667 C C . ASP B 1 55 ? -12.555 21.952 12.873 1 94.69 55 ASP B C 1
ATOM 2669 O O . ASP B 1 55 ? -13.118 20.856 12.915 1 94.69 55 ASP B O 1
ATOM 2673 N N . GLN B 1 56 ? -11.27 22.095 13.13 1 96.55 56 GLN B N 1
ATOM 2674 C CA . GLN B 1 56 ? -10.379 21.088 13.696 1 96.55 56 GLN B CA 1
ATOM 2675 C C . GLN B 1 56 ? -10.271 19.872 12.78 1 96.55 56 GLN B C 1
ATOM 2677 O O . GLN B 1 56 ? -10.009 18.76 13.244 1 96.55 56 GLN B O 1
ATOM 2682 N N . PHE B 1 57 ? -10.601 20.022 11.469 1 97.76 57 PHE B N 1
ATOM 2683 C CA . PHE B 1 57 ? -10.514 18.924 10.514 1 97.76 57 PHE B CA 1
ATOM 2684 C C . PHE B 1 57 ? -9.167 18.219 10.62 1 97.76 57 PHE B C 1
ATOM 2686 O O . PHE B 1 57 ? -9.109 17.012 10.864 1 97.76 57 PHE B O 1
ATOM 2693 N N . TRP B 1 58 ? -8.088 18.952 10.539 1 98.38 58 TRP B N 1
ATOM 2694 C CA . TRP B 1 58 ? -6.751 18.372 10.472 1 98.38 58 TRP B CA 1
ATOM 2695 C C . TRP B 1 58 ? -6.337 17.802 11.824 1 98.38 58 TRP B C 1
ATOM 2697 O O . TRP B 1 58 ? -5.618 16.802 11.889 1 98.38 58 TRP B O 1
ATOM 2707 N N . LEU B 1 59 ? -6.741 18.467 12.876 1 98.02 59 LEU B N 1
ATOM 2708 C CA . LEU B 1 59 ? -6.459 17.901 14.19 1 98.02 59 LEU B CA 1
ATOM 2709 C C . LEU B 1 59 ? -7.095 16.523 14.336 1 98.02 59 LEU B C 1
ATOM 2711 O O . LEU B 1 59 ? -6.452 15.586 14.816 1 98.02 59 LEU B O 1
ATOM 2715 N N . ILE B 1 60 ? -8.337 16.386 13.852 1 97.38 60 ILE B N 1
ATOM 2716 C CA . ILE B 1 60 ? -9.038 15.109 13.927 1 97.38 60 ILE B CA 1
ATOM 2717 C C . ILE B 1 60 ? -8.324 14.076 13.058 1 97.38 60 ILE B C 1
ATOM 2719 O O . ILE B 1 60 ? -8.152 12.925 13.467 1 97.38 60 ILE B O 1
ATOM 2723 N N . VAL B 1 61 ? -7.899 14.48 11.92 1 97.85 61 VAL B N 1
ATOM 2724 C CA . VAL B 1 61 ? -7.157 13.607 11.017 1 97.85 61 VAL B CA 1
ATOM 2725 C C . VAL B 1 61 ? -5.902 13.088 11.715 1 97.85 61 VAL B C 1
ATOM 2727 O O . VAL B 1 61 ? -5.625 11.887 11.697 1 97.85 61 VAL B O 1
ATOM 2730 N N . LEU B 1 62 ? -5.162 13.977 12.37 1 98.03 62 LEU B N 1
ATOM 2731 C CA . LEU B 1 62 ? -3.924 13.6 13.041 1 98.03 62 LEU B CA 1
ATOM 2732 C C . LEU B 1 62 ? -4.204 12.667 14.214 1 98.03 62 LEU B C 1
ATOM 2734 O O . LEU B 1 62 ? -3.496 11.675 14.407 1 98.03 62 LEU B O 1
ATOM 2738 N N . LEU B 1 63 ? -5.241 12.909 14.883 1 96.88 63 LEU B N 1
ATOM 2739 C CA . LEU B 1 63 ? -5.605 12.124 16.057 1 96.88 63 LEU B CA 1
ATOM 2740 C C . LEU B 1 63 ? -6.104 10.741 15.653 1 96.88 63 LEU B C 1
ATOM 2742 O O . LEU B 1 63 ? -6.169 9.832 16.484 1 96.88 63 LEU B O 1
ATOM 2746 N N . SER B 1 64 ? -6.447 10.614 14.407 1 96.44 64 SER B N 1
ATOM 2747 C CA . SER B 1 64 ? -7.023 9.362 13.927 1 96.44 64 SER B CA 1
ATOM 2748 C C . SER B 1 64 ? -5.947 8.441 13.362 1 96.44 64 SER B C 1
ATOM 2750 O O . SER B 1 64 ? -6.232 7.301 12.989 1 96.44 64 SER B O 1
ATOM 2752 N N . HIS B 1 65 ? -4.768 8.903 13.327 1 96.98 65 HIS B N 1
ATOM 2753 C CA . HIS B 1 65 ? -3.69 8.136 12.714 1 96.98 65 HIS B CA 1
ATOM 2754 C C . HIS B 1 65 ? -2.831 7.451 13.772 1 96.98 65 HIS B C 1
ATOM 2756 O O . HIS B 1 65 ? -2.295 8.111 14.665 1 96.98 65 HIS B O 1
ATOM 2762 N N . GLN B 1 66 ? -2.592 6.2 13.636 1 94.97 66 GLN B N 1
ATOM 2763 C CA . GLN B 1 66 ? -2.029 5.365 14.692 1 94.97 66 GLN B CA 1
ATOM 2764 C C . GLN B 1 66 ? -0.607 5.798 15.037 1 94.97 66 GLN B C 1
ATOM 2766 O O . GLN B 1 66 ? -0.193 5.72 16.195 1 94.97 66 GLN B O 1
ATOM 2771 N N . ILE B 1 67 ? 0.158 6.231 14.09 1 93.93 67 ILE B N 1
ATOM 2772 C CA . ILE B 1 67 ? 1.555 6.584 14.319 1 93.93 67 ILE B CA 1
ATOM 2773 C C . ILE B 1 67 ? 1.647 8.013 14.847 1 93.93 67 ILE B C 1
ATOM 2775 O O . ILE B 1 67 ? 2.445 8.301 15.743 1 93.93 67 ILE B O 1
ATOM 2779 N N . VAL B 1 68 ? 0.789 8.917 14.411 1 96.59 68 VAL B N 1
ATOM 2780 C CA . VAL B 1 68 ? 0.896 10.336 14.732 1 96.59 68 VAL B CA 1
ATOM 2781 C C . VAL B 1 68 ? 0.123 10.636 16.014 1 96.59 68 VAL B C 1
ATOM 2783 O O . VAL B 1 68 ? 0.572 11.427 16.847 1 96.59 68 VAL B O 1
ATOM 2786 N N . ALA B 1 69 ? -0.951 10.007 16.245 1 95.99 69 ALA B N 1
ATOM 2787 C CA . ALA B 1 69 ? -1.889 10.306 17.324 1 95.99 69 ALA B CA 1
ATOM 2788 C C . ALA B 1 69 ? -1.183 10.311 18.677 1 95.99 69 ALA B C 1
ATOM 2790 O O . ALA B 1 69 ? -1.373 11.229 19.479 1 95.99 69 ALA B O 1
ATOM 2791 N N . PRO B 1 70 ? -0.305 9.332 18.984 1 95.01 70 PRO B N 1
ATOM 2792 C CA . PRO B 1 70 ? 0.349 9.306 20.295 1 95.01 70 PRO B CA 1
ATOM 2793 C C . PRO B 1 70 ? 1.216 10.537 20.545 1 95.01 70 PRO B C 1
ATOM 2795 O O . PRO B 1 70 ? 1.547 10.841 21.695 1 95.01 70 PRO B O 1
ATOM 2798 N N . HIS B 1 71 ? 1.54 11.265 19.548 1 94.82 71 HIS B N 1
ATOM 2799 C CA . HIS B 1 71 ? 2.455 12.394 19.678 1 94.82 71 HIS B CA 1
ATOM 2800 C C . HIS B 1 71 ? 1.695 13.714 19.742 1 94.82 71 HIS B C 1
ATOM 2802 O O . HIS B 1 71 ? 2.303 14.78 19.865 1 94.82 71 HIS B O 1
ATOM 2808 N N . VAL B 1 72 ? 0.384 13.638 19.628 1 95.36 72 VAL B N 1
ATOM 2809 C CA . VAL B 1 72 ? -0.438 14.843 19.662 1 95.36 72 VAL B CA 1
ATOM 2810 C C . VAL B 1 72 ? -1.473 14.731 20.779 1 95.36 72 VAL B C 1
ATOM 2812 O O . VAL B 1 72 ? -2.571 15.283 20.674 1 95.36 72 VAL B O 1
ATOM 2815 N N . THR B 1 73 ? -1.186 14.095 21.809 1 89.71 73 THR B N 1
ATOM 2816 C CA . THR B 1 73 ? -2.179 13.783 22.831 1 89.71 73 THR B CA 1
ATOM 2817 C C . THR B 1 73 ? -2.222 14.876 23.894 1 89.71 73 THR B C 1
ATOM 2819 O O . THR B 1 73 ? -3.208 15 24.625 1 89.71 73 THR B O 1
ATOM 2822 N N . SER B 1 74 ? -1.15 15.658 24.071 1 92.91 74 SER B N 1
ATOM 2823 C CA . SER B 1 74 ? -1.161 16.705 25.088 1 92.91 74 SER B CA 1
ATOM 2824 C C . SER B 1 74 ? -2.211 17.766 24.777 1 92.91 74 SER B C 1
ATOM 2826 O O . SER B 1 74 ? -2.391 18.149 23.619 1 92.91 74 SER B O 1
ATOM 2828 N N . LYS B 1 75 ? -2.814 18.323 25.821 1 94.1 75 LYS B N 1
ATOM 2829 C CA . LYS B 1 75 ? -3.832 19.356 25.651 1 94.1 75 LYS B CA 1
ATOM 2830 C C . LYS B 1 75 ? -3.241 20.608 25.008 1 94.1 75 LYS B C 1
ATOM 2832 O O . LYS B 1 75 ? -3.909 21.281 24.221 1 94.1 75 LYS B O 1
ATOM 2837 N N . LEU B 1 76 ? -2.026 20.919 25.345 1 95.56 76 LEU B N 1
ATOM 2838 C CA . LEU B 1 76 ? -1.359 22.09 24.787 1 95.56 76 LEU B CA 1
ATOM 2839 C C . LEU B 1 76 ? -1.134 21.925 23.288 1 95.56 76 LEU B C 1
ATOM 2841 O O . LEU B 1 76 ? -1.415 22.838 22.509 1 95.56 76 LEU B O 1
ATOM 2845 N N . ASP B 1 77 ? -0.682 20.742 22.858 1 96.98 77 ASP B N 1
ATOM 2846 C CA . ASP B 1 77 ? -0.485 20.471 21.437 1 96.98 77 ASP B CA 1
ATOM 2847 C C . ASP B 1 77 ? -1.814 20.488 20.685 1 96.98 77 ASP B C 1
ATOM 2849 O O . ASP B 1 77 ? -1.907 21.048 19.591 1 96.98 77 ASP B O 1
ATOM 2853 N N . GLN B 1 78 ? -2.792 19.868 21.291 1 97.28 78 GLN B N 1
ATOM 2854 C CA . GLN B 1 78 ? -4.096 19.82 20.637 1 97.28 78 GLN B CA 1
ATOM 2855 C C . GLN B 1 78 ? -4.678 21.22 20.467 1 97.28 78 GLN B C 1
ATOM 2857 O O . GLN B 1 78 ? -5.234 21.543 19.416 1 97.28 78 GLN B O 1
ATOM 2862 N N . HIS B 1 79 ? -4.555 22.024 21.535 1 97.68 79 HIS B N 1
ATOM 2863 C CA . HIS B 1 79 ? -5.03 23.398 21.425 1 97.68 79 HIS B CA 1
ATOM 2864 C C . HIS B 1 79 ? -4.292 24.149 20.321 1 97.68 79 HIS B C 1
ATOM 2866 O O . HIS B 1 79 ? -4.917 24.823 19.498 1 97.68 79 HIS B O 1
ATOM 2872 N N . ALA B 1 80 ? -2.997 24.048 20.275 1 98.13 80 ALA B N 1
ATOM 2873 C CA . ALA B 1 80 ? -2.212 24.713 19.238 1 98.13 80 ALA B CA 1
ATOM 2874 C C . ALA B 1 80 ? -2.595 24.207 17.85 1 98.13 80 ALA B C 1
ATOM 2876 O O . ALA B 1 80 ? -2.756 24.998 16.917 1 98.13 80 ALA B O 1
ATOM 2877 N N . LEU B 1 81 ? -2.792 22.884 17.701 1 98.05 81 LEU B N 1
ATOM 2878 C CA . LEU B 1 81 ? -3.099 22.263 16.417 1 98.05 81 LEU B CA 1
ATOM 2879 C C . LEU B 1 81 ? -4.551 22.516 16.025 1 98.05 81 LEU B C 1
ATOM 2881 O O . LEU B 1 81 ? -4.928 22.325 14.867 1 98.05 81 LEU B O 1
ATOM 2885 N N . SER B 1 82 ? -5.36 22.931 16.963 1 97.15 82 SER B N 1
ATOM 2886 C CA . SER B 1 82 ? -6.738 23.281 16.633 1 97.15 82 SER B CA 1
ATOM 2887 C C . SER B 1 82 ? -6.795 24.518 15.742 1 97.15 82 SER B C 1
ATOM 2889 O O . SER B 1 82 ? -7.825 24.796 15.124 1 97.15 82 SER B O 1
ATOM 2891 N N . PHE B 1 83 ? -5.711 25.244 15.624 1 97.09 83 PHE B N 1
ATOM 2892 C CA . PHE B 1 83 ? -5.643 26.424 14.771 1 97.09 83 PHE B CA 1
ATOM 2893 C C . PHE B 1 83 ? -5.078 26.071 13.401 1 97.09 83 PHE B C 1
ATOM 2895 O O . PHE B 1 83 ? -4.942 26.939 12.537 1 97.09 83 PHE B O 1
ATOM 2902 N N . LEU B 1 84 ? -4.708 24.775 13.184 1 98.04 84 LEU B N 1
ATOM 2903 C CA . LEU B 1 84 ? -4.251 24.279 11.891 1 98.04 84 LEU B CA 1
ATOM 2904 C C . LEU B 1 84 ? -5.402 24.227 10.891 1 98.04 84 LEU B C 1
ATOM 2906 O O . LEU B 1 84 ? -6.368 23.487 11.089 1 98.04 84 LEU B O 1
ATOM 2910 N N . GLU B 1 85 ? -5.241 24.949 9.766 1 96.81 85 GLU B N 1
ATOM 2911 C CA . GLU B 1 85 ? -6.34 25.095 8.815 1 96.81 85 GLU B CA 1
ATOM 2912 C C . GLU B 1 85 ? -6.098 24.261 7.56 1 96.81 85 GLU B C 1
ATOM 2914 O O . GLU B 1 85 ? -7.044 23.903 6.855 1 96.81 85 GLU B O 1
ATOM 2919 N N . ASP B 1 86 ? -4.844 24.042 7.333 1 97.98 86 ASP B N 1
ATOM 2920 C CA . ASP B 1 86 ? -4.501 23.429 6.054 1 97.98 86 ASP B CA 1
ATOM 2921 C C . ASP B 1 86 ? -3.121 22.779 6.108 1 97.98 86 ASP B C 1
ATOM 2923 O O . ASP B 1 86 ? -2.229 23.262 6.809 1 97.98 86 ASP B O 1
ATOM 2927 N N . ILE B 1 87 ? -2.984 21.689 5.427 1 98.63 87 ILE B N 1
ATOM 2928 C CA . ILE B 1 87 ? -1.677 21.092 5.175 1 98.63 87 ILE B CA 1
ATOM 2929 C C . ILE B 1 87 ? -1.45 20.961 3.671 1 98.63 87 ILE B C 1
ATOM 2931 O O . ILE B 1 87 ? -2.211 20.281 2.979 1 98.63 87 ILE B O 1
ATOM 2935 N N . GLU B 1 88 ? -0.413 21.607 3.235 1 98.38 88 GLU B N 1
ATOM 2936 C CA . GLU B 1 88 ? -0.054 21.622 1.82 1 98.38 88 GLU B CA 1
ATOM 2937 C C . GLU B 1 88 ? 1.148 20.722 1.547 1 98.38 88 GLU B C 1
ATOM 2939 O O . GLU B 1 88 ? 2.125 20.737 2.298 1 98.38 88 GLU B O 1
ATOM 2944 N N . LEU B 1 89 ? 0.997 19.869 0.528 1 98.71 89 LEU B N 1
ATOM 2945 C CA . LEU B 1 89 ? 2.105 19.052 0.046 1 98.71 89 LEU B CA 1
ATOM 2946 C C . LEU B 1 89 ? 2.692 19.633 -1.235 1 98.71 89 LEU B C 1
ATOM 2948 O O . LEU B 1 89 ? 1.994 19.751 -2.245 1 98.71 89 LEU B O 1
ATOM 2952 N N . LYS B 1 90 ? 3.916 20.083 -1.158 1 98.6 90 LYS B N 1
ATOM 2953 C CA . LYS B 1 90 ? 4.667 20.495 -2.341 1 98.6 90 LYS B CA 1
ATOM 2954 C C . LYS B 1 90 ? 5.608 19.388 -2.807 1 98.6 90 LYS B C 1
ATOM 2956 O O . LYS B 1 90 ? 6.535 19.01 -2.087 1 98.6 90 LYS B O 1
ATOM 2961 N N . GLN B 1 91 ? 5.356 18.888 -3.943 1 98.32 91 GLN B N 1
ATOM 2962 C CA . GLN B 1 91 ? 6.119 17.773 -4.495 1 98.32 91 GLN B CA 1
ATOM 2963 C C . GLN B 1 91 ? 6.035 17.75 -6.018 1 98.32 91 GLN B C 1
ATOM 2965 O O . GLN B 1 91 ? 4.966 17.975 -6.59 1 98.32 91 GLN B O 1
ATOM 2970 N N . ASP B 1 92 ? 7.136 17.491 -6.639 1 97.25 92 ASP B N 1
ATOM 2971 C CA . ASP B 1 92 ? 7.159 17.373 -8.093 1 97.25 92 ASP B CA 1
ATOM 2972 C C . ASP B 1 92 ? 6.844 15.946 -8.534 1 97.25 92 ASP B C 1
ATOM 2974 O O . ASP B 1 92 ? 7.434 14.989 -8.026 1 97.25 92 ASP B O 1
ATOM 2978 N N . VAL B 1 93 ? 5.906 15.767 -9.456 1 96.75 93 VAL B N 1
ATOM 2979 C CA . VAL B 1 93 ? 5.489 14.45 -9.926 1 96.75 93 VAL B CA 1
ATOM 2980 C C . VAL B 1 93 ? 6.667 13.742 -10.592 1 96.75 93 VAL B C 1
ATOM 2982 O O . VAL B 1 93 ? 6.85 12.534 -10.422 1 96.75 93 VAL B O 1
ATOM 2985 N N . ASN B 1 94 ? 7.479 14.481 -11.355 1 95.96 94 ASN B N 1
ATOM 2986 C CA . ASN B 1 94 ? 8.591 13.885 -12.089 1 95.96 94 ASN B CA 1
ATOM 2987 C C . ASN B 1 94 ? 9.732 13.49 -11.156 1 95.96 94 ASN B C 1
ATOM 2989 O O . ASN B 1 94 ? 10.405 12.483 -11.383 1 95.96 94 ASN B O 1
ATOM 2993 N N . ASP B 1 95 ? 9.975 14.316 -10.189 1 97.4 95 ASP B N 1
ATOM 2994 C CA . ASP B 1 95 ? 10.932 13.997 -9.133 1 97.4 95 ASP B CA 1
ATOM 2995 C C . ASP B 1 95 ? 10.245 13.938 -7.77 1 97.4 95 ASP B C 1
ATOM 2997 O O . ASP B 1 95 ? 10.375 14.862 -6.964 1 97.4 95 ASP B O 1
ATOM 3001 N N . PHE B 1 96 ? 9.582 12.821 -7.515 1 97.55 96 PHE B N 1
ATOM 3002 C CA . PHE B 1 96 ? 8.709 12.633 -6.363 1 97.55 96 PHE B CA 1
ATOM 3003 C C . PHE B 1 96 ? 9.521 12.551 -5.076 1 97.55 96 PHE B C 1
ATOM 3005 O O . PHE B 1 96 ? 8.956 12.481 -3.983 1 97.55 96 PHE B O 1
ATOM 3012 N N . ARG B 1 97 ? 10.867 12.638 -5.097 1 97.79 97 ARG B N 1
ATOM 3013 C CA . ARG B 1 97 ? 11.725 12.322 -3.96 1 97.79 97 ARG B CA 1
ATOM 3014 C C . ARG B 1 97 ? 11.768 13.48 -2.968 1 97.79 97 ARG B C 1
ATOM 3016 O O . ARG B 1 97 ? 11.343 13.336 -1.82 1 97.79 97 ARG B O 1
ATOM 3023 N N . PRO B 1 98 ? 12.208 14.662 -3.383 1 98.3 98 PRO B N 1
ATOM 3024 C CA . PRO B 1 98 ? 12.098 15.775 -2.438 1 98.3 98 PRO B CA 1
ATOM 3025 C C . PRO B 1 98 ? 10.664 16.277 -2.281 1 98.3 98 PRO B C 1
ATOM 3027 O O . PRO B 1 98 ? 9.882 16.229 -3.235 1 98.3 98 PRO B O 1
ATOM 3030 N N . TYR B 1 99 ? 10.317 16.768 -1.109 1 98.61 99 TYR B N 1
ATOM 3031 C CA . TYR B 1 99 ? 8.982 17.307 -0.873 1 98.61 99 TYR B CA 1
ATOM 3032 C C . TYR B 1 99 ? 8.975 18.232 0.338 1 98.61 99 TYR B C 1
ATOM 3034 O O . TYR B 1 99 ? 9.958 18.302 1.08 1 98.61 99 TYR B O 1
ATOM 3042 N N . GLU B 1 100 ? 7.942 18.975 0.4 1 98.56 100 GLU B N 1
ATOM 3043 C CA . GLU B 1 100 ? 7.756 19.92 1.497 1 98.56 100 GLU B CA 1
ATOM 3044 C C . GLU B 1 100 ? 6.33 19.865 2.037 1 98.56 100 GLU B C 1
ATOM 3046 O O . GLU B 1 100 ? 5.369 19.842 1.265 1 98.56 100 GLU B O 1
ATOM 3051 N N . LEU B 1 101 ? 6.228 19.744 3.329 1 98.67 101 LEU B N 1
ATOM 3052 C CA . LEU B 1 101 ? 4.95 19.853 4.024 1 98.67 101 LEU B CA 1
ATOM 3053 C C . LEU B 1 101 ? 4.791 21.232 4.656 1 98.67 101 LEU B C 1
ATOM 3055 O O . LEU B 1 101 ? 5.619 21.646 5.47 1 98.67 101 LEU B O 1
ATOM 3059 N N . VAL B 1 102 ? 3.742 21.927 4.256 1 98.68 102 VAL B N 1
ATOM 3060 C CA . VAL B 1 102 ? 3.48 23.267 4.772 1 98.68 102 VAL B CA 1
ATOM 3061 C C . VAL B 1 102 ? 2.188 23.264 5.586 1 98.68 102 VAL B C 1
ATOM 3063 O O . VAL B 1 102 ? 1.112 22.982 5.053 1 98.68 102 VAL B O 1
ATOM 3066 N N . PHE B 1 103 ? 2.311 23.603 6.864 1 98.73 103 PHE B N 1
ATOM 3067 C CA . PHE B 1 103 ? 1.173 23.707 7.769 1 98.73 103 PHE B CA 1
ATOM 3068 C C . PHE B 1 103 ? 0.72 25.156 7.905 1 98.73 103 PHE B C 1
ATOM 3070 O O . PHE B 1 103 ? 1.502 26.021 8.302 1 98.73 103 PHE B O 1
ATOM 3077 N N . HIS B 1 104 ? -0.521 25.445 7.549 1 98.68 104 HIS B N 1
ATOM 3078 C CA . HIS B 1 104 ? -1.081 26.79 7.614 1 98.68 104 HIS B CA 1
ATOM 3079 C C . HIS B 1 104 ? -1.927 26.974 8.87 1 98.68 104 HIS B C 1
ATOM 3081 O O . HIS B 1 104 ? -2.856 26.201 9.116 1 98.68 104 HIS B O 1
ATOM 3087 N N . PHE B 1 105 ? -1.597 28.006 9.597 1 98.17 105 PHE B N 1
ATOM 3088 C CA . PHE B 1 105 ? -2.279 28.251 10.862 1 98.17 105 PHE B CA 1
ATOM 3089 C C . PHE B 1 105 ? -3.025 29.579 10.827 1 98.17 105 PHE B C 1
ATOM 3091 O O . PHE B 1 105 ? -2.541 30.554 10.248 1 98.17 105 PHE B O 1
ATOM 3098 N N . LYS B 1 106 ? -4.124 29.56 11.445 1 96.76 106 LYS B N 1
ATOM 3099 C CA . LYS B 1 106 ? -4.743 30.834 11.798 1 96.76 106 LYS B CA 1
ATOM 3100 C C . LYS B 1 106 ? -4.052 31.467 13.002 1 96.76 106 LYS B C 1
ATOM 3102 O O . LYS B 1 106 ? -3.2 30.841 13.635 1 96.76 106 LYS B O 1
ATOM 3107 N N . GLU B 1 107 ? -4.46 32.761 13.246 1 97.45 107 GLU B N 1
ATOM 3108 C CA . GLU B 1 107 ? -3.92 33.405 14.44 1 97.45 107 GLU B CA 1
ATOM 3109 C C . GLU B 1 107 ? -4.146 32.546 15.68 1 97.45 107 GLU B C 1
ATOM 3111 O O . GLU B 1 107 ? -5.228 31.983 15.863 1 97.45 107 GLU B O 1
ATOM 3116 N N . ASN B 1 108 ? -3.062 32.425 16.505 1 97.32 108 ASN B N 1
ATOM 3117 C CA . ASN B 1 108 ? -3.106 31.551 17.672 1 97.32 108 ASN B CA 1
ATOM 3118 C C . ASN B 1 108 ? -2.289 32.119 18.829 1 97.32 108 ASN B C 1
ATOM 3120 O O . ASN B 1 108 ? -1.527 33.071 18.648 1 97.32 108 ASN B O 1
ATOM 3124 N N . PRO B 1 109 ? -2.458 31.688 19.964 1 97.48 109 PRO B N 1
ATOM 3125 C CA . PRO B 1 109 ? -1.799 32.278 21.132 1 97.48 109 PRO B CA 1
ATOM 3126 C C . PRO B 1 109 ? -0.367 31.781 21.316 1 97.48 109 PRO B C 1
ATOM 3128 O O . PRO B 1 109 ? 0.332 32.225 22.23 1 97.48 109 PRO B O 1
ATOM 3131 N N . TYR B 1 110 ? 0.175 30.961 20.439 1 98.18 110 TYR B N 1
ATOM 3132 C CA . TYR B 1 110 ? 1.441 30.29 20.711 1 98.18 110 TYR B CA 1
ATOM 3133 C C . TYR B 1 110 ? 2.57 30.901 19.89 1 98.18 110 TYR B C 1
ATOM 3135 O O . TYR B 1 110 ? 3.682 31.083 20.391 1 98.18 110 TYR B O 1
ATOM 3143 N N . PHE B 1 111 ? 2.361 31.195 18.687 1 98.75 111 PHE B N 1
ATOM 3144 C CA . PHE B 1 111 ? 3.409 31.699 17.806 1 98.75 111 PHE B CA 1
ATOM 3145 C C . PHE B 1 111 ? 2.828 32.642 16.758 1 98.75 111 PHE B C 1
ATOM 3147 O O . PHE B 1 111 ? 1.611 32.698 16.573 1 98.75 111 PHE B O 1
ATOM 3154 N N . THR B 1 112 ? 3.69 33.362 16.025 1 98.63 112 THR B N 1
ATOM 3155 C CA . THR B 1 112 ? 3.241 34.388 15.091 1 98.63 112 THR B CA 1
ATOM 3156 C C . THR B 1 112 ? 3.334 33.887 13.652 1 98.63 112 THR B C 1
ATOM 3158 O O . THR B 1 112 ? 2.795 34.511 12.736 1 98.63 112 THR B O 1
ATOM 3161 N N . ASN B 1 113 ? 3.999 32.698 13.446 1 98.42 113 ASN B N 1
ATOM 3162 C CA . ASN B 1 113 ? 4.09 32.139 12.101 1 98.42 113 ASN B CA 1
ATOM 3163 C C . ASN B 1 113 ? 2.709 31.907 11.496 1 98.42 113 ASN B C 1
ATOM 3165 O O . ASN B 1 113 ? 1.803 31.421 12.174 1 98.42 113 ASN B O 1
ATOM 3169 N N . LYS B 1 114 ? 2.575 32.252 10.301 1 98.39 114 LYS B N 1
ATOM 3170 C CA . LYS B 1 114 ? 1.362 31.873 9.582 1 98.39 114 LYS B CA 1
ATOM 3171 C C . LYS B 1 114 ? 1.479 30.462 9.013 1 98.39 114 LYS B C 1
ATOM 3173 O O . LYS B 1 114 ? 0.471 29.78 8.818 1 98.39 114 LYS B O 1
ATOM 3178 N N . THR B 1 115 ? 2.739 30.147 8.705 1 98.53 115 THR B N 1
ATOM 3179 C CA . THR B 1 115 ? 3.024 28.816 8.182 1 98.53 115 THR B CA 1
ATOM 3180 C C . THR B 1 115 ? 4.238 28.209 8.88 1 98.53 115 THR B C 1
ATOM 3182 O O . THR B 1 115 ? 5.167 28.926 9.257 1 98.53 115 THR B O 1
ATOM 3185 N N . LEU B 1 116 ? 4.21 26.926 9.122 1 98.46 116 LEU B N 1
ATOM 3186 C CA . LEU B 1 116 ? 5.365 26.119 9.499 1 98.46 116 LEU B CA 1
ATOM 3187 C C . LEU B 1 116 ? 5.637 25.039 8.457 1 98.46 116 LEU B C 1
ATOM 3189 O O . LEU B 1 116 ? 4.715 24.348 8.017 1 98.46 116 LEU B O 1
ATOM 3193 N N . SER B 1 117 ? 6.827 24.909 8.068 1 97.3 117 SER B N 1
ATOM 3194 C CA . SER B 1 117 ? 7.145 23.985 6.984 1 97.3 117 SER B CA 1
ATOM 3195 C C . SER B 1 117 ? 8.219 22.988 7.406 1 97.3 117 SER B C 1
ATOM 3197 O O . SER B 1 117 ? 9.078 23.304 8.232 1 97.3 117 SER B O 1
ATOM 3199 N N . LYS B 1 118 ? 8.144 21.817 6.987 1 97.89 118 LYS B N 1
ATOM 3200 C CA . LYS B 1 118 ? 9.171 20.781 7.049 1 97.89 118 LYS B CA 1
ATOM 3201 C C . LYS B 1 118 ? 9.598 20.346 5.65 1 97.89 118 LYS B C 1
ATOM 3203 O O . LYS B 1 118 ? 8.78 19.849 4.872 1 97.89 118 LYS B O 1
ATOM 3208 N N . LYS B 1 119 ? 10.833 20.559 5.339 1 97.7 119 LYS B N 1
ATOM 3209 C CA . LYS B 1 119 ? 11.335 20.318 3.989 1 97.7 119 LYS B CA 1
ATOM 3210 C C . LYS B 1 119 ? 12.251 19.098 3.953 1 97.7 119 LYS B C 1
ATOM 3212 O O . LYS B 1 119 ? 13.086 18.916 4.842 1 97.7 119 LYS B O 1
ATOM 3217 N N . TYR B 1 120 ? 12.038 18.269 2.995 1 98.06 120 TYR B N 1
ATOM 3218 C CA . TYR B 1 120 ? 12.869 17.114 2.674 1 98.06 120 TYR B CA 1
ATOM 3219 C C . TYR B 1 120 ? 13.553 17.292 1.325 1 98.06 120 TYR B C 1
ATOM 3221 O O . TYR B 1 120 ? 12.889 17.346 0.287 1 98.06 120 TYR B O 1
ATOM 3229 N N . THR B 1 121 ? 14.864 17.425 1.353 1 97.86 121 THR B N 1
ATOM 3230 C CA . THR B 1 121 ? 15.604 17.71 0.129 1 97.86 121 THR B CA 1
ATOM 3231 C C . THR B 1 121 ? 16.61 16.601 -0.166 1 97.86 121 THR B C 1
ATOM 3233 O O . THR B 1 121 ? 17.022 15.873 0.739 1 97.86 121 THR B O 1
ATOM 3236 N N . LEU B 1 122 ? 16.951 16.517 -1.424 1 97.52 122 LEU B N 1
ATOM 3237 C CA . LEU B 1 122 ? 17.991 15.563 -1.795 1 97.52 122 LEU B CA 1
ATOM 3238 C C . LEU B 1 122 ? 19.317 15.921 -1.133 1 97.52 122 LEU B C 1
ATOM 3240 O O . LEU B 1 122 ? 19.698 17.094 -1.089 1 97.52 122 LEU B O 1
ATOM 3244 N N . LYS B 1 123 ? 19.97 14.935 -0.614 1 96.82 123 LYS B N 1
ATOM 3245 C CA . LYS B 1 123 ? 21.31 15.146 -0.072 1 96.82 123 LYS B CA 1
ATOM 3246 C C . LYS B 1 123 ? 22.281 15.588 -1.162 1 96.82 123 LYS B C 1
ATOM 3248 O O . LYS B 1 123 ? 22.036 15.359 -2.349 1 96.82 123 LYS B O 1
ATOM 3253 N N . LYS B 1 124 ? 23.368 16.18 -0.636 1 94.85 124 LYS B N 1
ATOM 3254 C CA . LYS B 1 124 ? 24.402 16.621 -1.568 1 94.85 124 LYS B CA 1
ATOM 3255 C C . LYS B 1 124 ? 24.921 15.455 -2.406 1 94.85 124 LYS B C 1
ATOM 3257 O O . LYS B 1 124 ? 25.194 14.376 -1.876 1 94.85 124 LYS B O 1
ATOM 3262 N N . GLY B 1 125 ? 24.968 15.592 -3.743 1 94.09 125 GLY B N 1
ATOM 3263 C CA . GLY B 1 125 ? 25.505 14.576 -4.633 1 94.09 125 GLY B CA 1
ATOM 3264 C C . GLY B 1 125 ? 24.43 13.771 -5.338 1 94.09 125 GLY B C 1
ATOM 3265 O O . GLY B 1 125 ? 24.708 13.08 -6.32 1 94.09 125 GLY B O 1
ATOM 3266 N N . ILE B 1 126 ? 23.27 13.835 -4.8 1 95.04 126 ILE B N 1
ATOM 3267 C CA . ILE B 1 126 ? 22.177 13.127 -5.459 1 95.04 126 ILE B CA 1
ATOM 3268 C C . ILE B 1 126 ? 21.549 14.024 -6.523 1 95.04 126 ILE B C 1
ATOM 3270 O O . ILE B 1 126 ? 21.08 15.123 -6.22 1 95.04 126 ILE B O 1
ATOM 3274 N N . LYS B 1 127 ? 21.469 13.535 -7.715 1 94.12 127 LYS B N 1
ATOM 3275 C CA . LYS B 1 127 ? 21.005 14.327 -8.851 1 94.12 127 LYS B CA 1
ATOM 3276 C C . LYS B 1 127 ? 19.48 14.364 -8.909 1 94.12 127 LYS B C 1
ATOM 3278 O O . LYS B 1 127 ? 18.82 13.354 -8.658 1 94.12 127 LYS B O 1
ATOM 3283 N N . PRO B 1 128 ? 18.933 15.539 -9.217 1 95.23 128 PRO B N 1
ATOM 3284 C CA . PRO B 1 128 ? 17.491 15.6 -9.465 1 95.23 128 PRO B CA 1
ATOM 3285 C C . PRO B 1 128 ? 17.06 14.746 -10.655 1 95.23 128 PRO B C 1
ATOM 3287 O O . PRO B 1 128 ? 17.899 14.331 -11.458 1 95.23 128 PRO B O 1
ATOM 3290 N N . ALA B 1 129 ? 15.802 14.44 -10.7 1 96.63 129 ALA B N 1
ATOM 3291 C CA . ALA B 1 129 ? 15.279 13.677 -11.83 1 96.63 129 ALA B CA 1
ATOM 3292 C C . ALA B 1 129 ? 15.414 14.462 -13.132 1 96.63 129 ALA B C 1
ATOM 3294 O O . ALA B 1 129 ? 15.32 15.691 -13.136 1 96.63 129 ALA B O 1
ATOM 3295 N N . PRO B 1 130 ? 15.565 13.789 -14.236 1 94.98 130 PRO B N 1
ATOM 3296 C CA . PRO B 1 130 ? 15.631 14.474 -15.529 1 94.98 130 PRO B CA 1
ATOM 3297 C C . PRO B 1 130 ? 14.309 15.134 -15.915 1 94.98 130 PRO B C 1
ATOM 3299 O O . PRO B 1 130 ? 13.237 14.608 -15.602 1 94.98 130 PRO B O 1
ATOM 3302 N N . ALA B 1 131 ? 14.43 16.212 -16.662 1 91.68 131 ALA B N 1
ATOM 3303 C CA . ALA B 1 131 ? 13.254 16.983 -17.057 1 91.68 131 ALA B CA 1
ATOM 3304 C C . ALA B 1 131 ? 12.423 16.226 -18.089 1 91.68 131 ALA B C 1
ATOM 3306 O O . ALA B 1 131 ? 11.216 16.448 -18.208 1 91.68 131 ALA B O 1
ATOM 3307 N N . ASP B 1 132 ? 13.028 15.291 -18.776 1 92.63 132 ASP B N 1
ATOM 3308 C CA . ASP B 1 132 ? 12.342 14.605 -19.867 1 92.63 132 ASP B CA 1
ATOM 3309 C C . ASP B 1 132 ? 11.543 13.412 -19.349 1 92.63 132 ASP B C 1
ATOM 3311 O O . ASP B 1 132 ? 10.936 12.677 -20.131 1 92.63 132 ASP B O 1
ATOM 3315 N N . GLY B 1 133 ? 11.625 13.175 -18.096 1 92.54 133 GLY B N 1
ATOM 3316 C CA . GLY B 1 133 ? 10.802 12.139 -17.494 1 92.54 133 GLY B CA 1
ATOM 3317 C C . GLY B 1 133 ? 11.458 10.771 -17.51 1 92.54 133 GLY B C 1
ATOM 3318 O O . GLY B 1 133 ? 10.866 9.787 -17.06 1 92.54 133 GLY B O 1
ATOM 3319 N N . SER B 1 134 ? 12.685 10.728 -17.942 1 95.34 134 SER B N 1
ATOM 3320 C CA . SER B 1 134 ? 13.384 9.447 -17.99 1 95.34 134 SER B CA 1
ATOM 3321 C C . SER B 1 134 ? 13.67 8.921 -16.587 1 95.34 134 SER B C 1
ATOM 3323 O O . SER B 1 134 ? 13.797 9.7 -15.64 1 95.34 134 SER B O 1
ATOM 3325 N N . VAL B 1 135 ? 13.774 7.623 -16.487 1 96.8 135 VAL B N 1
ATOM 3326 C CA . VAL B 1 135 ? 14.048 6.984 -15.204 1 96.8 135 VAL B CA 1
ATOM 3327 C C . VAL B 1 135 ? 15.536 6.656 -15.097 1 96.8 135 VAL B C 1
ATOM 3329 O O . VAL B 1 135 ? 16.072 5.903 -15.914 1 96.8 135 VAL B O 1
ATOM 3332 N N . THR B 1 136 ? 16.182 7.208 -14.139 1 96.6 136 THR B N 1
ATOM 3333 C CA . THR B 1 136 ? 17.609 6.991 -13.926 1 96.6 136 THR B CA 1
ATOM 3334 C C . THR B 1 136 ? 17.841 5.933 -12.852 1 96.6 136 THR B C 1
ATOM 3336 O O . THR B 1 136 ? 16.909 5.543 -12.145 1 96.6 136 THR B O 1
ATOM 3339 N N . ASP B 1 137 ? 19.029 5.508 -12.713 1 94.91 137 ASP B N 1
ATOM 3340 C CA . ASP B 1 137 ? 19.399 4.552 -11.674 1 94.91 137 ASP B CA 1
ATOM 3341 C C . ASP B 1 137 ? 19.166 5.136 -10.282 1 94.91 137 ASP B C 1
ATOM 3343 O O . ASP B 1 137 ? 18.755 4.424 -9.364 1 94.91 137 ASP B O 1
ATOM 3347 N N . GLU B 1 138 ? 19.417 6.419 -10.18 1 94.45 138 GLU B N 1
ATOM 3348 C CA . GLU B 1 138 ? 19.213 7.101 -8.906 1 94.45 138 GLU B CA 1
ATOM 3349 C C . GLU B 1 138 ? 17.746 7.064 -8.488 1 94.45 138 GLU B C 1
ATOM 3351 O O . GLU B 1 138 ? 17.436 6.921 -7.303 1 94.45 138 GLU B O 1
ATOM 3356 N N . LEU B 1 139 ? 16.881 7.165 -9.465 1 96.94 139 LEU B N 1
ATOM 3357 C CA . LEU B 1 139 ? 15.451 7.094 -9.185 1 96.94 139 LEU B CA 1
ATOM 3358 C C . LEU B 1 139 ? 15.045 5.681 -8.781 1 96.94 139 LEU B C 1
ATOM 3360 O O . LEU B 1 139 ? 14.285 5.497 -7.828 1 96.94 139 LEU B O 1
ATOM 3364 N N . ARG B 1 140 ? 15.575 4.662 -9.42 1 96.39 140 ARG B N 1
ATOM 3365 C CA . ARG B 1 140 ? 15.231 3.265 -9.174 1 96.39 140 ARG B CA 1
ATOM 3366 C C . ARG B 1 140 ? 15.679 2.828 -7.784 1 96.39 140 ARG B C 1
ATOM 3368 O O . ARG B 1 140 ? 15.017 2.01 -7.141 1 96.39 140 ARG B O 1
ATOM 3375 N N . LYS B 1 141 ? 16.773 3.38 -7.327 1 93.87 141 LYS B N 1
ATOM 3376 C CA . LYS B 1 141 ? 17.412 2.899 -6.105 1 93.87 141 LYS B CA 1
ATOM 3377 C C . LYS B 1 141 ? 17.164 3.855 -4.942 1 93.87 141 LYS B C 1
ATOM 3379 O O . LYS B 1 141 ? 17.792 3.734 -3.888 1 93.87 141 LYS B O 1
ATOM 3384 N N . PHE B 1 142 ? 16.253 4.716 -5.077 1 96.25 142 PHE B N 1
ATOM 3385 C CA . PHE B 1 142 ? 15.957 5.751 -4.093 1 96.25 142 PHE B CA 1
ATOM 3386 C C . PHE B 1 142 ? 15.567 5.131 -2.756 1 96.25 142 PHE B C 1
ATOM 3388 O O . PHE B 1 142 ? 14.752 4.207 -2.709 1 96.25 142 PHE B O 1
ATOM 3395 N N . ASN B 1 143 ? 16.214 5.672 -1.749 1 94.21 143 ASN B N 1
ATOM 3396 C CA . ASN B 1 143 ? 15.927 5.363 -0.352 1 94.21 143 ASN B CA 1
ATOM 3397 C C . ASN B 1 143 ? 15.7 6.63 0.467 1 94.21 143 ASN B C 1
ATOM 3399 O O . ASN B 1 143 ? 16.637 7.391 0.715 1 94.21 143 ASN B O 1
ATOM 3403 N N . GLU B 1 144 ? 14.558 6.796 0.899 1 93.74 144 GLU B N 1
ATOM 3404 C CA . GLU B 1 144 ? 14.161 8.046 1.54 1 93.74 144 GLU B CA 1
ATOM 3405 C C . GLU B 1 144 ? 15.029 8.342 2.759 1 93.74 144 GLU B C 1
ATOM 3407 O O . GLU B 1 144 ? 15.455 9.481 2.962 1 93.74 144 GLU B O 1
ATOM 3412 N N . GLU B 1 145 ? 15.335 7.404 3.59 1 90.59 145 GLU B N 1
ATOM 3413 C CA . GLU B 1 145 ? 16.12 7.582 4.807 1 90.59 145 GLU B CA 1
ATOM 3414 C C . GLU B 1 145 ? 17.565 7.95 4.482 1 90.59 145 GLU B C 1
ATOM 3416 O O . GLU B 1 145 ? 18.171 8.775 5.169 1 90.59 145 GLU B O 1
ATOM 3421 N N . GLN B 1 146 ? 18.037 7.407 3.413 1 93.38 146 GLN B N 1
ATOM 3422 C CA . GLN B 1 146 ? 19.453 7.563 3.101 1 93.38 146 GLN B CA 1
ATOM 3423 C C . GLN B 1 146 ? 19.684 8.751 2.171 1 93.38 146 GLN B C 1
ATOM 3425 O O . GLN B 1 146 ? 20.73 9.401 2.233 1 93.38 146 GLN B O 1
ATOM 3430 N N . ASP B 1 147 ? 18.664 9.09 1.382 1 96.69 147 ASP B N 1
ATOM 3431 C CA . ASP B 1 147 ? 18.935 9.985 0.261 1 96.69 147 ASP B CA 1
ATOM 3432 C C . ASP B 1 147 ? 18.382 11.383 0.528 1 96.69 147 ASP B C 1
ATOM 3434 O O . ASP B 1 147 ? 18.692 12.328 -0.201 1 96.69 147 ASP B O 1
ATOM 3438 N N . LEU B 1 148 ? 17.589 11.526 1.552 1 96.99 148 LEU B N 1
ATOM 3439 C CA . LEU B 1 148 ? 16.998 12.831 1.827 1 96.99 148 LEU B CA 1
ATOM 3440 C C . LEU B 1 148 ? 17.63 13.465 3.061 1 96.99 148 LEU B C 1
ATOM 3442 O O . LEU B 1 148 ? 18.093 12.759 3.959 1 96.99 148 LEU B O 1
ATOM 3446 N N . GLU B 1 149 ? 17.682 14.71 3.038 1 96.36 149 GLU B N 1
ATOM 3447 C CA . GLU B 1 149 ? 18.006 15.536 4.197 1 96.36 149 GLU B CA 1
ATOM 3448 C C . GLU B 1 149 ? 16.788 16.322 4.673 1 96.36 149 GLU B C 1
ATOM 3450 O O . GLU B 1 149 ? 16.007 16.819 3.859 1 96.36 149 GLU B O 1
ATOM 3455 N N . VAL B 1 150 ? 16.671 16.372 5.977 1 96.05 150 VAL B N 1
ATOM 3456 C CA . VAL B 1 150 ? 15.522 17.029 6.592 1 96.05 150 VAL B CA 1
ATOM 3457 C C . VAL B 1 150 ? 15.937 18.393 7.138 1 96.05 150 VAL B C 1
ATOM 3459 O O . VAL B 1 150 ? 16.978 18.518 7.788 1 96.05 150 VAL B O 1
ATOM 3462 N N . ASN B 1 151 ? 15.109 19.364 6.867 1 93.46 151 ASN B N 1
ATOM 3463 C CA . ASN B 1 151 ? 15.419 20.718 7.313 1 93.46 151 ASN B CA 1
ATOM 3464 C C . ASN B 1 151 ? 14.577 21.117 8.521 1 93.46 151 ASN B C 1
ATOM 3466 O O . ASN B 1 151 ? 13.512 20.543 8.758 1 93.46 151 ASN B O 1
ATOM 3470 N N . ARG B 1 152 ? 15.128 22.064 9.261 1 92.56 152 ARG B N 1
ATOM 3471 C CA . ARG B 1 152 ? 14.417 22.592 10.421 1 92.56 152 ARG B CA 1
ATOM 3472 C C . ARG B 1 152 ? 13.721 23.906 10.086 1 92.56 152 ARG B C 1
ATOM 3474 O O . ARG B 1 152 ? 14.051 24.553 9.09 1 92.56 152 ARG B O 1
ATOM 3481 N N . ALA B 1 153 ? 12.739 24.152 10.768 1 93.54 153 ALA B N 1
ATOM 3482 C CA . ALA B 1 153 ? 12.074 25.452 10.721 1 93.54 153 ALA B CA 1
ATOM 3483 C C . ALA B 1 153 ? 12.167 26.164 12.068 1 93.54 153 ALA B C 1
ATOM 3485 O O . ALA B 1 153 ? 12.361 25.523 13.104 1 93.54 153 ALA B O 1
ATOM 3486 N N . THR B 1 154 ? 12.13 27.457 12.018 1 95.8 154 THR B N 1
ATOM 3487 C CA . THR B 1 154 ? 12.075 28.272 13.227 1 95.8 154 THR B CA 1
ATOM 3488 C C . THR B 1 154 ? 10.634 28.645 13.564 1 95.8 154 THR B C 1
ATOM 3490 O O . THR B 1 154 ? 9.867 29.038 12.683 1 95.8 154 THR B O 1
ATOM 3493 N N . ILE B 1 155 ? 10.297 28.401 14.748 1 98.36 155 ILE B N 1
ATOM 3494 C CA . ILE B 1 155 ? 8.984 28.822 15.225 1 98.36 155 ILE B CA 1
ATOM 3495 C C . ILE B 1 155 ? 9.117 30.114 16.029 1 98.36 155 ILE B C 1
ATOM 3497 O O . ILE B 1 155 ? 9.924 30.195 16.958 1 98.36 155 ILE B O 1
ATOM 3501 N N . ASP B 1 156 ? 8.381 31.197 15.64 1 98.47 156 ASP B N 1
ATOM 3502 C CA . ASP B 1 156 ? 8.367 32.475 16.345 1 98.47 156 ASP B CA 1
ATOM 3503 C C . ASP B 1 156 ? 7.389 32.444 17.517 1 98.47 156 ASP B C 1
ATOM 3505 O O . ASP B 1 156 ? 6.326 33.066 17.463 1 98.47 156 ASP B O 1
ATOM 3509 N N . TRP B 1 157 ? 7.842 31.898 18.578 1 98.57 157 TRP B N 1
ATOM 3510 C CA . TRP B 1 157 ? 7.005 31.688 19.754 1 98.57 157 TRP B CA 1
ATOM 3511 C C . TRP B 1 157 ? 6.646 33.016 20.412 1 98.57 157 TRP B C 1
ATOM 3513 O O . TRP B 1 157 ? 7.492 33.906 20.529 1 98.57 157 TRP B O 1
ATOM 3523 N N . LYS B 1 158 ? 5.418 33.149 20.78 1 97.92 158 LYS B N 1
ATOM 3524 C CA . LYS B 1 158 ? 5.03 34.258 21.647 1 97.92 158 LYS B CA 1
ATOM 3525 C C . LYS B 1 158 ? 5.577 34.069 23.059 1 97.92 158 LYS B C 1
ATOM 3527 O O . LYS B 1 158 ? 5.935 32.955 23.448 1 97.92 158 LYS B O 1
ATOM 3532 N N . ASP B 1 159 ? 5.591 35.069 23.84 1 96.63 159 ASP B N 1
ATOM 3533 C CA . ASP B 1 159 ? 6.213 35.051 25.161 1 96.63 159 ASP B CA 1
ATOM 3534 C C . ASP B 1 159 ? 5.573 33.992 26.055 1 96.63 159 ASP B C 1
ATOM 3536 O O . ASP B 1 159 ? 4.358 34 26.264 1 96.63 159 ASP B O 1
ATOM 3540 N N . GLY B 1 160 ? 6.476 33.09 26.474 1 95.59 160 GLY B N 1
ATOM 3541 C CA . GLY B 1 160 ? 6.061 32.082 27.436 1 95.59 160 GLY B CA 1
ATOM 3542 C C . GLY B 1 160 ? 5.243 30.965 26.815 1 95.59 160 GLY B C 1
ATOM 3543 O O . GLY B 1 160 ? 4.677 30.133 27.527 1 95.59 160 GLY B O 1
ATOM 3544 N N . GLN B 1 161 ? 5.153 30.89 25.47 1 96.8 161 GLN B N 1
ATOM 3545 C CA . GLN B 1 161 ? 4.238 29.949 24.832 1 96.8 161 GLN B CA 1
ATOM 3546 C C . GLN B 1 161 ? 5.002 28.869 24.071 1 96.8 161 GLN B C 1
ATOM 3548 O O . GLN B 1 161 ? 4.418 28.131 23.276 1 96.8 161 GLN B O 1
ATOM 3553 N N . ASN B 1 162 ? 6.314 28.835 24.34 1 97.46 162 ASN B N 1
ATOM 3554 C CA . ASN B 1 162 ? 7.141 27.845 23.659 1 97.46 162 ASN B CA 1
ATOM 3555 C C . ASN B 1 162 ? 6.83 26.43 24.14 1 97.46 162 ASN B C 1
ATOM 3557 O O . ASN B 1 162 ? 7.273 26.024 25.215 1 97.46 162 ASN B O 1
ATOM 3561 N N . LEU B 1 163 ? 6.149 25.693 23.307 1 97.09 163 LEU B N 1
ATOM 3562 C CA . LEU B 1 163 ? 5.691 24.362 23.69 1 97.09 163 LEU B CA 1
ATOM 3563 C C . LEU B 1 163 ? 6.864 23.393 23.795 1 97.09 163 LEU B C 1
ATOM 3565 O O . LEU B 1 163 ? 6.83 22.455 24.595 1 97.09 163 LEU B O 1
ATOM 3569 N N . CYS B 1 164 ? 7.869 23.572 23.005 1 95.31 164 CYS B N 1
ATOM 3570 C CA . CYS B 1 164 ? 9.043 22.709 23.066 1 95.31 164 CYS B CA 1
ATOM 3571 C C . CYS B 1 164 ? 9.785 22.889 24.385 1 95.31 164 CYS B C 1
ATOM 3573 O O . CYS B 1 164 ? 10.341 21.931 24.925 1 95.31 164 CYS B O 1
ATOM 3575 N N . GLU B 1 165 ? 9.771 24.09 24.854 1 94.74 165 GLU B N 1
ATOM 3576 C CA . GLU B 1 165 ? 10.368 24.343 26.162 1 94.74 165 GLU B CA 1
ATOM 3577 C C . GLU B 1 165 ? 9.485 23.807 27.285 1 94.74 165 GLU B C 1
ATOM 3579 O O . GLU B 1 165 ? 9.987 23.282 28.281 1 94.74 165 GLU B O 1
ATOM 3584 N N . ARG B 1 166 ? 8.22 23.928 27.141 1 93.97 166 ARG B N 1
ATOM 3585 C CA . ARG B 1 166 ? 7.275 23.5 28.167 1 93.97 166 ARG B CA 1
ATOM 3586 C C . ARG B 1 166 ? 7.176 21.979 28.221 1 93.97 166 ARG B C 1
ATOM 3588 O O . ARG B 1 166 ? 6.892 21.407 29.275 1 93.97 166 ARG B O 1
ATOM 3595 N N . MET B 1 167 ? 7.386 21.383 27.076 1 93.16 167 MET B N 1
ATOM 3596 C CA . MET B 1 167 ? 7.379 19.928 26.958 1 93.16 167 MET B CA 1
ATOM 3597 C C . MET B 1 167 ? 8.634 19.433 26.247 1 93.16 167 MET B C 1
ATOM 3599 O O . MET B 1 167 ? 8.58 19.05 25.078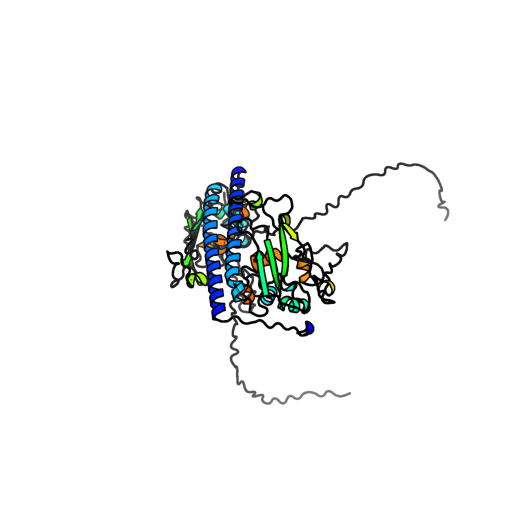 1 93.16 167 MET B O 1
ATOM 3603 N N . PRO B 1 168 ? 9.699 19.404 26.985 1 89.93 168 PRO B N 1
ATOM 3604 C CA . PRO B 1 168 ? 10.969 19.025 26.362 1 89.93 168 PRO B CA 1
ATOM 3605 C C . PRO B 1 168 ? 11.039 17.539 26.02 1 89.93 168 PRO B C 1
ATOM 3607 O O . PRO B 1 168 ? 10.386 16.72 26.672 1 89.93 168 PRO B O 1
ATOM 3610 N N . ARG B 1 169 ? 11.725 17.326 24.941 1 85.57 169 ARG B N 1
ATOM 3611 C CA . ARG B 1 169 ? 12.021 15.944 24.581 1 85.57 169 ARG B CA 1
ATOM 3612 C C . ARG B 1 169 ? 13.146 15.382 25.444 1 85.57 169 ARG B C 1
ATOM 3614 O O . ARG B 1 169 ? 14.178 16.031 25.626 1 85.57 169 ARG B O 1
ATOM 3621 N N . GLN B 1 170 ? 12.81 14.345 26.171 1 78.86 170 GLN B N 1
ATOM 3622 C CA . GLN B 1 170 ? 13.81 13.723 27.032 1 78.86 170 GLN B CA 1
ATOM 3623 C C . GLN B 1 170 ? 14.096 12.289 26.596 1 78.86 170 GLN B C 1
ATOM 3625 O O . GLN B 1 170 ? 13.193 11.45 26.571 1 78.86 170 GLN B O 1
ATOM 3630 N N . ALA B 1 171 ? 15.264 12.166 25.958 1 63.58 171 ALA B N 1
ATOM 3631 C CA . ALA B 1 171 ? 15.65 10.793 25.64 1 63.58 171 ALA B CA 1
ATOM 3632 C C . ALA B 1 171 ? 15.961 10.003 26.908 1 63.58 171 ALA B C 1
ATOM 3634 O O . ALA B 1 171 ? 16.501 10.551 27.871 1 63.58 171 ALA B O 1
ATOM 3635 N N . GLN B 1 172 ? 15.226 8.984 27.201 1 56.99 172 GLN B N 1
ATOM 3636 C CA . GLN B 1 172 ? 15.658 8.181 28.34 1 56.99 172 GLN B CA 1
ATOM 3637 C C . GLN B 1 172 ? 17.118 7.762 28.194 1 56.99 172 GLN B C 1
ATOM 3639 O O . GLN B 1 172 ? 17.547 7.351 27.114 1 56.99 172 GLN B O 1
ATOM 3644 N N . ALA B 1 173 ? 17.937 8.408 29.076 1 47.76 173 ALA B N 1
ATOM 3645 C CA . ALA B 1 173 ? 19.316 7.932 29.161 1 47.76 173 ALA B CA 1
ATOM 3646 C C . ALA B 1 173 ? 19.385 6.419 28.978 1 47.76 173 ALA B C 1
ATOM 3648 O O . ALA B 1 173 ? 18.687 5.671 29.667 1 47.76 173 ALA B O 1
ATOM 3649 N N . GLN B 1 174 ? 19.693 5.96 27.874 1 44.99 174 GLN B N 1
ATOM 3650 C CA . GLN B 1 174 ? 19.999 4.535 27.799 1 44.99 174 GLN B CA 1
ATOM 3651 C C . GLN B 1 174 ? 20.799 4.08 29.016 1 44.99 174 GLN B C 1
ATOM 3653 O O . GLN B 1 174 ? 21.788 4.715 29.389 1 44.99 174 GLN B O 1
ATOM 3658 N N . ARG B 1 175 ? 20.197 3.525 30.005 1 41.65 175 ARG B N 1
ATOM 3659 C CA . ARG B 1 175 ? 21.084 2.852 30.948 1 41.65 175 ARG B CA 1
ATOM 3660 C C . ARG B 1 175 ? 22.267 2.214 30.227 1 41.65 175 ARG B C 1
ATOM 3662 O O . ARG B 1 175 ? 22.114 1.675 29.129 1 41.65 175 ARG B O 1
ATOM 3669 N N . GLU B 1 176 ? 23.605 2.545 30.502 1 37.46 176 GLU B N 1
ATOM 3670 C CA . GLU B 1 176 ? 24.778 1.908 29.913 1 37.46 176 GLU B CA 1
ATOM 3671 C C . GLU B 1 176 ? 24.476 0.47 29.498 1 37.46 176 GLU B C 1
ATOM 3673 O O . GLU B 1 176 ? 24.962 0 28.468 1 37.46 176 GLU B O 1
ATOM 3678 N N . GLY B 1 177 ? 24.269 -0.531 30.494 1 37.61 177 GLY B N 1
ATOM 3679 C CA . GLY B 1 177 ? 24.312 -1.981 30.393 1 37.61 177 GLY B CA 1
ATOM 3680 C C . GLY B 1 177 ? 23.076 -2.57 29.739 1 37.61 177 GLY B C 1
ATOM 3681 O O . GLY B 1 177 ? 22.97 -3.789 29.586 1 37.61 177 GLY B O 1
ATOM 3682 N N . GLY B 1 178 ? 21.855 -2.037 30.001 1 36.84 178 GLY B N 1
ATOM 3683 C CA . GLY B 1 178 ? 20.7 -2.815 29.581 1 36.84 178 GLY B CA 1
ATOM 3684 C C . GLY B 1 178 ? 20.443 -2.742 28.088 1 36.84 178 GLY B C 1
ATOM 3685 O O . GLY B 1 178 ? 20.896 -1.811 27.419 1 36.84 178 GLY B O 1
ATOM 3686 N N . GLU B 1 179 ? 20.284 -3.897 27.482 1 34.44 179 GLU B N 1
ATOM 3687 C CA . GLU B 1 179 ? 19.977 -4.124 26.073 1 34.44 179 GLU B CA 1
ATOM 3688 C C . GLU B 1 179 ? 18.938 -3.128 25.568 1 34.44 179 GLU B C 1
ATOM 3690 O O . GLU B 1 179 ? 17.89 -2.944 26.192 1 34.44 179 GLU B O 1
ATOM 3695 N N . ALA B 1 180 ? 19.353 -1.986 25.014 1 34.8 180 ALA B N 1
ATOM 3696 C CA . ALA B 1 180 ? 18.473 -1.144 24.207 1 34.8 180 ALA B CA 1
ATOM 3697 C C . ALA B 1 180 ? 17.329 -1.959 23.611 1 34.8 180 ALA B C 1
ATOM 3699 O O . ALA B 1 180 ? 17.534 -2.735 22.675 1 34.8 180 ALA B O 1
ATOM 3700 N N . ASP B 1 181 ? 16.426 -2.462 24.443 1 36.04 181 ASP B N 1
ATOM 3701 C CA . ASP B 1 181 ? 15.225 -3.056 23.864 1 36.04 181 ASP B CA 1
ATOM 3702 C C . ASP B 1 181 ? 14.701 -2.213 22.703 1 36.04 181 ASP B C 1
ATOM 3704 O O . ASP B 1 181 ? 14.566 -0.994 22.825 1 36.04 181 ASP B O 1
ATOM 3708 N N . ASP B 1 182 ? 15.027 -2.501 21.437 1 35.97 182 ASP B N 1
ATOM 3709 C CA . ASP B 1 182 ? 14.534 -2.074 20.131 1 35.97 182 ASP B CA 1
ATOM 3710 C C . ASP B 1 182 ? 13.057 -1.693 20.198 1 35.97 182 ASP B C 1
ATOM 3712 O O . ASP B 1 182 ? 12.183 -2.535 19.984 1 35.97 182 ASP B O 1
ATOM 3716 N N . LEU B 1 183 ? 12.52 -1.073 21.248 1 40.86 183 LEU B N 1
ATOM 3717 C CA . LEU B 1 183 ? 11.128 -0.672 21.08 1 40.86 183 LEU B CA 1
ATOM 3718 C C . LEU B 1 183 ? 10.896 -0.077 19.695 1 40.86 183 LEU B C 1
ATOM 3720 O O . LEU B 1 183 ? 11.744 0.655 19.18 1 40.86 183 LEU B O 1
ATOM 3724 N N . GLU B 1 184 ? 10.284 -0.696 18.861 1 40.95 184 GLU B N 1
ATOM 3725 C CA . GLU B 1 184 ? 10.086 -0.459 17.434 1 40.95 184 GLU B CA 1
ATOM 3726 C C . GLU B 1 184 ? 10.045 1.034 17.124 1 40.95 184 GLU B C 1
ATOM 3728 O O . GLU B 1 184 ? 10.6 1.48 16.117 1 40.95 184 GLU B O 1
ATOM 3733 N N . ASP B 1 185 ? 9.15 1.747 17.659 1 45.58 185 ASP B N 1
ATOM 3734 C CA . ASP B 1 185 ? 9.296 3.198 17.596 1 45.58 185 ASP B CA 1
ATOM 3735 C C . ASP B 1 185 ? 9.916 3.744 18.88 1 45.58 185 ASP B C 1
ATOM 3737 O O . ASP B 1 185 ? 9.211 4.282 19.736 1 45.58 185 ASP B O 1
ATOM 3741 N N . GLY B 1 186 ? 10.928 3.163 19.131 1 49.27 186 GLY B N 1
ATOM 3742 C CA . GLY B 1 186 ? 11.781 2.884 20.276 1 49.27 186 GLY B CA 1
ATOM 3743 C C . GLY B 1 186 ? 12.182 4.132 21.039 1 49.27 186 GLY B C 1
ATOM 3744 O O . GLY B 1 186 ? 13.262 4.184 21.631 1 49.27 186 GLY B O 1
ATOM 3745 N N . PHE B 1 187 ? 11.576 5.282 20.545 1 58.41 187 PHE B N 1
ATOM 3746 C CA . PHE B 1 187 ? 12.026 6.351 21.43 1 58.41 187 PHE B CA 1
ATOM 3747 C C . PHE B 1 187 ? 11.702 6.023 22.883 1 58.41 187 PHE B C 1
ATOM 3749 O O . PHE B 1 187 ? 10.538 5.824 23.235 1 58.41 187 PHE B O 1
ATOM 3756 N N . GLU B 1 188 ? 12.709 5.533 23.499 1 65.73 188 GLU B N 1
ATOM 3757 C CA . GLU B 1 188 ? 12.594 5.322 24.939 1 65.73 188 GLU B CA 1
ATOM 3758 C C . GLU B 1 188 ? 12.709 6.639 25.701 1 65.73 188 GLU B C 1
ATOM 3760 O O . GLU B 1 188 ? 13.732 7.322 25.62 1 65.73 188 GLU B O 1
ATOM 3765 N N . GLY B 1 189 ? 11.575 7.268 26.032 1 75.05 189 GLY B N 1
ATOM 3766 C CA . GLY B 1 189 ? 11.481 8.507 26.787 1 75.05 189 GLY B CA 1
ATOM 3767 C C . GLY B 1 189 ? 10.247 9.321 26.447 1 75.05 189 GLY B C 1
ATOM 3768 O O . GLY B 1 189 ? 9.301 8.803 25.849 1 75.05 189 GLY B O 1
ATOM 3769 N N . ASP B 1 190 ? 10.268 10.512 26.959 1 82.41 190 ASP B N 1
ATOM 3770 C CA . ASP B 1 190 ? 9.181 11.447 26.686 1 82.41 190 ASP B CA 1
ATOM 3771 C C . ASP B 1 190 ? 9.365 12.123 25.329 1 82.41 190 ASP B C 1
ATOM 3773 O O . ASP B 1 190 ? 10.359 12.817 25.106 1 82.41 190 ASP B O 1
ATOM 3777 N N . PRO B 1 191 ? 8.554 11.88 24.331 1 88.25 191 PRO B N 1
ATOM 3778 C CA . PRO B 1 191 ? 8.703 12.449 22.989 1 88.25 191 PRO B CA 1
ATOM 3779 C C . PRO B 1 191 ? 8.564 13.97 22.974 1 88.25 191 PRO B C 1
ATOM 3781 O O . PRO B 1 191 ? 8.923 14.616 21.987 1 88.25 191 PRO B O 1
ATOM 3784 N N . GLY B 1 192 ? 7.989 14.567 24.04 1 92.4 192 GLY B N 1
ATOM 3785 C CA . GLY B 1 192 ? 7.778 16.005 24.099 1 92.4 192 GLY B CA 1
ATOM 3786 C C . GLY B 1 192 ? 6.631 16.475 23.224 1 92.4 192 GLY B C 1
ATOM 3787 O O . GLY B 1 192 ? 5.718 15.704 22.92 1 92.4 192 GLY B O 1
ATOM 3788 N N . SER B 1 193 ? 6.691 17.785 22.872 1 96.06 193 SER B N 1
ATOM 3789 C CA . SER B 1 193 ? 5.656 18.38 22.033 1 96.06 193 SER B CA 1
ATOM 3790 C C . SER B 1 193 ? 5.767 17.897 20.591 1 96.06 193 SER B C 1
ATOM 3792 O O . SER B 1 193 ? 6.871 17.679 20.088 1 96.06 193 SER B O 1
ATOM 3794 N N . PHE B 1 194 ? 4.671 17.807 19.913 1 96.99 194 PHE B N 1
ATOM 3795 C CA . PHE B 1 194 ? 4.628 17.527 18.483 1 96.99 194 PHE B CA 1
ATOM 3796 C C . PHE B 1 194 ? 5.46 18.541 17.707 1 96.99 194 PHE B C 1
ATOM 3798 O O . PHE B 1 194 ? 6.049 18.21 16.676 1 96.99 194 PHE B O 1
ATOM 3805 N N . PHE B 1 195 ? 5.586 19.743 18.163 1 97.79 195 PHE B N 1
ATOM 3806 C CA . PHE B 1 195 ? 6.167 20.864 17.434 1 97.79 195 PHE B CA 1
ATOM 3807 C C . PHE B 1 195 ? 7.682 20.727 17.348 1 97.79 195 PHE B C 1
ATOM 3809 O O . PHE B 1 195 ? 8.331 21.426 16.566 1 97.79 195 PHE B O 1
ATOM 3816 N N . TRP B 1 196 ? 8.255 19.797 18.1 1 95.44 196 TRP B N 1
ATOM 3817 C CA . TRP B 1 196 ? 9.656 19.45 17.882 1 95.44 196 TRP B CA 1
ATOM 3818 C C . TRP B 1 196 ? 9.882 18.971 16.452 1 95.44 196 TRP B C 1
ATOM 3820 O O . TRP B 1 196 ? 10.988 19.089 15.918 1 95.44 196 TRP B O 1
ATOM 3830 N N . TYR B 1 197 ? 8.842 18.468 15.87 1 96.73 197 TYR B N 1
ATOM 3831 C CA . TYR B 1 197 ? 8.89 18.019 14.484 1 96.73 197 TYR B CA 1
ATOM 3832 C C . TYR B 1 197 ? 9.445 19.11 13.576 1 96.73 197 TYR B C 1
ATOM 3834 O O . TYR B 1 197 ? 10.198 18.825 12.641 1 96.73 197 TYR B O 1
ATOM 3842 N N . PHE B 1 198 ? 9.093 20.34 13.815 1 97.53 198 PHE B N 1
ATOM 3843 C CA . PHE B 1 198 ? 9.51 21.445 12.96 1 97.53 198 PHE B CA 1
ATOM 3844 C C . PHE B 1 198 ? 10.906 21.926 13.339 1 97.53 198 PHE B C 1
ATOM 3846 O O . PHE B 1 198 ? 11.705 22.277 12.469 1 97.53 198 PHE B O 1
ATOM 3853 N N . GLN B 1 199 ? 11.188 21.913 14.559 1 94.03 199 GLN B N 1
ATOM 3854 C CA . GLN B 1 199 ? 12.394 22.573 15.048 1 94.03 199 GLN B CA 1
ATOM 3855 C C . GLN B 1 199 ? 13.61 21.659 14.925 1 94.03 199 GLN B C 1
ATOM 3857 O O . GLN B 1 199 ? 14.749 22.131 14.903 1 94.03 199 GLN B O 1
ATOM 3862 N N . GLU B 1 200 ? 13.36 20.431 14.872 1 91.81 200 GLU B N 1
ATOM 3863 C CA . GLU B 1 200 ? 14.479 19.495 14.808 1 91.81 200 GLU B CA 1
ATOM 3864 C C . GLU B 1 200 ? 14.887 19.222 13.363 1 91.81 200 GLU B C 1
ATOM 3866 O O . GLU B 1 200 ? 14.043 19.212 12.465 1 91.81 200 GLU B O 1
ATOM 3871 N N . LYS B 1 201 ? 16.119 18.908 13.275 1 89.87 201 LYS B N 1
ATOM 3872 C CA . LYS B 1 201 ? 16.657 18.574 11.96 1 89.87 201 LYS B CA 1
ATOM 3873 C C . LYS B 1 201 ? 16.286 17.149 11.559 1 89.87 201 LYS B C 1
ATOM 3875 O O . LYS B 1 201 ? 16.224 16.828 10.37 1 89.87 201 LYS B O 1
ATOM 3880 N N . ALA B 1 202 ? 15.969 16.361 12.477 1 89.49 202 ALA B N 1
ATOM 3881 C CA . ALA B 1 202 ? 15.635 14.968 12.189 1 89.49 202 ALA B CA 1
ATOM 3882 C C . ALA B 1 202 ? 14.126 14.745 12.235 1 89.49 202 ALA B C 1
ATOM 3884 O O . ALA B 1 202 ? 13.402 15.495 12.893 1 89.49 202 ALA B O 1
ATOM 3885 N N . ASP B 1 203 ? 13.671 13.887 11.447 1 93.61 203 ASP B N 1
ATOM 3886 C CA . ASP B 1 203 ? 12.308 13.371 11.541 1 93.61 203 ASP B CA 1
ATOM 3887 C C . ASP B 1 203 ? 12.282 12.009 12.231 1 93.61 203 ASP B C 1
ATOM 3889 O O . ASP B 1 203 ? 12.067 10.983 11.584 1 93.61 203 ASP B O 1
ATOM 3893 N N . ARG B 1 204 ? 12.381 12.079 13.487 1 88.42 204 ARG B N 1
ATOM 3894 C CA . ARG B 1 204 ? 12.651 10.914 14.324 1 88.42 204 ARG B CA 1
ATOM 3895 C C . ARG B 1 204 ? 11.528 9.888 14.213 1 88.42 204 ARG B C 1
ATOM 3897 O O . ARG B 1 204 ? 11.769 8.683 14.312 1 88.42 204 ARG B O 1
ATOM 3904 N N . PHE B 1 205 ? 10.368 10.341 14.02 1 92.5 205 PHE B N 1
ATOM 3905 C CA . PHE B 1 205 ? 9.226 9.435 14.075 1 92.5 205 PHE B CA 1
ATOM 3906 C C . PHE B 1 205 ? 8.671 9.179 12.679 1 92.5 205 PHE B C 1
ATOM 3908 O O . PHE B 1 205 ? 7.565 8.654 12.531 1 92.5 205 PHE B O 1
ATOM 3915 N N . ASN B 1 206 ? 9.388 9.62 11.653 1 93.37 206 ASN B N 1
ATOM 3916 C CA . ASN B 1 206 ? 9.055 9.392 10.25 1 93.37 206 ASN B CA 1
ATOM 3917 C C . ASN B 1 206 ? 7.702 9.996 9.889 1 93.37 206 ASN B C 1
ATOM 3919 O O . ASN B 1 206 ? 6.916 9.382 9.165 1 93.37 206 ASN B O 1
ATOM 3923 N N . PHE B 1 207 ? 7.384 11.176 10.398 1 96.75 207 PHE B N 1
ATOM 3924 C CA . PHE B 1 207 ? 6.125 11.854 10.114 1 96.75 207 PHE B CA 1
ATOM 3925 C C . PHE B 1 207 ? 6.031 12.227 8.639 1 96.75 207 PHE B C 1
ATOM 3927 O O . PHE B 1 207 ? 4.954 12.162 8.044 1 96.75 207 PHE B O 1
ATOM 3934 N N . GLY B 1 208 ? 7.103 12.624 8.112 1 97.4 208 GLY B N 1
ATOM 3935 C CA . GLY B 1 208 ? 7.096 13.023 6.714 1 97.4 208 GLY B CA 1
ATOM 3936 C C . GLY B 1 208 ? 6.487 11.979 5.798 1 97.4 208 GLY B C 1
ATOM 3937 O O . GLY B 1 208 ? 5.576 12.28 5.024 1 97.4 208 GLY B O 1
ATOM 3938 N N . GLU B 1 209 ? 6.968 10.814 5.96 1 96.32 209 GLU B N 1
ATOM 3939 C CA . GLU B 1 209 ? 6.466 9.714 5.142 1 96.32 209 GLU B CA 1
ATOM 3940 C C . GLU B 1 209 ? 4.999 9.425 5.446 1 96.32 209 GLU B C 1
ATOM 3942 O O . GLU B 1 209 ? 4.216 9.14 4.538 1 96.32 209 GLU B O 1
ATOM 3947 N N . GLN B 1 210 ? 4.577 9.48 6.7 1 97.13 210 GLN B N 1
ATOM 3948 C CA . GLN B 1 210 ? 3.191 9.232 7.081 1 97.13 210 GLN B CA 1
ATOM 3949 C C . GLN B 1 210 ? 2.256 10.267 6.461 1 97.13 210 GLN B C 1
ATOM 3951 O O . GLN B 1 210 ? 1.194 9.919 5.941 1 97.13 210 GLN B O 1
ATOM 3956 N N . PHE B 1 211 ? 2.683 11.507 6.509 1 98.3 211 PHE B N 1
ATOM 3957 C CA . PHE B 1 211 ? 1.858 12.56 5.929 1 98.3 211 PHE B CA 1
ATOM 3958 C C . PHE B 1 211 ? 1.747 12.391 4.418 1 98.3 211 PHE B C 1
ATOM 3960 O O . PHE B 1 211 ? 0.643 12.371 3.87 1 98.3 211 PHE B O 1
ATOM 3967 N N . LYS B 1 212 ? 2.873 12.209 3.784 1 98.07 212 LYS B N 1
ATOM 3968 C CA . LYS B 1 212 ? 2.957 12.186 2.326 1 98.07 212 LYS B CA 1
ATOM 3969 C C . LYS B 1 212 ? 2.261 10.954 1.755 1 98.07 212 LYS B C 1
ATOM 3971 O O . LYS B 1 212 ? 1.507 11.055 0.785 1 98.07 212 LYS B O 1
ATOM 3976 N N . ASP B 1 213 ? 2.413 9.83 2.391 1 96.23 213 ASP B N 1
ATOM 3977 C CA . ASP B 1 213 ? 2.043 8.577 1.74 1 96.23 213 ASP B CA 1
ATOM 3978 C C . ASP B 1 213 ? 0.741 8.023 2.313 1 96.23 213 ASP B C 1
ATOM 3980 O O . ASP B 1 213 ? 0.098 7.17 1.698 1 96.23 213 ASP B O 1
ATOM 3984 N N . ASP B 1 214 ? 0.323 8.523 3.464 1 96.84 214 ASP B N 1
ATOM 3985 C CA . ASP B 1 214 ? -0.826 7.884 4.098 1 96.84 214 ASP B CA 1
ATOM 3986 C C . ASP B 1 214 ? -1.87 8.918 4.515 1 96.84 214 ASP B C 1
ATOM 3988 O O . ASP B 1 214 ? -3.012 8.876 4.053 1 96.84 214 ASP B O 1
ATOM 3992 N N . ILE B 1 215 ? -1.557 9.906 5.214 1 98.28 215 ILE B N 1
ATOM 3993 C CA . ILE B 1 215 ? -2.501 10.841 5.817 1 98.28 215 ILE B CA 1
ATOM 3994 C C . ILE B 1 215 ? -3.116 11.724 4.733 1 98.28 215 ILE B C 1
ATOM 3996 O O . ILE B 1 215 ? -4.34 11.782 4.592 1 98.28 215 ILE B O 1
ATOM 4000 N N . LEU B 1 216 ? -2.296 12.345 3.926 1 98.65 216 LEU B N 1
ATOM 4001 C CA . LEU B 1 216 ? -2.792 13.328 2.97 1 98.65 216 LEU B CA 1
ATOM 4002 C C . LEU B 1 216 ? -3.586 12.652 1.857 1 98.65 216 LEU B C 1
ATOM 4004 O O . LEU B 1 216 ? -4.661 13.124 1.481 1 98.65 216 LEU B O 1
ATOM 4008 N N . PRO B 1 217 ? -3.185 11.524 1.414 1 97.89 217 PRO B N 1
ATOM 4009 C CA . PRO B 1 217 ? -3.976 10.865 0.372 1 97.89 217 PRO B CA 1
ATOM 4010 C C . PRO B 1 217 ? -5.308 10.33 0.892 1 97.89 217 PRO B C 1
ATOM 4012 O O . PRO B 1 217 ? -6.195 9.995 0.102 1 97.89 217 PRO B O 1
ATOM 4015 N N . GLU B 1 218 ? -5.468 10.237 2.23 1 97.38 218 GLU B N 1
ATOM 4016 C CA . GLU B 1 218 ? -6.663 9.643 2.82 1 97.38 218 GLU B CA 1
ATOM 4017 C C . GLU B 1 218 ? -7.235 10.531 3.922 1 97.38 218 GLU B C 1
ATOM 4019 O O . GLU B 1 218 ? -7.814 10.033 4.89 1 97.38 218 GLU B O 1
ATOM 4024 N N . ALA B 1 219 ? -7.005 11.766 3.829 1 98.05 219 ALA B N 1
ATOM 4025 C CA . ALA B 1 219 ? -7.324 12.697 4.909 1 98.05 219 ALA B CA 1
ATOM 4026 C C . ALA B 1 219 ? -8.804 12.629 5.273 1 98.05 219 ALA B C 1
ATOM 4028 O O . ALA B 1 219 ? -9.158 12.586 6.453 1 98.05 219 ALA B O 1
ATOM 4029 N N . PHE B 1 220 ? -9.718 12.627 4.319 1 97.86 220 PHE B N 1
ATOM 4030 C CA . PHE B 1 220 ? -11.151 12.566 4.586 1 97.86 220 PHE B CA 1
ATOM 4031 C C . PHE B 1 220 ? -11.517 11.261 5.282 1 97.86 220 PHE B C 1
ATOM 4033 O O . PHE B 1 220 ? -12.335 11.251 6.204 1 97.86 220 PHE B O 1
ATOM 4040 N N . ALA B 1 221 ? -10.914 10.198 4.795 1 96.8 221 ALA B N 1
ATOM 4041 C CA . ALA B 1 221 ? -11.159 8.908 5.436 1 96.8 221 ALA B CA 1
ATOM 4042 C C . ALA B 1 221 ? -10.743 8.937 6.904 1 96.8 221 ALA B C 1
ATOM 4044 O O . ALA B 1 221 ? -11.447 8.405 7.766 1 96.8 221 ALA B O 1
ATOM 4045 N N . TYR B 1 222 ? -9.611 9.501 7.176 1 97.29 222 TYR B N 1
ATOM 4046 C CA . TYR B 1 222 ? -9.155 9.604 8.557 1 97.29 222 TYR B CA 1
ATOM 4047 C C . TYR B 1 222 ? -10.097 10.475 9.379 1 97.29 222 TYR B C 1
ATOM 4049 O O . TYR B 1 222 ? -10.402 10.155 10.531 1 97.29 222 TYR B O 1
ATOM 4057 N N . PHE B 1 223 ? -10.579 11.541 8.757 1 97.29 223 PHE B N 1
ATOM 4058 C CA . PHE B 1 223 ? -11.524 12.409 9.449 1 97.29 223 PHE B CA 1
ATOM 4059 C C . PHE B 1 223 ? -12.792 11.646 9.814 1 97.29 223 PHE B C 1
ATOM 4061 O O . PHE B 1 223 ? -13.366 11.861 10.883 1 97.29 223 PHE B O 1
ATOM 4068 N N . GLU B 1 224 ? -13.101 10.718 8.942 1 95.04 224 GLU B N 1
ATOM 4069 C CA . GLU B 1 224 ? -14.324 9.948 9.144 1 95.04 224 GLU B CA 1
ATOM 4070 C C . GLU B 1 224 ? -14.059 8.698 9.979 1 95.04 224 GLU B C 1
ATOM 4072 O O . GLU B 1 224 ? -14.96 7.886 10.194 1 95.04 224 GLU B O 1
ATOM 4077 N N . GLY B 1 225 ? -12.832 8.434 10.334 1 93.54 225 GLY B N 1
ATOM 4078 C CA . GLY B 1 225 ? -12.491 7.3 11.179 1 93.54 225 GLY B CA 1
ATOM 4079 C C . GLY B 1 225 ? -12.307 6.011 10.402 1 93.54 225 GLY B C 1
ATOM 4080 O O . GLY B 1 225 ? -12.356 4.921 10.977 1 93.54 225 GLY B O 1
ATOM 4081 N N . ARG B 1 226 ? -12.048 6.055 9.143 1 92.78 226 ARG B N 1
ATOM 4082 C CA . ARG B 1 226 ? -11.973 4.858 8.312 1 92.78 226 ARG B CA 1
ATOM 4083 C C . ARG B 1 226 ? -10.586 4.703 7.697 1 92.78 226 ARG B C 1
ATOM 4085 O O . ARG B 1 226 ? -10.391 3.893 6.789 1 92.78 226 ARG B O 1
ATOM 4092 N N . GLY B 1 227 ? -9.681 5.583 8.083 1 93.4 227 GLY B N 1
ATOM 4093 C CA . GLY B 1 227 ? -8.347 5.507 7.511 1 93.4 227 GLY B CA 1
ATOM 4094 C C . GLY B 1 227 ? -7.682 4.16 7.725 1 93.4 227 GLY B C 1
ATOM 4095 O O . GLY B 1 227 ? -7.869 3.528 8.766 1 93.4 227 GLY B O 1
ATOM 4096 N N . GLU B 1 228 ? -6.924 3.744 6.831 1 88.27 228 GLU B N 1
ATOM 4097 C CA . GLU B 1 228 ? -6.323 2.414 6.837 1 88.27 228 GLU B CA 1
ATOM 4098 C C . GLU B 1 228 ? -5.421 2.222 8.053 1 88.27 228 GLU B C 1
ATOM 4100 O O . GLU B 1 228 ? -5.387 1.139 8.641 1 88.27 228 GLU B O 1
ATOM 4105 N N . SER B 1 229 ? -4.714 3.226 8.359 1 88.32 229 SER B N 1
ATOM 4106 C CA . SER B 1 229 ? -3.807 3.165 9.501 1 88.32 229 SER B CA 1
ATOM 4107 C C . SER B 1 229 ? -4.429 3.808 10.736 1 88.32 229 SER B C 1
ATOM 4109 O O . SER B 1 229 ? -3.719 4.364 11.577 1 88.32 229 SER B O 1
ATOM 4111 N N . GLY B 1 230 ? -5.723 3.81 10.756 1 84.39 230 GLY B N 1
ATOM 4112 C CA . GLY B 1 230 ? -6.423 4.324 11.923 1 84.39 230 GLY B CA 1
ATOM 4113 C C . GLY B 1 230 ? -6.646 3.274 12.995 1 84.39 230 GLY B C 1
ATOM 4114 O O . GLY B 1 230 ? -6.168 2.144 12.874 1 84.39 230 GLY B O 1
ATOM 4115 N N . PHE B 1 231 ? -7.109 3.774 14.231 1 72.89 231 PHE B N 1
ATOM 4116 C CA . PHE B 1 231 ? -7.368 2.88 15.353 1 72.89 231 PHE B CA 1
ATOM 4117 C C . PHE B 1 231 ? -8.461 1.876 15.005 1 72.89 231 PHE B C 1
ATOM 4119 O O . PHE B 1 231 ? -8.487 0.767 15.543 1 72.89 231 PHE B O 1
ATOM 4126 N N . GLY B 1 232 ? -9.442 2.288 14.167 1 59.33 232 GLY B N 1
ATOM 4127 C CA . GLY B 1 232 ? -10.52 1.42 13.719 1 59.33 232 GLY B CA 1
ATOM 4128 C C . GLY B 1 232 ? -10.197 0.685 12.431 1 59.33 232 GLY B C 1
ATOM 4129 O O . GLY B 1 232 ? -11.047 -0.022 11.885 1 59.33 232 GLY B O 1
ATOM 4130 N N . GLY B 1 233 ? -9.23 1.166 11.862 1 54.44 233 GLY B N 1
ATOM 4131 C CA . GLY B 1 233 ? -8.939 0.614 10.549 1 54.44 233 GLY B CA 1
ATOM 4132 C C . GLY B 1 233 ? -8.833 -0.899 10.548 1 54.44 233 GLY B C 1
ATOM 4133 O O . GLY B 1 233 ? -8.227 -1.484 9.648 1 54.44 233 GLY B O 1
ATOM 4134 N N . GLU B 1 234 ? -9.074 -1.357 11.739 1 45.53 234 GLU B N 1
ATOM 4135 C CA . GLU B 1 234 ? -9.141 -2.801 11.534 1 45.53 234 GLU B CA 1
ATOM 4136 C C . GLU B 1 234 ? -10.136 -3.156 10.433 1 45.53 234 GLU B C 1
ATOM 4138 O O . GLU B 1 234 ? -11.261 -2.652 10.42 1 45.53 234 GLU B O 1
ATOM 4143 N N . SER B 1 235 ? -9.931 -3.155 9.253 1 40.36 235 SER B N 1
ATOM 4144 C CA . SER B 1 235 ? -10.891 -3.914 8.458 1 40.36 235 SER B CA 1
ATOM 4145 C C . SER B 1 235 ? -11.628 -4.94 9.312 1 40.36 235 SER B C 1
ATOM 4147 O O . SER B 1 235 ? -11.031 -5.915 9.773 1 40.36 235 SER B O 1
ATOM 4149 N N . ASP B 1 236 ? -12.525 -4.463 10.108 1 34.48 236 ASP B N 1
ATOM 4150 C CA . ASP B 1 236 ? -13.538 -5.211 10.846 1 34.48 236 ASP B CA 1
ATOM 4151 C C . ASP B 1 236 ? -14.181 -6.279 9.965 1 34.48 236 ASP B C 1
ATOM 4153 O O . ASP B 1 236 ? -15.05 -5.975 9.145 1 34.48 236 ASP B O 1
ATOM 4157 N N . ASP B 1 237 ? -13.695 -6.967 9.134 1 32.22 237 ASP B N 1
ATOM 4158 C CA . ASP B 1 237 ? -14.509 -8.152 8.883 1 32.22 237 ASP B CA 1
ATOM 4159 C C . ASP B 1 237 ? -15.023 -8.752 10.19 1 32.22 237 ASP B C 1
ATOM 4161 O O . ASP B 1 237 ? -15.277 -9.956 10.269 1 32.22 237 ASP B O 1
ATOM 4165 N N . GLU B 1 238 ? -14.792 -8.113 11.295 1 30.86 238 GLU B N 1
ATOM 4166 C CA . GLU B 1 238 ? -15.321 -8.785 12.479 1 30.86 238 GLU B CA 1
ATOM 4167 C C . GLU B 1 238 ? -16.841 -8.673 12.544 1 30.86 238 GLU B C 1
ATOM 4169 O O . GLU B 1 238 ? -17.381 -7.581 12.736 1 30.86 238 GLU B O 1
ATOM 4174 N N . ASP B 1 239 ? -17.658 -9.366 11.71 1 27.81 239 ASP B N 1
ATOM 4175 C CA . ASP B 1 239 ? -19.084 -9.575 11.94 1 27.81 239 ASP B CA 1
ATOM 4176 C C . ASP B 1 239 ? -19.385 -9.708 13.431 1 27.81 239 ASP B C 1
ATOM 4178 O O . ASP B 1 239 ? -18.739 -10.489 14.133 1 27.81 239 ASP B O 1
ATOM 4182 N N . ASP B 1 240 ? -19.753 -8.669 14.095 1 29 240 ASP B N 1
ATOM 4183 C CA . ASP B 1 240 ? -20.437 -8.516 15.375 1 29 240 ASP B CA 1
ATOM 4184 C C . ASP B 1 240 ? -21.498 -9.598 15.564 1 29 240 ASP B C 1
ATOM 4186 O O . ASP B 1 240 ? -22.597 -9.499 15.014 1 29 240 ASP B O 1
ATOM 4190 N N . SER B 1 241 ? -21.165 -10.868 15.314 1 28.46 241 SER B N 1
ATOM 4191 C CA . SER B 1 241 ? -22.117 -11.904 15.699 1 28.46 241 SER B CA 1
ATOM 4192 C C . SER B 1 241 ? -22.518 -11.77 17.164 1 28.46 241 SER B C 1
ATOM 4194 O O . SER B 1 241 ? -21.818 -12.263 18.052 1 28.46 241 SER B O 1
ATOM 4196 N N . LEU B 1 242 ? -22.896 -10.585 17.627 1 26.37 242 LEU B N 1
ATOM 4197 C CA . LEU B 1 242 ? -23.537 -10.463 18.931 1 26.37 242 LEU B CA 1
ATOM 4198 C C . LEU B 1 242 ? -24.622 -11.521 19.105 1 26.37 242 LEU B C 1
ATOM 4200 O O . LEU B 1 242 ? -25.53 -11.627 18.278 1 26.37 242 LEU B O 1
ATOM 4204 N N . ASP B 1 243 ? -24.247 -12.731 19.493 1 27.77 243 ASP B N 1
ATOM 4205 C CA . ASP B 1 243 ? -25.084 -13.805 20.017 1 27.77 243 ASP B CA 1
ATOM 4206 C C . ASP B 1 243 ? -26.103 -13.268 21.02 1 27.77 243 ASP B C 1
ATOM 4208 O O . ASP B 1 243 ? -25.729 -12.722 22.06 1 27.77 243 ASP B O 1
ATOM 4212 N N . GLU B 1 244 ? -27.114 -12.546 20.578 1 26.96 244 GLU B N 1
ATOM 4213 C CA . GLU B 1 244 ? -28.319 -12.265 21.352 1 26.96 244 GLU B CA 1
ATOM 4214 C C . GLU B 1 244 ? -28.802 -13.508 22.094 1 26.96 244 GLU B C 1
ATOM 4216 O O . GLU B 1 244 ? -29.273 -14.464 21.474 1 26.96 244 GLU B O 1
ATOM 4221 N N . GLU B 1 245 ? -28.043 -14.04 23.138 1 29.02 245 GLU B N 1
ATOM 4222 C CA . GLU B 1 245 ? -28.523 -15.054 24.072 1 29.02 245 GLU B CA 1
ATOM 4223 C C . GLU B 1 245 ? -29.902 -14.694 24.617 1 29.02 245 GLU B C 1
ATOM 4225 O O . GLU B 1 245 ? -30.068 -13.658 25.265 1 29.02 245 GLU B O 1
ATOM 4230 N N . ASP B 1 246 ? -30.991 -14.884 23.904 1 25.3 246 ASP B N 1
ATOM 4231 C CA . ASP B 1 246 ? -32.38 -14.808 24.345 1 25.3 246 ASP B CA 1
ATOM 4232 C C . ASP B 1 246 ? -32.587 -15.586 25.643 1 25.3 246 ASP B C 1
ATOM 4234 O O . ASP B 1 246 ? -32.403 -16.805 25.678 1 25.3 246 ASP B O 1
ATOM 4238 N N . ASP B 1 247 ? -32.286 -15.052 26.845 1 27.64 247 ASP B N 1
ATOM 4239 C CA . ASP B 1 247 ? -32.586 -15.416 28.226 1 27.64 247 ASP B CA 1
ATOM 4240 C C . ASP B 1 247 ? -34.071 -15.722 28.403 1 27.64 247 ASP B C 1
ATOM 4242 O O . ASP B 1 247 ? -34.91 -14.822 28.324 1 27.64 247 ASP B O 1
ATOM 4246 N N . GLU B 1 248 ? -34.693 -16.785 27.755 1 25.43 248 GLU B N 1
ATOM 4247 C CA . GLU B 1 248 ? -36.071 -17.182 28.029 1 25.43 248 GLU B CA 1
ATOM 4248 C C . GLU B 1 248 ? -36.316 -17.328 29.528 1 25.43 248 GLU B C 1
ATOM 4250 O O . GLU B 1 248 ? -35.465 -17.847 30.253 1 25.43 248 GLU B O 1
ATOM 4255 N N . ASP B 1 249 ? -37.302 -16.678 30.192 1 24.67 249 ASP B N 1
ATOM 4256 C CA . ASP B 1 249 ? -38.027 -16.408 31.43 1 24.67 249 ASP B CA 1
ATOM 4257 C C . ASP B 1 249 ? -38.583 -17.696 32.033 1 24.67 249 ASP B C 1
ATOM 4259 O O . ASP B 1 249 ? -39.472 -18.325 31.456 1 24.67 249 ASP B O 1
ATOM 4263 N N . GLU B 1 250 ? -37.783 -18.736 32.621 1 25.95 250 GLU B N 1
ATOM 4264 C CA . GLU B 1 250 ? -38.277 -19.863 33.406 1 25.95 250 GLU B CA 1
ATOM 4265 C C . GLU B 1 250 ? -39.102 -19.386 34.598 1 25.95 250 GLU B C 1
ATOM 4267 O O . GLU B 1 250 ? -38.556 -18.838 35.558 1 25.95 250 GLU B O 1
ATOM 4272 N N . ASP B 1 251 ? -40.33 -18.858 34.491 1 22.36 251 ASP B N 1
ATOM 4273 C CA . ASP B 1 251 ? -41.163 -18.394 35.597 1 22.36 251 ASP B CA 1
ATOM 4274 C C . ASP B 1 251 ? -41.218 -19.431 36.716 1 22.36 251 ASP B C 1
ATOM 4276 O O . ASP B 1 251 ? -40.873 -19.135 37.862 1 22.36 251 ASP B O 1
ATOM 4280 N N . GLU B 1 252 ? -42.38 -20.122 37.03 1 23.48 252 GLU B N 1
ATOM 4281 C CA . GLU B 1 252 ? -43.236 -20.098 38.212 1 23.48 252 GLU B CA 1
ATOM 4282 C C . GLU B 1 252 ? -42.928 -21.27 39.14 1 23.48 252 GLU B C 1
ATOM 4284 O O . GLU B 1 252 ? -43.533 -22.337 39.023 1 23.48 252 GLU B O 1
ATOM 4289 N N . ILE B 1 253 ? -41.848 -21.874 39.38 1 24 253 ILE B N 1
ATOM 4290 C CA . ILE B 1 253 ? -41.88 -23.106 40.16 1 24 253 ILE B CA 1
ATOM 4291 C C . ILE B 1 253 ? -42.236 -22.788 41.611 1 24 253 ILE B C 1
ATOM 4293 O O . ILE B 1 253 ? -41.463 -22.137 42.318 1 24 253 ILE B O 1
ATOM 4297 N N . ASP B 1 254 ? -43.441 -22.423 41.989 1 23.05 254 ASP B N 1
ATOM 4298 C CA . ASP B 1 254 ? -43.828 -22.136 43.367 1 23.05 254 ASP B CA 1
ATOM 4299 C C . ASP B 1 254 ? -43.425 -23.277 44.299 1 23.05 254 ASP B C 1
ATOM 4301 O O . ASP B 1 254 ? -43.317 -24.428 43.87 1 23.05 254 ASP B O 1
ATOM 4305 N N . LEU B 1 255 ? -43.1 -23.002 45.685 1 23.71 255 LEU B N 1
ATOM 4306 C CA . LEU B 1 255 ? -42.425 -23.192 46.964 1 23.71 255 LEU B CA 1
ATOM 4307 C C . LEU B 1 255 ? -43.158 -24.221 47.818 1 23.71 255 LEU B C 1
ATOM 4309 O O . LEU B 1 255 ? -42.911 -24.325 49.022 1 23.71 255 LEU B O 1
ATOM 4313 N N . GLU B 1 256 ? -43.772 -25.337 47.478 1 22.27 256 GLU B N 1
ATOM 4314 C CA . GLU B 1 256 ? -44.594 -25.982 48.498 1 22.27 256 GLU B CA 1
ATOM 4315 C C . GLU B 1 256 ? -43.73 -26.597 49.595 1 22.27 256 GLU B C 1
ATOM 4317 O O . GLU B 1 256 ? -43.108 -27.641 49.39 1 22.27 256 GLU B O 1
ATOM 4322 N N . GLU B 1 257 ? -42.972 -25.812 50.511 1 22.51 257 GLU B N 1
ATOM 4323 C CA . GLU B 1 257 ? -42.038 -26.388 51.474 1 22.51 257 GLU B CA 1
ATOM 4324 C C . GLU B 1 257 ? -42.778 -27.056 52.629 1 22.51 257 GLU B C 1
ATOM 4326 O O . GLU B 1 257 ? -43.386 -26.377 53.46 1 22.51 257 GLU B O 1
ATOM 4331 N N . ASP B 1 258 ? -43.436 -28.075 52.532 1 20.55 258 ASP B N 1
ATOM 4332 C CA . ASP B 1 258 ? -44.153 -28.568 53.705 1 20.55 258 ASP B CA 1
ATOM 4333 C C . ASP B 1 258 ? -43.199 -28.798 54.875 1 20.55 258 ASP B C 1
ATOM 4335 O O . ASP B 1 258 ? -41.983 -28.869 54.686 1 20.55 258 ASP B O 1
ATOM 4339 N N . GLU B 1 259 ? -43.356 -29.799 55.934 1 21.24 259 GLU B N 1
ATOM 4340 C CA . GLU B 1 259 ? -43.668 -29.962 57.35 1 21.24 259 GLU B CA 1
ATOM 4341 C C . GLU B 1 259 ? -42.443 -30.418 58.137 1 21.24 259 GLU B C 1
ATOM 4343 O O . GLU B 1 259 ? -42.427 -30.35 59.367 1 21.24 259 GLU B O 1
ATOM 4348 N N . LYS B 1 260 ? -41.304 -31.066 57.763 1 22.01 260 LYS B N 1
ATOM 4349 C CA . LYS B 1 260 ? -41.007 -32.101 58.749 1 22.01 260 LYS B CA 1
ATOM 4350 C C . LYS B 1 260 ? -40.408 -31.497 60.016 1 22.01 260 LYS B C 1
ATOM 4352 O O . LYS B 1 260 ? -39.672 -30.51 59.951 1 22.01 260 LYS B O 1
ATOM 4357 N N . PRO B 1 261 ? -40.65 -31.994 61.463 1 26.9 261 PRO B N 1
ATOM 4358 C CA . PRO B 1 261 ? -40.524 -31.67 62.886 1 26.9 261 PRO B CA 1
ATOM 4359 C C . PRO B 1 261 ? -39.104 -31.865 63.412 1 26.9 261 PRO B C 1
ATOM 4361 O O . PRO B 1 261 ? -38.848 -31.653 64.601 1 26.9 261 PRO B O 1
ATOM 4364 N N . LYS B 1 262 ? -37.996 -31.683 62.686 1 19.3 262 LYS B N 1
ATOM 4365 C CA . LYS B 1 262 ? -36.918 -32.448 63.306 1 19.3 262 LYS B CA 1
ATOM 4366 C C . LYS B 1 262 ? -36.569 -31.889 64.682 1 19.3 262 LYS B C 1
ATOM 4368 O O . LYS B 1 262 ? -36.671 -30.682 64.912 1 19.3 262 LYS B O 1
ATOM 4373 N N . LYS B 1 263 ? -36.095 -32.815 65.761 1 21.05 263 LYS B N 1
ATOM 4374 C CA . LYS B 1 263 ? -35.846 -33.06 67.178 1 21.05 263 LYS B CA 1
ATOM 4375 C C . LYS B 1 263 ? -34.503 -32.477 67.61 1 21.05 263 LYS B C 1
ATOM 4377 O O . LYS B 1 263 ? -34.092 -32.638 68.761 1 21.05 263 LYS B O 1
ATOM 4382 N N . LYS B 1 264 ? -33.718 -31.675 66.785 1 18.27 264 LYS B N 1
ATOM 4383 C CA . LYS B 1 264 ? -32.376 -31.763 67.353 1 18.27 264 LYS B CA 1
ATOM 4384 C C . LYS B 1 264 ? -32.376 -31.371 68.828 1 18.27 264 LYS B C 1
ATOM 4386 O O . LYS B 1 264 ? -33.238 -30.61 69.273 1 18.27 264 LYS B O 1
ATOM 4391 N N . ARG B 1 265 ? -31.044 -31.662 69.396 1 20.8 265 ARG B N 1
ATOM 4392 C CA . ARG B 1 265 ? -30.184 -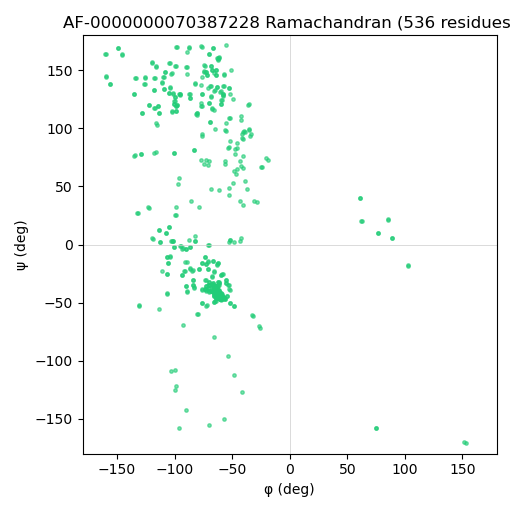32.182 70.454 1 20.8 265 ARG B CA 1
ATOM 4393 C C . ARG B 1 265 ? -29.853 -31.096 71.473 1 20.8 265 ARG B C 1
ATOM 4395 O O . ARG B 1 265 ? -29.839 -29.909 71.14 1 20.8 265 ARG B O 1
ATOM 4402 N N . LYS B 1 266 ? -29.345 -31.511 72.588 1 24.96 266 LYS B N 1
ATOM 4403 C CA . LYS B 1 266 ? -29.195 -31.351 74.031 1 24.96 266 LYS B CA 1
ATOM 4404 C C . LYS B 1 266 ? -28.038 -30.413 74.363 1 24.96 266 LYS B C 1
ATOM 4406 O O . LYS B 1 266 ? -27.7 -30.226 75.534 1 24.96 266 LYS B O 1
ATOM 4411 N N . VAL B 1 267 ? -27.216 -29.684 73.404 1 22.45 267 VAL B N 1
ATOM 4412 C CA . VAL B 1 267 ? -25.878 -29.513 73.96 1 22.45 267 VAL B CA 1
ATOM 4413 C C . VAL B 1 267 ? -25.934 -28.571 75.161 1 22.45 267 VAL B C 1
ATOM 4415 O O . VAL B 1 267 ? -26.557 -27.509 75.096 1 22.45 267 VAL B O 1
ATOM 4418 N N . GLY B 1 268 ? -25.575 -29.158 76.24 1 22.53 268 GLY B N 1
ATOM 4419 C CA . GLY B 1 268 ? -25.288 -28.715 77.595 1 22.53 268 GLY B CA 1
ATOM 4420 C C . GLY B 1 268 ? -24.226 -27.634 77.657 1 22.53 268 GLY B C 1
ATOM 4421 O O . GLY B 1 268 ? -23.214 -27.71 76.956 1 22.53 268 GLY B O 1
ATOM 4422 N N . ALA B 1 269 ? -24.452 -26.358 77.867 1 21.95 269 ALA B N 1
ATOM 4423 C CA . ALA B 1 269 ? -23.631 -25.222 78.275 1 21.95 269 ALA B CA 1
ATOM 4424 C C . ALA B 1 269 ? -22.807 -25.557 79.516 1 21.95 269 ALA B C 1
ATOM 4426 O O . ALA B 1 269 ? -23.099 -25.072 80.612 1 21.95 269 ALA B O 1
ATOM 4427 N N . HIS B 1 270 ? -22.049 -26.676 79.48 1 23.34 270 HIS B N 1
ATOM 4428 C CA . HIS B 1 270 ? -21.153 -26.485 80.615 1 23.34 270 HIS B CA 1
ATOM 4429 C C . HIS B 1 270 ? -20.187 -25.332 80.365 1 23.34 270 HIS B C 1
ATOM 4431 O O . HIS B 1 270 ? -19.679 -25.172 79.253 1 23.34 270 HIS B O 1
#

Solvent-accessible surface area (backbone atoms only — not comparable to full-atom values): 31763 Å² total; per-residue (Å²): 135,56,48,89,70,56,67,94,66,71,46,74,75,52,70,68,59,47,50,53,51,49,49,52,52,24,52,52,50,46,52,49,48,27,50,48,45,45,52,33,51,54,50,42,68,59,45,51,79,73,42,49,84,29,41,32,44,57,40,44,24,43,59,29,27,60,82,52,19,79,48,49,67,50,54,58,49,41,44,60,39,47,33,34,52,45,77,44,79,48,63,43,45,77,42,59,77,37,36,33,44,37,38,32,37,50,92,54,86,35,39,71,54,50,60,51,45,41,41,35,37,65,32,92,90,59,76,77,60,51,92,85,62,62,84,48,69,69,62,46,66,62,42,71,83,79,44,43,38,52,40,55,35,85,79,54,54,35,92,93,35,45,51,50,74,75,29,51,65,38,73,47,74,72,61,90,82,61,75,78,70,77,45,87,82,44,71,54,53,49,77,38,33,54,66,43,59,32,55,29,52,57,64,88,80,48,52,66,58,44,41,68,72,47,41,61,65,35,39,69,38,17,56,70,54,58,18,74,59,22,85,59,23,52,79,64,76,65,75,79,71,74,74,75,78,74,86,70,91,83,76,91,74,86,77,86,83,85,88,86,92,76,89,74,81,80,83,77,82,135,134,54,47,89,69,57,66,94,65,71,47,73,74,52,70,67,57,47,51,53,51,50,50,51,51,22,49,51,50,48,52,49,47,27,48,49,45,46,51,33,52,55,48,42,68,58,46,52,78,73,42,50,83,29,42,31,44,57,41,45,24,42,60,28,26,61,82,50,21,78,47,48,67,52,54,60,49,39,44,61,37,47,34,35,52,45,77,45,79,48,63,43,46,76,40,59,77,38,35,34,44,38,37,33,38,49,92,55,88,36,38,71,55,50,60,53,47,40,42,34,37,64,32,92,89,59,76,76,58,50,93,86,62,61,84,48,70,68,61,47,66,63,43,70,85,79,44,41,39,52,41,56,34,86,79,54,52,34,90,93,36,45,51,50,74,76,29,50,65,38,71,47,74,70,60,90,82,59,76,78,71,77,44,86,86,41,73,54,53,49,77,37,35,54,67,43,57,31,55,30,51,56,65,88,82,48,52,66,58,44,42,68,73,48,42,59,64,34,38,68,38,16,55,71,53,60,18,73,60,21,85,58,25,54,80,64,78,66,75,79,73,72,74,76,76,80,80,78,83,84,73,81,81,81,73,88,74,80,78,86,80,82,79,87,84,76,87,73,86,122

pLDDT: mean 81.93, std 26.63, range [17.48, 98.75]

Organism: Cryptococcus deneoformans (strain JEC21 / ATCC MYA-565) (NCBI:txid214684)

Sequence (540 aa):
MSAEDFELSPGQISDSVRHQLEIEEGNKNVQYQRFHTKQTQDYLAHLRPKVKDVDQFWLIVLLSHQIVAPHVTSKLDQHALSFLEDIELKQDVNDFRPYELVFHFKENPYFTNKTLSKKYTLKKGIKPAPADGSVTDELRKFNEEQDLEVNRATIDWKDGQNLCERMPRQAQAQREGGEADDLEDGFEGDPGSFFWYFQEKADRFNFGEQFKDDILPEAFAYFEGRGESGFGGESDDEDDSLDEEDDEDEDEIDLEEDEKPKKKRKVGAHMSAEDFELSPGQISDSVRHQLEIEEGNKNVQYQRFHTKQTQDYLAHLRPKVKDVDQFWLIVLLSHQIVAPHVTSKLDQHALSFLEDIELKQDVNDFRPYELVFHFKENPYFTNKTLSKKYTLKKGIKPAPADGSVTDELRKFNEEQDLEVNRATIDWKDGQNLCERMPRQAQAQREGGEADDLEDGFEGDPGSFFWYFQEKADRFNFGEQFKDDILPEAFAYFEGRGESGFGGESDDEDDSLDEEDDEDEDEIDLEEDEKPKKKRKVGAH

Secondary structure (DSSP, 8-state):
--GGG---------HHHHHHHHHHHHHHHHHHHHHHHHHHHHHHHHHHHHHTTSTTHHHHHHHT-TTTGGGS-SHHHHHHHTTEEEEEEEE-STT-SSEEEEEEE-S-SSB--SEEEEEEEEPTTPPPPPTT-PPPHHHHT--HHHHEEE------BPTT--HHHHS--EE----SSS-----TT---EE---TTHHHHSSS-TT-HHHHIIIIIGGGHHHHHTT--TTSSS-S------------------------------------/--GGG---------HHHHHHHHHHHHHHHHHHHHHHHHHHHHHHHHHHHHHTTSTTHHHHHHHT-TTTGGGS-SHHHHHHHTTEEEEEEEE-STT-SSEEEEEEE-S-SSB--SEEEEEEEEPTTPPPPPTT-PPPHHHHT--HHHHEEE------BPTT--HHHHS--EE----SSS-----TT---EE---TTHHHHSSS-TT-HHHHIIIIIGGGHHHHHTT--TTSSS-S------------------------------------

Radius of gyration: 32.87 Å; Cα contacts (8 Å, |Δi|>4): 753; chains: 2; bounding box: 111×78×103 Å

Foldseek 3Di:
DDPVPDDDDDDDDDPVRVVVVLVVQLVVVLVVLLVLLVLLQVVCVVVLVVCLPPFCLVVLLQCFFPLRNVQQPDPLSSQQSRQFRDWDKAADSLQRQWIKIKTAGDDDQWFDDRIFMKTKAFDPPQDTGDPVSDDDPSSSPDDNVPGIWIDADDTGTDPPRPQCVVWPWDQPPPPPPDDQPPPVLSSPGRRGHPNVCRHDRDNSSPVVCCVSNFCSSCSVCSSVSCGCRGPPVPPCPVPPPVVPPPPDDDDDDDDDDDDYDDDDPDPDDD/DDPVPDDDDDDDDDPVRVVVVLVVQLVVVLVVLLVLLVLLQVVCVVVLVVCLPPFCLVVLLQCFFPLRNVQQPDPLSSQQSRQFRDWDKAADSLQRQWIKIKTAGDDDQWFDDRIFMKTKAFDPPQDTGDPVSDDDPSSSPDDNVVGIWIDADDTGTDPPRPQCVVWPWDQPPPPPPDDLPPPVLSSPGRRGHPNVCRHDRDNSSPVVCCVSNFCSSCSVCSSVSCGCRGPPVPPCPVPCPVPPPPPPPPDDPDDPPDDDDDDDDDDDPD